Protein AF-A0AAP0R904-F1 (afdb_monomer)

Organism: Liquidambar formosana (NCBI:txid63359)

Structure (mmCIF, N/CA/C/O backbone):
data_AF-A0AAP0R904-F1
#
_entry.id   AF-A0AAP0R904-F1
#
loop_
_atom_site.group_PDB
_atom_site.id
_atom_site.type_symbol
_atom_site.label_atom_id
_atom_site.label_alt_id
_atom_site.label_comp_id
_atom_site.label_asym_id
_atom_site.label_entity_id
_atom_site.label_seq_id
_atom_site.pdbx_PDB_ins_code
_atom_site.Cartn_x
_atom_site.Cartn_y
_atom_site.Cartn_z
_atom_site.occupancy
_atom_site.B_iso_or_equiv
_atom_site.auth_seq_id
_atom_site.auth_comp_id
_atom_site.auth_asym_id
_atom_site.auth_atom_id
_atom_site.pdbx_PDB_model_num
ATOM 1 N N . MET A 1 1 ? 26.730 9.645 1.903 1.00 23.06 1 MET A N 1
ATOM 2 C CA . MET A 1 1 ? 25.842 9.705 3.088 1.00 23.06 1 MET A CA 1
ATOM 3 C C . MET A 1 1 ? 26.545 9.125 4.310 1.00 23.06 1 MET A C 1
ATOM 5 O O . MET A 1 1 ? 27.423 8.287 4.142 1.00 23.06 1 MET A O 1
ATOM 9 N N . SER A 1 2 ? 26.195 9.571 5.519 1.00 20.33 2 SER A N 1
ATOM 10 C CA . SER A 1 2 ? 26.797 9.112 6.782 1.00 20.33 2 SER A CA 1
ATOM 11 C C . SER A 1 2 ? 25.763 8.410 7.663 1.00 20.33 2 SER A C 1
ATOM 13 O O . SER A 1 2 ? 24.925 9.081 8.262 1.00 20.33 2 SER A O 1
ATOM 15 N N . MET A 1 3 ? 25.843 7.082 7.786 1.00 21.66 3 MET A N 1
ATOM 16 C CA . MET A 1 3 ? 25.089 6.355 8.813 1.00 21.66 3 MET A CA 1
ATOM 17 C C . MET A 1 3 ? 25.624 6.735 10.199 1.00 21.66 3 MET A C 1
ATOM 19 O O . MET A 1 3 ? 26.784 6.462 10.506 1.00 21.66 3 MET A O 1
ATOM 23 N N . LEU A 1 4 ? 24.784 7.335 11.045 1.00 23.55 4 LEU A N 1
ATOM 24 C CA . LEU A 1 4 ? 25.078 7.524 12.466 1.00 23.55 4 LEU A CA 1
ATOM 25 C C . LEU A 1 4 ? 24.378 6.438 13.285 1.00 23.55 4 LEU A C 1
ATOM 27 O O . LEU A 1 4 ? 23.161 6.444 13.446 1.00 23.55 4 LEU A O 1
ATOM 31 N N . SER A 1 5 ? 25.160 5.505 13.824 1.00 26.30 5 SER A N 1
ATOM 32 C CA . SER A 1 5 ? 24.665 4.493 14.754 1.00 26.30 5 SER A CA 1
ATOM 33 C C . SER A 1 5 ? 24.468 5.086 16.151 1.00 26.30 5 SER A C 1
ATOM 35 O O . SER A 1 5 ? 25.449 5.393 16.831 1.00 26.30 5 SER A O 1
ATOM 37 N N . HIS A 1 6 ? 23.221 5.166 16.613 1.00 23.16 6 HIS A N 1
ATOM 38 C CA . HIS A 1 6 ? 22.898 5.393 18.023 1.00 23.16 6 HIS A CA 1
ATOM 39 C C . HIS A 1 6 ? 21.809 4.443 18.530 1.00 23.16 6 HIS A C 1
ATOM 41 O O . HIS A 1 6 ? 21.077 3.825 17.761 1.00 23.16 6 HIS A O 1
ATOM 47 N N . GLU A 1 7 ? 21.778 4.272 19.851 1.00 25.27 7 GLU A N 1
ATOM 48 C CA . GLU A 1 7 ? 21.171 3.124 20.526 1.00 25.27 7 GLU A CA 1
ATOM 49 C C . GLU A 1 7 ? 19.638 3.224 20.611 1.00 25.27 7 GLU A C 1
ATOM 51 O O . GLU A 1 7 ? 19.063 3.680 21.599 1.00 25.27 7 GLU A O 1
ATOM 56 N N . GLY A 1 8 ? 18.972 2.753 19.558 1.00 21.31 8 GLY A N 1
ATOM 57 C CA . GLY A 1 8 ? 17.578 2.314 19.581 1.00 21.31 8 GLY A CA 1
ATOM 58 C C . GLY A 1 8 ? 17.477 0.845 19.170 1.00 21.31 8 GLY A C 1
ATOM 59 O O . GLY A 1 8 ? 18.330 0.342 18.439 1.00 21.31 8 GLY A O 1
ATOM 60 N N . GLU A 1 9 ? 16.437 0.141 19.623 1.00 24.14 9 GLU A N 1
ATOM 61 C CA . GLU A 1 9 ? 16.125 -1.194 19.103 1.00 24.14 9 GLU A CA 1
ATOM 62 C C . GLU A 1 9 ? 15.726 -1.072 17.626 1.00 24.14 9 GLU A C 1
ATOM 64 O O . GLU A 1 9 ? 14.621 -0.634 17.307 1.00 24.14 9 GLU A O 1
ATOM 69 N N . ILE A 1 10 ? 16.639 -1.437 16.721 1.00 21.67 10 ILE A N 1
ATOM 70 C CA . ILE A 1 10 ? 16.362 -1.463 15.284 1.00 21.67 10 ILE A CA 1
ATOM 71 C C . ILE A 1 10 ? 15.366 -2.594 15.021 1.00 21.67 10 ILE A C 1
ATOM 73 O O . ILE A 1 10 ? 15.739 -3.769 14.963 1.00 21.67 10 ILE A O 1
ATOM 77 N N . ILE A 1 11 ? 14.095 -2.236 14.830 1.00 24.73 11 ILE A N 1
ATOM 78 C CA . ILE A 1 11 ? 13.089 -3.132 14.261 1.00 24.73 11 ILE A CA 1
ATOM 79 C C . ILE A 1 11 ? 13.414 -3.276 12.770 1.00 24.73 11 ILE A C 1
ATOM 81 O O . ILE A 1 11 ? 12.899 -2.559 11.917 1.00 24.73 11 ILE A O 1
ATOM 85 N N . LEU A 1 12 ? 14.333 -4.194 12.470 1.00 23.30 12 LEU A N 1
ATOM 86 C CA . LEU A 1 12 ? 14.624 -4.649 11.116 1.00 23.30 12 LEU A CA 1
ATOM 87 C C . LEU A 1 12 ? 13.378 -5.352 10.563 1.00 23.30 12 LEU A C 1
ATOM 89 O O . LEU A 1 12 ? 13.180 -6.546 10.807 1.00 23.30 12 LEU A O 1
ATOM 93 N N . ASN A 1 13 ? 12.544 -4.616 9.820 1.00 27.36 13 ASN A N 1
ATOM 94 C CA . ASN A 1 13 ? 11.458 -5.216 9.046 1.00 27.36 13 ASN A CA 1
ATOM 95 C C . ASN A 1 13 ? 12.048 -6.294 8.117 1.00 27.36 13 ASN A C 1
ATOM 97 O O . ASN A 1 13 ? 13.072 -6.109 7.454 1.00 27.36 13 ASN A O 1
ATOM 101 N N . SER A 1 14 ? 11.474 -7.494 8.197 1.00 27.83 14 SER A N 1
ATOM 102 C CA . SER A 1 14 ? 12.265 -8.729 8.200 1.00 27.83 14 SER A CA 1
ATOM 103 C C . SER A 1 14 ? 12.557 -9.327 6.820 1.00 27.83 14 SER A C 1
ATOM 105 O O . SER A 1 14 ? 12.201 -10.476 6.571 1.00 27.83 14 SER A O 1
ATOM 107 N N . TYR A 1 15 ? 13.264 -8.592 5.956 1.00 30.59 15 TYR A N 1
ATOM 108 C CA . TYR A 1 15 ? 13.673 -9.080 4.627 1.00 30.59 15 TYR A CA 1
ATOM 109 C C . TYR A 1 15 ? 15.119 -9.599 4.534 1.00 30.59 15 TYR A C 1
ATOM 111 O O . TYR A 1 15 ? 15.464 -10.276 3.572 1.00 30.59 15 TYR A O 1
ATOM 119 N N . THR A 1 16 ? 15.966 -9.381 5.547 1.00 25.80 16 THR A N 1
ATOM 120 C CA . THR A 1 16 ? 17.364 -9.873 5.549 1.00 25.80 16 THR A CA 1
ATOM 121 C C . THR A 1 16 ? 17.598 -11.127 6.402 1.00 25.80 16 THR A C 1
ATOM 123 O O . THR A 1 16 ? 18.652 -11.751 6.302 1.00 25.80 16 THR A O 1
ATOM 126 N N . ALA A 1 17 ? 16.621 -11.545 7.215 1.00 25.66 17 ALA A N 1
ATOM 127 C CA . ALA A 1 17 ? 16.765 -12.683 8.132 1.00 25.66 17 ALA A CA 1
ATOM 128 C C . ALA A 1 17 ? 16.438 -14.059 7.508 1.00 25.66 17 ALA A C 1
ATOM 130 O O . ALA A 1 17 ? 16.911 -15.079 8.008 1.00 25.66 17 ALA A O 1
ATOM 131 N N . TYR A 1 18 ? 15.646 -14.112 6.429 1.00 26.42 18 TYR A N 1
ATOM 132 C CA . TYR A 1 18 ? 15.096 -15.375 5.908 1.00 26.42 18 TYR A CA 1
ATOM 133 C C . TYR A 1 18 ? 15.979 -16.120 4.890 1.00 26.42 18 TYR A C 1
ATOM 135 O O . TYR A 1 18 ? 15.785 -17.319 4.697 1.00 26.42 18 TYR A O 1
ATOM 143 N N . CYS A 1 19 ? 17.020 -15.491 4.329 1.00 26.00 19 CYS A N 1
ATOM 144 C CA . CYS A 1 19 ? 17.990 -16.182 3.460 1.00 26.00 19 CYS A CA 1
ATOM 145 C C . CYS A 1 19 ? 19.005 -17.075 4.208 1.00 26.00 19 CYS A C 1
ATOM 147 O O . CYS A 1 19 ? 19.806 -17.753 3.567 1.00 26.00 19 CYS A O 1
ATOM 149 N N . LEU A 1 20 ? 18.985 -17.130 5.549 1.00 25.08 20 LEU A N 1
ATOM 150 C CA . LEU A 1 20 ? 19.782 -18.086 6.333 1.00 25.08 20 LEU A CA 1
ATOM 151 C C . LEU A 1 20 ? 18.940 -18.808 7.398 1.00 25.08 20 LEU A C 1
ATOM 153 O O . LEU A 1 20 ? 19.081 -18.598 8.602 1.00 25.08 20 LEU A O 1
ATOM 157 N N . THR A 1 21 ? 18.092 -19.743 6.963 1.00 24.47 21 THR A N 1
ATOM 158 C CA . THR A 1 21 ? 17.528 -20.779 7.858 1.00 24.47 21 THR A CA 1
ATOM 159 C C . THR A 1 21 ? 17.559 -22.188 7.246 1.00 24.47 21 THR A C 1
ATOM 161 O O . THR A 1 21 ? 16.782 -23.063 7.616 1.00 24.47 21 THR A O 1
ATOM 164 N N . VAL A 1 22 ? 18.512 -22.442 6.339 1.00 25.44 22 VAL A N 1
ATOM 165 C CA . VAL A 1 22 ? 18.779 -23.773 5.754 1.00 25.44 22 VAL A CA 1
ATOM 166 C C . VAL A 1 22 ? 20.213 -24.229 6.061 1.00 25.44 22 VAL A C 1
ATOM 168 O O . VAL A 1 22 ? 20.972 -24.634 5.189 1.00 25.44 22 VAL A O 1
ATOM 171 N N . LEU A 1 23 ? 20.605 -24.157 7.336 1.00 24.95 23 LEU A N 1
ATOM 172 C CA . LEU A 1 23 ? 21.817 -24.798 7.858 1.00 24.95 23 LEU A CA 1
ATOM 173 C C . LEU A 1 23 ? 21.635 -25.143 9.346 1.00 24.95 23 LEU A C 1
ATOM 175 O O . LEU A 1 23 ? 21.133 -24.339 10.124 1.00 24.95 23 LEU A O 1
ATOM 179 N N . CYS A 1 24 ? 22.079 -26.342 9.736 1.00 20.44 24 CYS A N 1
ATOM 180 C CA . CYS A 1 24 ? 22.185 -26.830 11.119 1.00 20.44 24 CYS A CA 1
ATOM 181 C C . CYS A 1 24 ? 20.913 -26.825 12.001 1.00 20.44 24 CYS A C 1
ATOM 183 O O . CYS A 1 24 ? 20.793 -26.016 12.918 1.00 20.44 24 CYS A O 1
ATOM 185 N N . SER A 1 25 ? 20.079 -27.872 11.880 1.00 21.31 25 SER A N 1
ATOM 186 C CA . SER A 1 25 ? 19.509 -28.570 13.060 1.00 21.31 25 SER A CA 1
ATOM 187 C C . SER A 1 25 ? 18.954 -29.971 12.757 1.00 21.31 25 SER A C 1
ATOM 189 O O . SER A 1 25 ? 17.752 -30.200 12.765 1.00 21.31 25 SER A O 1
ATOM 191 N N . PHE A 1 26 ? 19.848 -30.947 12.583 1.00 23.97 26 PHE A N 1
ATOM 192 C CA . PHE A 1 26 ? 19.613 -32.327 13.032 1.00 23.97 26 PHE A CA 1
ATOM 193 C C . PHE A 1 26 ? 20.945 -32.924 13.493 1.00 23.97 26 PHE A C 1
ATOM 195 O O . PHE A 1 26 ? 21.974 -32.738 12.843 1.00 23.97 26 PHE A O 1
ATOM 202 N N . HIS A 1 27 ? 20.945 -33.622 14.629 1.00 22.27 27 HIS A N 1
ATOM 203 C CA . HIS A 1 27 ? 22.159 -34.194 15.208 1.00 22.27 27 HIS A CA 1
ATOM 204 C C . HIS A 1 27 ? 21.930 -35.643 15.650 1.00 22.27 27 HIS A C 1
ATOM 206 O O . HIS A 1 27 ? 20.884 -35.974 16.197 1.00 22.27 27 HIS A O 1
ATOM 212 N N . LEU A 1 28 ? 22.950 -36.480 15.433 1.00 21.91 28 LEU A N 1
ATOM 213 C CA . LEU A 1 28 ? 23.101 -37.846 15.953 1.00 21.91 28 LEU A CA 1
ATOM 214 C C . LEU A 1 28 ? 22.009 -38.881 15.607 1.00 21.91 28 LEU A C 1
ATOM 216 O O . LEU A 1 28 ? 21.167 -39.231 16.427 1.00 21.91 28 LEU A O 1
ATOM 220 N N . LEU A 1 29 ? 22.239 -39.597 14.502 1.00 22.30 29 LEU A N 1
ATOM 221 C CA . LEU A 1 29 ? 22.248 -41.066 14.565 1.00 22.30 29 LEU A CA 1
ATOM 222 C C . LEU A 1 29 ? 23.413 -41.636 13.738 1.00 22.30 29 LEU A C 1
ATOM 224 O O . LEU A 1 29 ? 23.298 -41.950 12.556 1.00 22.30 29 LEU A O 1
ATOM 228 N N . ARG A 1 30 ? 24.586 -41.740 14.374 1.00 23.45 30 ARG A N 1
ATOM 229 C CA . ARG A 1 30 ? 25.810 -42.278 13.763 1.00 23.45 30 ARG A CA 1
ATOM 230 C C . ARG A 1 30 ? 25.827 -43.802 13.871 1.00 23.45 30 ARG A C 1
ATOM 232 O O . ARG A 1 30 ? 26.217 -44.323 14.911 1.00 23.45 30 ARG A O 1
ATOM 239 N N . ASN A 1 31 ? 25.511 -44.507 12.786 1.00 24.25 31 ASN A N 1
ATOM 240 C CA . ASN A 1 31 ? 25.826 -45.932 12.656 1.00 24.25 31 ASN A CA 1
ATOM 241 C C . ASN A 1 31 ? 27.027 -46.141 11.724 1.00 24.25 31 ASN A C 1
ATOM 243 O O . ASN A 1 31 ? 27.127 -45.529 10.664 1.00 24.25 31 ASN A O 1
ATOM 247 N N . ARG A 1 32 ? 27.967 -46.996 12.141 1.00 27.42 32 ARG A N 1
ATOM 248 C CA . ARG A 1 32 ? 29.105 -47.427 11.314 1.00 27.42 32 ARG A CA 1
ATOM 249 C C . ARG A 1 32 ? 28.655 -48.581 10.417 1.00 27.42 32 ARG A C 1
ATOM 251 O O . ARG A 1 32 ? 28.080 -49.515 10.957 1.00 27.42 32 ARG A O 1
ATOM 258 N N . HIS A 1 33 ? 28.987 -48.552 9.124 1.00 28.70 33 HIS A N 1
ATOM 259 C CA . HIS A 1 33 ? 29.626 -49.644 8.356 1.00 28.70 33 HIS A CA 1
ATOM 260 C C . HIS A 1 33 ? 29.538 -49.390 6.839 1.00 28.70 33 HIS A C 1
ATOM 262 O O . HIS A 1 33 ? 28.496 -48.978 6.349 1.00 28.70 33 HIS A O 1
ATOM 268 N N . GLY A 1 34 ? 30.596 -49.761 6.106 1.00 26.91 34 GLY A N 1
ATOM 269 C CA . GLY A 1 34 ? 30.519 -50.077 4.672 1.00 26.91 34 GLY A CA 1
ATOM 270 C C . GLY A 1 34 ? 30.791 -48.923 3.703 1.00 26.91 34 GLY A C 1
ATOM 271 O O . GLY A 1 34 ? 30.034 -47.966 3.621 1.00 26.91 34 GLY A O 1
ATOM 272 N N . PHE A 1 35 ? 31.861 -49.068 2.922 1.00 22.45 35 PHE A N 1
ATOM 273 C CA . PHE A 1 35 ? 32.129 -48.298 1.703 1.00 22.45 35 PHE A CA 1
ATOM 274 C C . PHE A 1 35 ? 31.834 -49.185 0.475 1.00 22.45 35 PHE A C 1
ATOM 276 O O . PHE A 1 35 ? 31.699 -50.399 0.629 1.00 22.45 35 PHE A O 1
ATOM 283 N N . MET A 1 36 ? 31.924 -48.579 -0.718 1.00 23.20 36 MET A N 1
ATOM 284 C CA . MET A 1 36 ? 32.319 -49.188 -2.008 1.00 23.20 36 MET A CA 1
ATOM 285 C C . MET A 1 36 ? 31.211 -49.540 -3.021 1.00 23.20 36 MET A C 1
ATOM 287 O O . MET A 1 36 ? 30.305 -50.318 -2.746 1.00 23.20 36 MET A O 1
ATOM 291 N N . GLY A 1 37 ? 31.365 -49.006 -4.243 1.00 22.47 37 GLY A N 1
ATOM 292 C CA . GLY A 1 37 ? 30.530 -49.315 -5.411 1.00 22.47 37 GLY A CA 1
ATOM 293 C C . GLY A 1 37 ? 30.638 -48.271 -6.533 1.00 22.47 37 GLY A C 1
ATOM 294 O O . GLY A 1 37 ? 29.759 -47.429 -6.660 1.00 22.47 37 GLY A O 1
ATOM 295 N N . ILE A 1 38 ? 31.699 -48.325 -7.349 1.00 21.33 38 ILE A N 1
ATOM 296 C CA . ILE A 1 38 ? 31.813 -47.565 -8.612 1.00 21.33 38 ILE A CA 1
ATOM 297 C C . ILE A 1 38 ? 31.627 -48.543 -9.777 1.00 21.33 38 ILE A C 1
ATOM 299 O O . ILE A 1 38 ? 32.310 -49.565 -9.816 1.00 21.33 38 ILE A O 1
ATOM 303 N N . VAL A 1 39 ? 30.771 -48.206 -10.747 1.00 23.62 39 VAL A N 1
ATOM 304 C CA . VAL A 1 39 ? 30.737 -48.820 -12.088 1.00 23.62 39 VAL A CA 1
ATOM 305 C C . VAL A 1 39 ? 30.525 -47.705 -13.119 1.00 23.62 39 VAL A C 1
ATOM 307 O O . VAL A 1 39 ? 29.798 -46.751 -12.851 1.00 23.62 39 VAL A O 1
ATOM 310 N N . GLY A 1 40 ? 31.224 -47.787 -14.255 1.00 20.42 40 GLY A N 1
ATOM 311 C CA . GLY A 1 40 ? 31.309 -46.713 -15.252 1.00 20.42 40 GLY A CA 1
ATOM 312 C C . GLY A 1 40 ? 30.071 -46.523 -16.138 1.00 20.42 40 GLY A C 1
ATOM 313 O O . GLY A 1 40 ? 29.158 -47.346 -16.161 1.00 20.42 40 GLY A O 1
ATOM 314 N N . ALA A 1 41 ? 30.081 -45.423 -16.892 1.00 20.91 41 ALA A N 1
ATOM 315 C CA . ALA A 1 41 ? 29.034 -45.038 -17.836 1.00 20.91 41 ALA A CA 1
ATOM 316 C C . ALA A 1 41 ? 29.189 -45.696 -19.220 1.00 20.91 41 ALA A C 1
ATOM 318 O O . ALA A 1 41 ? 30.304 -46.005 -19.627 1.00 20.91 41 ALA A O 1
ATOM 319 N N . TRP A 1 42 ? 28.073 -45.803 -19.951 1.00 20.89 42 TRP A N 1
ATOM 320 C CA . TRP A 1 42 ? 27.954 -45.673 -21.416 1.00 20.89 42 TRP A CA 1
ATOM 321 C C . TRP A 1 42 ? 26.514 -45.220 -21.744 1.00 20.89 42 TRP A C 1
ATOM 323 O O . TRP A 1 42 ? 25.618 -45.337 -20.906 1.00 20.89 42 TRP A O 1
ATOM 333 N N . GLU A 1 43 ? 26.294 -44.630 -22.918 1.00 22.86 43 GLU A N 1
ATOM 334 C CA . GLU A 1 43 ? 25.092 -43.835 -23.220 1.00 22.86 43 GLU A CA 1
ATOM 335 C C . GLU A 1 43 ? 23.879 -44.654 -23.703 1.00 22.86 43 GLU A C 1
ATOM 337 O O . GLU A 1 43 ? 23.993 -45.427 -24.653 1.00 22.86 43 GLU A O 1
ATOM 342 N N . THR A 1 44 ? 22.680 -44.402 -23.154 1.00 22.98 44 THR A N 1
ATOM 343 C CA . THR A 1 44 ? 21.425 -44.261 -23.938 1.00 22.98 44 THR A CA 1
ATOM 344 C C . THR A 1 44 ? 20.238 -43.747 -23.102 1.00 22.98 44 THR A C 1
ATOM 346 O O . THR A 1 44 ? 20.163 -43.956 -21.896 1.00 22.98 44 THR A O 1
ATOM 349 N N . LEU A 1 45 ? 19.307 -43.067 -23.785 1.00 24.58 45 LEU A N 1
ATOM 350 C CA . LEU A 1 45 ? 17.933 -42.677 -23.403 1.00 24.58 45 LEU A CA 1
ATOM 351 C C . LEU A 1 45 ? 17.386 -43.156 -22.033 1.00 24.58 45 LEU A C 1
ATOM 353 O O . LEU A 1 45 ? 16.708 -44.180 -21.944 1.00 24.58 45 LEU A O 1
ATOM 357 N N . PHE A 1 46 ? 17.522 -42.328 -20.992 1.00 22.67 46 PHE A N 1
ATOM 358 C CA . PHE A 1 46 ? 16.783 -42.512 -19.736 1.00 22.67 46 PHE A CA 1
ATOM 359 C C . PHE A 1 46 ? 15.382 -41.882 -19.779 1.00 22.67 46 PHE A C 1
ATOM 361 O O . PHE A 1 46 ? 15.231 -40.661 -19.680 1.00 22.67 46 PHE A O 1
ATOM 368 N N . LYS A 1 47 ? 14.347 -42.732 -19.805 1.00 25.62 47 LYS A N 1
ATOM 369 C CA . LYS A 1 47 ? 13.114 -42.458 -19.049 1.00 25.62 47 LYS A CA 1
ATOM 370 C C . LYS A 1 47 ? 13.398 -42.693 -17.565 1.00 25.62 47 LYS A C 1
ATOM 372 O O . LYS A 1 47 ? 14.075 -43.659 -17.221 1.00 25.62 47 LYS A O 1
ATOM 377 N N . LEU A 1 48 ? 12.857 -41.842 -16.696 1.00 28.50 48 LEU A N 1
ATOM 378 C CA . LEU A 1 48 ? 12.951 -42.001 -15.245 1.00 28.50 48 LEU A CA 1
ATOM 379 C C . LEU A 1 48 ? 11.583 -42.414 -14.681 1.00 28.50 48 LEU A C 1
ATOM 381 O O . LEU A 1 48 ? 10.821 -41.574 -14.211 1.00 28.50 48 LEU A O 1
ATOM 385 N N . ASP A 1 49 ? 11.257 -43.705 -14.766 1.00 27.59 49 ASP A N 1
ATOM 386 C CA . ASP A 1 49 ? 9.989 -44.238 -14.251 1.00 27.59 49 ASP A CA 1
ATOM 387 C C . ASP A 1 49 ? 10.050 -44.393 -12.717 1.00 27.59 49 ASP A C 1
ATOM 389 O O . ASP A 1 49 ? 10.704 -45.294 -12.182 1.00 27.59 49 ASP A O 1
ATOM 393 N N . LEU A 1 50 ? 9.361 -43.508 -11.989 1.00 29.08 50 LEU A N 1
ATOM 394 C CA . LEU A 1 50 ? 9.387 -43.479 -10.523 1.00 29.08 50 LEU A CA 1
ATOM 395 C C . LEU A 1 50 ? 8.385 -44.481 -9.912 1.00 29.08 50 LEU A C 1
ATOM 397 O O . LEU A 1 50 ? 7.195 -44.200 -9.769 1.00 29.08 50 LEU A O 1
ATOM 401 N N . LEU A 1 51 ? 8.868 -45.665 -9.526 1.00 28.11 51 LEU A N 1
ATOM 402 C CA . LEU A 1 51 ? 8.040 -46.763 -9.002 1.00 28.11 51 LEU A CA 1
ATOM 403 C C . LEU A 1 51 ? 7.758 -46.658 -7.490 1.00 28.11 51 LEU A C 1
ATOM 405 O O . LEU A 1 51 ? 8.425 -47.284 -6.665 1.00 28.11 51 LEU A O 1
ATOM 409 N N . ILE A 1 52 ? 6.704 -45.924 -7.118 1.00 29.72 52 ILE A N 1
ATOM 410 C CA . ILE A 1 52 ? 6.195 -45.886 -5.735 1.00 29.72 52 ILE A CA 1
ATOM 411 C C . ILE A 1 52 ? 5.167 -47.006 -5.518 1.00 29.72 52 ILE A C 1
ATOM 413 O O . ILE A 1 52 ? 4.130 -47.062 -6.181 1.00 29.72 52 ILE A O 1
ATOM 417 N N . LYS A 1 53 ? 5.426 -47.886 -4.539 1.00 26.38 53 LYS A N 1
ATOM 418 C CA . LYS A 1 53 ? 4.554 -49.020 -4.191 1.00 26.38 53 LYS A CA 1
ATOM 419 C C . LYS A 1 53 ? 4.050 -48.929 -2.747 1.00 26.38 53 LYS A C 1
ATOM 421 O O . LYS A 1 53 ? 4.786 -49.214 -1.805 1.00 26.38 53 LYS A O 1
ATOM 426 N N . ARG A 1 54 ? 2.766 -48.596 -2.573 1.00 29.62 54 ARG A N 1
ATOM 427 C CA . ARG A 1 54 ? 2.025 -48.713 -1.302 1.00 29.62 54 ARG A CA 1
ATOM 428 C C . ARG A 1 54 ? 0.783 -49.583 -1.521 1.00 29.62 54 ARG A C 1
ATOM 430 O O . ARG A 1 54 ? -0.102 -49.231 -2.294 1.00 29.62 54 ARG A O 1
ATOM 437 N N . GLY A 1 55 ? 0.714 -50.718 -0.825 1.00 47.34 55 GLY A N 1
ATOM 438 C CA . GLY A 1 55 ? -0.398 -51.666 -0.951 1.00 47.34 55 GLY A CA 1
ATOM 439 C C . GLY A 1 55 ? -0.499 -52.302 -2.344 1.00 47.34 55 GLY A C 1
ATOM 440 O O . GLY A 1 55 ? 0.513 -52.643 -2.957 1.00 47.34 55 GLY A O 1
ATOM 441 N N . HIS A 1 56 ? -1.732 -52.480 -2.826 1.00 32.56 56 HIS A N 1
ATOM 442 C CA . HIS A 1 56 ? -2.038 -53.120 -4.113 1.00 32.56 56 HIS A CA 1
ATOM 443 C C . HIS A 1 56 ? -1.986 -52.178 -5.328 1.00 32.56 56 HIS A C 1
ATOM 445 O O . HIS A 1 56 ? -2.185 -52.640 -6.451 1.00 32.56 56 HIS A O 1
ATOM 451 N N . HIS A 1 57 ? -1.693 -50.890 -5.132 1.00 31.80 57 HIS A N 1
ATOM 452 C CA . HIS A 1 57 ? -1.610 -49.917 -6.219 1.00 31.80 57 HIS A CA 1
ATOM 453 C C . HIS A 1 57 ? -0.163 -49.673 -6.648 1.00 31.80 57 HIS A C 1
ATOM 455 O O . HIS A 1 57 ? 0.758 -49.616 -5.829 1.00 31.80 57 HIS A O 1
ATOM 461 N N . ILE A 1 58 ? 0.010 -49.513 -7.958 1.00 34.06 58 ILE A N 1
ATOM 462 C CA . ILE A 1 58 ? 1.233 -49.022 -8.583 1.00 34.06 58 ILE A CA 1
ATOM 463 C C . ILE A 1 58 ? 0.849 -47.723 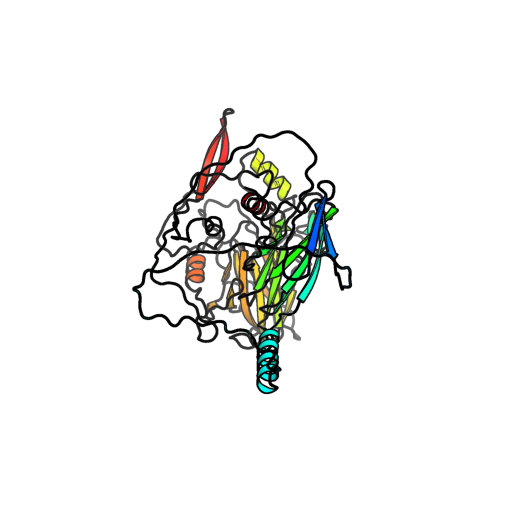-9.283 1.00 34.06 58 ILE A C 1
ATOM 465 O O . ILE A 1 58 ? -0.034 -47.726 -10.146 1.00 34.06 58 ILE A O 1
ATOM 469 N N . LEU A 1 59 ? 1.495 -46.630 -8.884 1.00 30.98 59 LEU A N 1
ATOM 470 C CA . LEU A 1 59 ? 1.479 -45.380 -9.629 1.00 30.98 59 LEU A CA 1
ATOM 471 C C . LEU A 1 59 ? 2.642 -45.421 -10.624 1.00 30.98 59 LEU A C 1
ATOM 473 O O . LEU A 1 59 ? 3.746 -45.827 -10.258 1.00 30.98 59 LEU A O 1
ATOM 477 N N . ILE A 1 60 ? 2.393 -45.011 -11.865 1.00 34.34 60 ILE A N 1
ATOM 478 C CA . ILE A 1 60 ? 3.447 -44.753 -12.847 1.00 34.34 60 ILE A CA 1
ATOM 479 C C . ILE A 1 60 ? 3.308 -43.292 -13.262 1.00 34.34 60 ILE A C 1
ATOM 481 O O . ILE A 1 60 ? 2.256 -42.887 -13.763 1.00 34.34 60 ILE A O 1
ATOM 485 N N . ALA A 1 61 ? 4.365 -42.523 -13.018 1.00 31.16 61 ALA A N 1
ATOM 486 C CA . ALA A 1 61 ? 4.526 -41.164 -13.508 1.00 31.16 61 ALA A CA 1
ATOM 487 C C . ALA A 1 61 ? 5.606 -41.167 -14.594 1.00 31.16 61 ALA A C 1
ATOM 489 O O . ALA A 1 61 ? 6.671 -41.756 -14.400 1.00 31.16 61 ALA A O 1
ATOM 490 N N . THR A 1 62 ? 5.337 -40.516 -15.724 1.00 32.56 62 THR A N 1
ATOM 491 C CA . THR A 1 62 ? 6.299 -40.373 -16.824 1.00 32.56 62 THR A CA 1
ATOM 492 C C . THR A 1 62 ? 6.449 -38.894 -17.174 1.00 32.56 62 THR A C 1
ATOM 494 O O . THR A 1 62 ? 5.454 -38.177 -17.287 1.00 32.56 62 THR A O 1
ATOM 497 N N . PHE A 1 63 ? 7.695 -38.445 -17.331 1.00 31.62 63 PHE A N 1
ATOM 498 C CA . PHE A 1 63 ? 8.057 -37.048 -17.579 1.00 31.62 63 PHE A CA 1
ATOM 499 C C . PHE A 1 63 ? 8.516 -36.841 -19.028 1.00 31.62 63 PHE A C 1
ATOM 501 O O . PHE A 1 63 ? 9.365 -37.597 -19.510 1.00 31.62 63 PHE A O 1
ATOM 508 N N . ASP A 1 64 ? 7.993 -35.812 -19.702 1.00 34.16 64 ASP A N 1
ATOM 509 C CA . ASP A 1 64 ? 8.483 -35.374 -21.015 1.00 34.16 64 ASP A CA 1
ATOM 510 C C . ASP A 1 64 ? 9.333 -34.100 -20.891 1.00 34.16 64 ASP A C 1
ATOM 512 O O . ASP A 1 64 ? 8.848 -33.023 -20.538 1.00 34.16 64 ASP A O 1
ATOM 516 N N . LYS A 1 65 ? 10.616 -34.221 -21.253 1.00 29.78 65 LYS A N 1
ATOM 517 C CA . LYS A 1 65 ? 11.586 -33.117 -21.271 1.00 29.78 65 LYS A CA 1
ATOM 518 C C . LYS A 1 65 ? 11.309 -32.050 -22.338 1.00 29.78 65 LYS A C 1
ATOM 520 O O . LYS A 1 65 ? 11.944 -31.005 -22.276 1.00 29.78 65 LYS A O 1
ATOM 525 N N . LYS A 1 66 ? 10.427 -32.290 -23.316 1.00 30.30 66 LYS A N 1
ATOM 526 C CA . LYS A 1 66 ? 10.094 -31.306 -24.364 1.00 30.30 66 LYS A CA 1
ATOM 527 C C . LYS A 1 66 ? 8.906 -30.406 -24.039 1.00 30.30 66 LYS A C 1
ATOM 529 O O . LYS A 1 66 ? 8.779 -29.367 -24.676 1.00 30.30 66 LYS A O 1
ATOM 534 N N . THR A 1 67 ? 8.046 -30.785 -23.093 1.00 34.78 67 THR A N 1
ATOM 535 C CA . THR A 1 67 ? 6.832 -30.010 -22.767 1.00 34.78 67 THR A CA 1
ATOM 536 C C . THR A 1 67 ? 6.653 -29.744 -21.270 1.00 34.78 67 THR A C 1
ATOM 538 O O . THR A 1 67 ? 5.611 -29.226 -20.887 1.00 34.78 67 THR A O 1
ATOM 541 N N . CYS A 1 68 ? 7.594 -30.173 -20.420 1.00 29.70 68 CYS A N 1
ATOM 542 C CA . CYS A 1 68 ? 7.539 -30.073 -18.952 1.00 29.70 68 CYS A CA 1
ATOM 543 C C . CYS A 1 68 ? 6.261 -30.631 -18.284 1.00 29.70 68 CYS A C 1
ATOM 545 O O . CYS A 1 68 ? 5.990 -30.332 -17.124 1.00 29.70 68 CYS A O 1
ATOM 547 N N . ASN A 1 69 ? 5.508 -31.495 -18.975 1.00 32.03 69 ASN A N 1
ATOM 548 C CA . ASN A 1 69 ? 4.280 -32.092 -18.450 1.00 32.03 69 ASN A CA 1
ATOM 549 C C . ASN A 1 69 ? 4.561 -33.403 -17.700 1.00 32.03 69 ASN A C 1
ATOM 551 O O . ASN A 1 69 ? 5.433 -34.192 -18.080 1.00 32.03 69 ASN A O 1
ATOM 555 N N . ILE A 1 70 ? 3.767 -33.656 -16.657 1.00 30.22 70 ILE A N 1
ATOM 556 C CA . ILE A 1 70 ? 3.779 -34.897 -15.873 1.00 30.22 70 ILE A CA 1
ATOM 557 C C . ILE A 1 70 ? 2.477 -35.652 -16.138 1.00 30.22 70 ILE A C 1
ATOM 559 O O . ILE A 1 70 ? 1.393 -35.148 -15.852 1.00 30.22 70 ILE A O 1
ATOM 563 N N . PHE A 1 71 ? 2.579 -36.887 -16.633 1.00 30.86 71 PHE A N 1
ATOM 564 C CA . PHE A 1 71 ? 1.425 -37.770 -16.812 1.00 30.86 71 PHE A CA 1
ATOM 565 C C . PHE A 1 71 ? 1.425 -38.869 -15.747 1.00 30.86 71 PHE A C 1
ATOM 567 O O . PHE A 1 71 ? 2.383 -39.638 -15.644 1.00 30.86 71 PHE A O 1
ATOM 574 N N . CYS A 1 72 ? 0.336 -38.957 -14.979 1.00 28.84 72 CYS A N 1
ATOM 575 C CA . CYS A 1 72 ? 0.148 -39.924 -13.897 1.00 28.84 72 CYS A CA 1
ATOM 576 C C . CYS A 1 72 ? -0.970 -40.916 -14.234 1.00 28.84 72 CYS A C 1
ATOM 578 O O . CYS A 1 72 ? -2.104 -40.514 -14.487 1.00 28.84 72 CYS A O 1
ATOM 580 N N . TYR A 1 73 ? -0.673 -42.216 -14.162 1.00 33.56 73 TYR A N 1
ATOM 581 C CA . TYR A 1 73 ? -1.647 -43.284 -14.404 1.00 33.56 73 TYR A CA 1
ATOM 582 C C . TYR A 1 73 ? -1.762 -44.221 -13.196 1.00 33.56 73 TYR A C 1
ATOM 584 O O . TYR A 1 73 ? -0.757 -44.678 -12.643 1.00 33.56 73 TYR A O 1
ATOM 592 N N . THR A 1 74 ? -2.996 -44.554 -12.810 1.00 30.45 74 THR A N 1
ATOM 593 C CA . THR A 1 74 ? -3.309 -45.514 -11.743 1.00 30.45 74 THR A CA 1
ATOM 594 C C . THR A 1 74 ? -3.790 -46.837 -12.335 1.00 30.45 74 THR A C 1
ATOM 596 O O . THR A 1 74 ? -4.757 -46.887 -13.094 1.00 30.45 74 THR A O 1
ATOM 599 N N . LYS A 1 75 ? -3.127 -47.948 -11.985 1.00 31.73 75 LYS A N 1
ATOM 600 C CA . LYS A 1 75 ? -3.513 -49.284 -12.466 1.00 31.73 75 LYS A CA 1
ATOM 601 C C . LYS A 1 75 ? -4.201 -50.088 -11.363 1.00 31.73 75 LYS A C 1
ATOM 603 O O . LYS A 1 75 ? -3.568 -50.481 -10.385 1.00 31.73 75 LYS A O 1
ATOM 608 N N . PHE A 1 76 ? -5.497 -50.344 -11.534 1.00 26.56 76 PHE A N 1
ATOM 609 C CA . PHE A 1 76 ? -6.267 -51.277 -10.708 1.00 26.56 76 PHE A CA 1
ATOM 610 C C . PHE A 1 76 ? -6.173 -52.694 -11.286 1.00 26.56 76 PHE A C 1
ATOM 612 O O . PHE A 1 76 ? -6.358 -52.882 -12.484 1.00 26.56 76 PHE A O 1
ATOM 619 N N . ASN A 1 77 ? -5.942 -53.690 -10.428 1.00 27.94 77 ASN A N 1
ATOM 620 C CA . ASN A 1 77 ? -6.035 -55.111 -10.767 1.00 27.94 77 ASN A CA 1
ATOM 621 C C . ASN A 1 77 ? -6.912 -55.824 -9.726 1.00 27.94 77 ASN A C 1
ATOM 623 O O . ASN A 1 77 ? -6.561 -55.866 -8.547 1.00 27.94 77 ASN A O 1
ATOM 627 N N . LEU A 1 78 ? -8.010 -56.434 -10.177 1.00 23.25 78 LEU A N 1
ATOM 628 C CA . LEU A 1 78 ? -8.791 -57.423 -9.425 1.00 23.25 78 LEU A CA 1
ATOM 629 C C . LEU A 1 78 ? -8.661 -58.812 -10.099 1.00 23.25 78 LEU A C 1
ATOM 631 O O . LEU A 1 78 ? -8.211 -58.885 -11.243 1.00 23.25 78 LEU A O 1
ATOM 635 N N . PRO A 1 79 ? -8.926 -59.929 -9.390 1.00 31.09 79 PRO A N 1
ATOM 636 C CA . PRO A 1 79 ? -8.188 -61.172 -9.647 1.00 31.09 79 PRO A CA 1
ATOM 637 C C . PRO A 1 79 ? -8.992 -62.294 -10.323 1.00 31.09 79 PRO A C 1
ATOM 639 O O . PRO A 1 79 ? -10.187 -62.427 -10.065 1.00 31.09 79 PRO A O 1
ATOM 642 N N . ARG A 1 80 ? -8.291 -63.225 -11.006 1.00 25.47 80 ARG A N 1
ATOM 643 C CA . ARG A 1 80 ? -8.355 -64.682 -10.711 1.00 25.47 80 ARG A CA 1
ATOM 644 C C . ARG A 1 80 ? -7.375 -65.564 -11.520 1.00 25.47 80 ARG A C 1
ATOM 646 O O . ARG A 1 80 ? -7.163 -65.338 -12.698 1.00 25.47 80 ARG A O 1
ATOM 653 N N . VAL A 1 81 ? -6.905 -66.628 -10.847 1.00 24.27 81 VAL A N 1
ATOM 654 C CA . VAL A 1 81 ? -6.535 -67.980 -11.348 1.00 24.27 81 VAL A CA 1
ATOM 655 C C . VAL A 1 81 ? -5.457 -68.121 -12.445 1.00 24.27 81 VAL A C 1
ATOM 657 O O . VAL A 1 81 ? -5.726 -67.900 -13.617 1.00 24.27 81 VAL A O 1
ATOM 660 N N . PHE A 1 82 ? -4.315 -68.730 -12.083 1.00 24.06 82 PHE A N 1
ATOM 661 C CA . PHE A 1 82 ? -3.958 -70.092 -12.543 1.00 24.06 82 PHE A CA 1
ATOM 662 C C . PHE A 1 82 ? -2.975 -70.786 -11.568 1.00 24.06 82 PHE A C 1
ATOM 664 O O . PHE A 1 82 ? -2.473 -70.154 -10.640 1.00 24.06 82 PHE A O 1
ATOM 671 N N . LEU A 1 83 ? -2.773 -72.104 -11.712 1.00 24.94 83 LEU A N 1
ATOM 672 C CA . LEU A 1 83 ? -1.987 -72.951 -10.794 1.00 24.94 83 LEU A CA 1
ATOM 673 C C . LEU A 1 83 ? -0.478 -72.973 -11.118 1.00 24.94 83 LEU A C 1
ATOM 675 O O . LEU A 1 83 ? -0.093 -72.943 -12.282 1.00 24.94 83 LEU A O 1
ATOM 679 N N . GLY A 1 84 ? 0.362 -73.188 -10.095 1.00 23.72 84 GLY A N 1
ATOM 680 C CA . GLY A 1 84 ? 1.775 -73.574 -10.243 1.00 23.72 84 GLY A CA 1
ATOM 681 C C . GLY A 1 84 ? 2.405 -74.018 -8.912 1.00 23.72 84 GLY A C 1
ATOM 682 O O . GLY A 1 84 ? 2.249 -73.335 -7.904 1.00 23.72 84 GLY A O 1
ATOM 683 N N . ARG A 1 85 ? 3.088 -75.174 -8.880 1.00 25.27 85 ARG A N 1
ATOM 684 C CA . ARG A 1 85 ? 3.793 -75.719 -7.695 1.00 25.27 85 ARG A CA 1
ATOM 685 C C . ARG A 1 85 ? 5.314 -75.608 -7.850 1.00 25.27 85 ARG A C 1
ATOM 687 O O . ARG A 1 85 ? 5.805 -75.957 -8.913 1.00 25.27 85 ARG A O 1
ATOM 694 N N . LEU A 1 86 ? 6.002 -75.263 -6.756 1.00 25.59 86 LEU A N 1
ATOM 695 C CA . LEU A 1 86 ? 7.315 -75.717 -6.222 1.00 25.59 86 LEU A CA 1
ATOM 696 C C . LEU A 1 86 ? 7.632 -74.744 -5.047 1.00 25.59 86 LEU A C 1
ATOM 698 O O . LEU A 1 86 ? 7.294 -73.571 -5.157 1.00 25.59 86 LEU A O 1
ATOM 702 N N . GLY A 1 87 ? 8.164 -75.083 -3.864 1.00 24.72 87 GLY A N 1
ATOM 703 C CA . GLY A 1 87 ? 8.875 -76.272 -3.368 1.00 24.72 87 GLY A CA 1
ATOM 704 C C . GLY A 1 87 ? 10.391 -76.007 -3.337 1.00 24.72 87 GLY A C 1
ATOM 705 O O . GLY A 1 87 ? 10.916 -75.603 -4.364 1.00 24.72 87 GLY A O 1
ATOM 706 N N . ASP A 1 88 ? 11.177 -76.210 -2.270 1.00 25.33 88 ASP A N 1
ATOM 707 C CA . ASP A 1 88 ? 10.987 -76.597 -0.849 1.00 25.33 88 ASP A CA 1
ATOM 708 C C . ASP A 1 88 ? 12.359 -76.375 -0.117 1.00 25.33 88 ASP A C 1
ATOM 710 O O . ASP A 1 88 ? 13.364 -76.248 -0.814 1.00 25.33 88 ASP A O 1
ATOM 714 N N . ARG A 1 89 ? 12.446 -76.421 1.235 1.00 27.84 89 ARG A N 1
ATOM 715 C CA . ARG A 1 89 ? 13.704 -76.467 2.074 1.00 27.84 89 ARG A CA 1
ATOM 716 C C . ARG A 1 89 ? 14.595 -75.190 2.077 1.00 27.84 89 ARG A C 1
ATOM 718 O O . ARG A 1 89 ? 14.516 -74.391 1.161 1.00 27.84 89 ARG A O 1
ATOM 725 N N . VAL A 1 90 ? 15.480 -74.876 3.049 1.00 26.28 90 VAL A N 1
ATOM 726 C CA . VAL A 1 90 ? 15.839 -75.330 4.432 1.00 26.28 90 VAL A CA 1
ATOM 727 C C . VAL A 1 90 ? 16.645 -74.164 5.099 1.00 26.28 90 VAL A C 1
ATOM 729 O O . VAL A 1 90 ? 17.324 -73.468 4.358 1.00 26.28 90 VAL A O 1
ATOM 732 N N . LYS A 1 91 ? 16.684 -73.788 6.401 1.00 23.50 91 LYS A N 1
ATOM 733 C CA . LYS A 1 91 ? 16.129 -74.203 7.726 1.00 23.50 91 LYS A CA 1
ATOM 734 C C . LYS A 1 91 ? 17.202 -74.718 8.728 1.00 23.50 91 LYS A C 1
ATOM 736 O O . LYS A 1 91 ? 17.739 -75.792 8.494 1.00 23.50 91 LYS A O 1
ATOM 741 N N . LYS A 1 92 ? 17.364 -74.036 9.893 1.00 25.44 92 LYS A N 1
ATOM 742 C CA . LYS A 1 92 ? 18.394 -74.157 10.990 1.00 25.44 92 LYS A CA 1
ATOM 743 C C . LYS A 1 92 ? 19.537 -73.123 10.865 1.00 25.44 92 LYS A C 1
ATOM 745 O O . LYS A 1 92 ? 19.900 -72.814 9.743 1.00 25.44 92 LYS A O 1
ATOM 750 N N . HIS A 1 93 ? 20.148 -72.550 11.918 1.00 25.39 93 HIS A N 1
ATOM 751 C CA . HIS A 1 93 ? 20.004 -72.554 13.404 1.00 25.39 93 HIS A CA 1
ATOM 752 C C . HIS A 1 93 ? 20.654 -71.226 13.947 1.00 25.39 93 HIS A C 1
ATOM 754 O O . HIS A 1 93 ? 21.135 -70.460 13.124 1.00 25.39 93 HIS A O 1
ATOM 760 N N . LEU A 1 94 ? 20.732 -70.812 15.230 1.00 22.38 94 LEU A N 1
ATOM 761 C CA . LEU A 1 94 ? 20.386 -71.367 16.562 1.00 22.38 94 LEU A CA 1
ATOM 762 C C . LEU A 1 94 ? 19.943 -70.219 17.544 1.00 22.38 94 LEU A C 1
ATOM 764 O O . LEU A 1 94 ? 19.214 -69.323 17.130 1.00 22.38 94 LEU A O 1
ATOM 768 N N . LYS A 1 95 ? 20.329 -70.272 18.834 1.00 20.98 95 LYS A N 1
ATOM 769 C CA . LYS A 1 95 ? 20.144 -69.341 19.988 1.00 20.98 95 LYS A CA 1
ATOM 770 C C . LYS A 1 95 ? 21.189 -69.723 21.084 1.00 20.98 95 LYS A C 1
ATOM 772 O O . LYS A 1 95 ? 21.834 -70.751 20.875 1.00 20.98 95 LYS A O 1
ATOM 777 N N . PRO A 1 96 ? 21.288 -69.090 22.282 1.00 28.52 96 PRO A N 1
ATOM 778 C CA . PRO A 1 96 ? 20.875 -67.749 22.744 1.00 28.52 96 PRO A CA 1
ATOM 779 C C . PRO A 1 96 ? 22.040 -66.930 23.372 1.00 28.52 96 PRO A C 1
ATOM 781 O O . PRO A 1 96 ? 23.103 -67.466 23.666 1.00 28.52 96 PRO A O 1
ATOM 784 N N . MET A 1 97 ? 21.787 -65.670 23.746 1.00 21.95 97 MET A N 1
ATOM 785 C CA . MET A 1 97 ? 22.379 -65.082 24.961 1.00 21.95 97 MET A CA 1
ATOM 786 C C . MET A 1 97 ? 21.391 -64.082 25.579 1.00 21.95 97 MET A C 1
ATOM 788 O O . MET A 1 97 ? 20.606 -63.469 24.857 1.00 21.95 97 MET A O 1
ATOM 792 N N . SER A 1 98 ? 21.372 -63.957 26.907 1.00 23.28 98 SER A N 1
ATOM 793 C CA . SER A 1 98 ? 20.351 -63.197 27.637 1.00 23.28 98 SER A CA 1
ATOM 794 C C . SER A 1 98 ? 20.944 -62.396 28.791 1.00 23.28 98 SER A C 1
ATOM 796 O O . SER A 1 98 ? 21.474 -63.015 29.702 1.00 23.28 98 SER A O 1
ATOM 798 N N . VAL A 1 99 ? 20.759 -61.073 28.790 1.00 25.36 99 VAL A N 1
ATOM 799 C CA . VAL A 1 99 ? 20.392 -60.222 29.945 1.00 25.36 99 VAL A CA 1
ATOM 800 C C . VAL A 1 99 ? 20.024 -58.844 29.383 1.00 25.36 99 VAL A C 1
ATOM 802 O O . VAL A 1 99 ? 20.890 -58.143 28.885 1.00 25.36 99 VAL A O 1
ATOM 805 N N . PHE A 1 100 ? 18.750 -58.465 29.485 1.00 26.14 100 PHE A N 1
ATOM 806 C CA . PHE A 1 100 ? 18.281 -57.107 29.794 1.00 26.14 100 PHE A CA 1
ATOM 807 C C . PHE A 1 100 ? 16.799 -57.230 30.178 1.00 26.14 100 PHE A C 1
ATOM 809 O O . PHE A 1 100 ? 16.001 -57.792 29.428 1.00 26.14 100 PHE A O 1
ATOM 816 N N . ARG A 1 101 ? 16.439 -56.788 31.387 1.00 27.75 101 ARG A N 1
ATOM 817 C CA . ARG A 1 101 ? 15.051 -56.763 31.884 1.00 27.75 101 ARG A CA 1
ATOM 818 C C . ARG A 1 101 ? 14.461 -55.357 31.715 1.00 27.75 101 ARG A C 1
ATOM 820 O O . ARG A 1 101 ? 15.207 -54.390 31.620 1.00 27.75 101 ARG A O 1
ATOM 827 N N . ASN A 1 102 ? 13.131 -55.279 31.781 1.00 28.39 102 ASN A N 1
ATOM 828 C CA . ASN A 1 102 ? 12.317 -54.060 31.892 1.00 28.39 102 ASN A CA 1
ATOM 829 C C . ASN A 1 102 ? 12.209 -53.182 30.629 1.00 28.39 102 ASN A C 1
ATOM 831 O O . ASN A 1 102 ? 12.745 -52.084 30.582 1.00 28.39 102 ASN A O 1
ATOM 835 N N . LEU A 1 103 ? 11.401 -53.633 29.662 1.00 26.30 103 LEU A N 1
ATOM 836 C CA . LEU A 1 103 ? 10.600 -52.800 28.746 1.00 26.30 103 LEU A CA 1
ATOM 837 C C . LEU A 1 103 ? 9.415 -53.661 28.245 1.00 26.30 103 LEU A C 1
ATOM 839 O O . LEU A 1 103 ? 9.636 -54.835 27.928 1.00 26.30 103 LEU A O 1
ATOM 843 N N . PRO A 1 104 ? 8.166 -53.154 28.191 1.00 26.70 104 PRO A N 1
ATOM 844 C CA . PRO A 1 104 ? 7.014 -53.950 27.771 1.00 26.70 104 PRO A CA 1
ATOM 845 C C . PRO A 1 104 ? 6.969 -54.089 26.242 1.00 26.70 104 PRO A C 1
ATOM 847 O O . PRO A 1 104 ? 6.439 -53.237 25.532 1.00 26.70 104 PRO A O 1
ATOM 850 N N . TYR A 1 105 ? 7.508 -55.194 25.726 1.00 25.84 105 TYR A N 1
ATOM 851 C CA . TYR A 1 105 ? 7.328 -55.572 24.324 1.00 25.84 105 TYR A CA 1
ATOM 852 C C . TYR A 1 105 ? 5.864 -55.944 24.058 1.00 25.84 105 TYR A C 1
ATOM 854 O O . TYR A 1 105 ? 5.394 -56.999 24.490 1.00 25.84 105 TYR A O 1
ATOM 862 N N . PHE A 1 106 ? 5.159 -55.105 23.297 1.00 25.62 106 PHE A N 1
ATOM 863 C CA . PHE A 1 106 ? 3.869 -55.469 22.716 1.00 25.62 106 PHE A CA 1
ATOM 864 C C . PHE A 1 106 ? 4.060 -56.622 21.724 1.00 25.62 106 PHE A C 1
ATOM 866 O O . PHE A 1 106 ? 4.566 -56.439 20.616 1.00 25.62 106 PHE A O 1
ATOM 873 N N . PHE A 1 107 ? 3.619 -57.819 22.109 1.00 25.52 107 PHE A N 1
ATOM 874 C CA . PHE A 1 107 ? 3.396 -58.898 21.156 1.00 25.52 107 PHE A CA 1
ATOM 875 C C . PHE A 1 107 ? 2.256 -58.493 20.219 1.00 25.52 107 PHE A C 1
ATOM 877 O O . PHE A 1 107 ? 1.096 -58.449 20.633 1.00 25.52 107 PHE A O 1
ATOM 884 N N . ILE A 1 108 ? 2.569 -58.269 18.939 1.00 28.64 108 ILE A N 1
ATOM 885 C CA . ILE A 1 108 ? 1.560 -58.335 17.878 1.00 28.64 108 ILE A CA 1
ATOM 886 C C . ILE A 1 108 ? 1.182 -59.811 17.736 1.00 28.64 108 ILE A C 1
ATOM 888 O O . ILE A 1 108 ? 1.766 -60.563 16.953 1.00 28.64 108 ILE A O 1
ATOM 892 N N . ASN A 1 109 ? 0.234 -60.242 18.566 1.00 26.08 109 ASN A N 1
ATOM 893 C CA . ASN A 1 109 ? -0.414 -61.531 18.397 1.00 26.08 109 ASN A CA 1
ATOM 894 C C . ASN A 1 109 ? -1.112 -61.577 17.035 1.00 26.08 109 ASN A C 1
ATOM 896 O O . ASN A 1 109 ? -1.528 -60.554 16.488 1.00 26.08 109 ASN A O 1
ATOM 900 N N . ARG A 1 110 ? -1.244 -62.795 16.501 1.00 30.66 110 ARG A N 1
ATOM 901 C CA . ARG A 1 110 ? -2.023 -63.079 15.294 1.00 30.66 110 ARG A CA 1
ATOM 902 C C . ARG A 1 110 ? -3.390 -62.397 15.414 1.00 30.66 110 ARG A C 1
ATOM 904 O O . ARG A 1 110 ? -4.105 -62.645 16.381 1.00 30.66 110 ARG A O 1
ATOM 911 N N . VAL A 1 111 ? -3.729 -61.548 14.446 1.00 34.84 111 VAL A N 1
ATOM 912 C CA . VAL A 1 111 ? -5.044 -60.905 14.390 1.00 34.84 111 VAL A CA 1
ATOM 913 C C . VAL A 1 111 ? -6.069 -61.979 14.038 1.00 34.84 111 VAL A C 1
ATOM 915 O O . VAL A 1 111 ? -6.185 -62.376 12.881 1.00 34.84 111 VAL A O 1
ATOM 918 N N . ASP A 1 112 ? -6.778 -62.477 15.050 1.00 34.38 112 ASP A N 1
ATOM 919 C CA . ASP A 1 112 ? -8.040 -63.186 14.847 1.00 34.38 112 ASP A CA 1
ATOM 920 C C . ASP A 1 112 ? -9.024 -62.248 14.132 1.00 34.38 112 ASP A C 1
ATOM 922 O O . ASP A 1 112 ? -9.085 -61.059 14.455 1.00 34.38 112 ASP A O 1
ATOM 926 N N . GLU A 1 113 ? -9.863 -62.777 13.237 1.00 42.81 113 GLU A N 1
ATOM 927 C CA . GLU A 1 113 ? -10.961 -62.036 12.593 1.00 42.81 113 GLU A CA 1
ATOM 928 C C . GLU A 1 113 ? -12.124 -61.758 13.568 1.00 42.81 113 GLU A C 1
ATOM 930 O O . GLU A 1 113 ? -13.285 -62.114 13.350 1.00 42.81 113 GLU A O 1
ATOM 935 N N . LYS A 1 114 ? -11.824 -61.092 14.685 1.00 44.00 114 LYS A N 1
ATOM 936 C CA . LYS A 1 114 ? -12.839 -60.530 15.571 1.00 44.00 114 LYS A CA 1
ATOM 937 C C . LYS A 1 114 ? -13.491 -59.366 14.840 1.00 44.00 114 LYS A C 1
ATOM 939 O O . LYS A 1 114 ? -12.888 -58.304 14.702 1.00 44.00 114 LYS A O 1
ATOM 944 N N . ARG A 1 115 ? -14.730 -59.583 14.375 1.00 51.69 115 ARG A N 1
ATOM 945 C CA . ARG A 1 115 ? -15.609 -58.536 13.830 1.00 51.69 115 ARG A CA 1
ATOM 946 C C . ARG A 1 115 ? -15.481 -57.279 14.686 1.00 51.69 115 ARG A C 1
ATOM 948 O O . ARG A 1 115 ? -15.733 -57.341 15.890 1.00 51.69 115 ARG A O 1
ATOM 955 N N . MET A 1 116 ? -15.098 -56.165 14.064 1.00 49.75 116 MET A N 1
ATOM 956 C CA . MET A 1 116 ? -14.944 -54.888 14.754 1.00 49.75 116 MET A CA 1
ATOM 957 C C . MET A 1 116 ? -16.275 -54.527 15.419 1.00 49.75 116 MET A C 1
ATOM 959 O O . MET A 1 116 ? -17.288 -54.350 14.742 1.00 49.75 116 MET A O 1
ATOM 963 N N . GLY A 1 117 ? -16.290 -54.523 16.754 1.00 61.75 117 GLY A N 1
ATOM 964 C CA . GLY A 1 117 ? -17.515 -54.331 17.523 1.00 61.75 117 GLY A CA 1
ATOM 965 C C . GLY A 1 117 ? -18.121 -52.956 17.256 1.00 61.75 117 GLY A C 1
ATOM 966 O O . GLY A 1 117 ? -17.391 -52.003 16.994 1.00 61.75 117 GLY A O 1
ATOM 967 N N . PHE A 1 118 ? -19.446 -52.837 17.366 1.00 71.19 118 PHE A N 1
ATOM 968 C CA . PHE A 1 118 ? -20.165 -51.589 17.079 1.00 71.19 118 PHE A CA 1
ATOM 969 C C . PHE A 1 118 ? -19.588 -50.378 17.843 1.00 71.19 118 PHE A C 1
ATOM 971 O O . PHE A 1 118 ? -19.426 -49.317 17.255 1.00 71.19 118 PHE A O 1
ATOM 978 N N . SER A 1 119 ? -19.160 -50.567 19.101 1.00 70.50 119 SER A N 1
ATOM 979 C CA . SER A 1 119 ? -18.411 -49.569 19.895 1.00 70.50 119 SER A CA 1
ATOM 980 C C . SER A 1 119 ? -17.147 -49.050 19.199 1.00 70.50 119 SER A C 1
ATOM 982 O O . SER A 1 119 ? -16.911 -47.847 19.169 1.00 70.50 119 SER A O 1
ATOM 984 N N . GLU A 1 120 ? -16.334 -49.937 18.623 1.00 71.31 120 GLU A N 1
ATOM 985 C CA . GLU A 1 120 ? -15.062 -49.559 17.998 1.00 71.31 120 GLU A CA 1
ATOM 986 C C . GLU A 1 120 ? -15.264 -48.972 16.601 1.00 71.31 120 GLU A C 1
ATOM 988 O O . GLU A 1 120 ? -14.567 -48.031 16.235 1.00 71.31 120 GLU A O 1
ATOM 993 N N . LEU A 1 121 ? -16.279 -49.436 15.860 1.00 73.06 121 LEU A N 1
ATOM 994 C CA . LEU A 1 121 ? -16.721 -48.770 14.633 1.00 73.06 121 LEU A CA 1
ATOM 995 C C . LEU A 1 121 ? -17.192 -47.337 14.929 1.00 73.06 121 LEU A C 1
ATOM 997 O O . LEU A 1 121 ? -16.745 -46.406 14.268 1.00 73.06 121 LEU A O 1
ATOM 1001 N N . VAL A 1 122 ? -18.035 -47.144 15.950 1.00 77.94 122 VAL A N 1
ATOM 1002 C CA . VAL A 1 122 ? -18.514 -45.816 16.372 1.00 77.94 122 VAL A CA 1
ATOM 1003 C C . VAL A 1 122 ? -17.358 -44.933 16.846 1.00 77.94 122 VAL A C 1
ATOM 1005 O O . VAL A 1 122 ? -17.289 -43.777 16.445 1.00 77.94 122 VAL A O 1
ATOM 1008 N N . ARG A 1 123 ? -16.401 -45.456 17.623 1.00 77.88 123 ARG A N 1
ATOM 1009 C CA . ARG A 1 123 ? -15.188 -44.714 18.019 1.00 77.88 123 ARG A CA 1
ATOM 1010 C C . ARG A 1 123 ? -14.335 -44.302 16.822 1.00 77.88 123 ARG A C 1
ATOM 1012 O O . ARG A 1 123 ? -13.892 -43.161 16.772 1.00 77.88 123 ARG A O 1
ATOM 1019 N N . PHE A 1 124 ? -14.132 -45.192 15.851 1.00 76.31 124 PHE A N 1
ATOM 1020 C CA . PHE A 1 124 ? -13.361 -44.885 14.645 1.00 76.31 124 PHE A CA 1
ATOM 1021 C C . PHE A 1 124 ? -14.068 -43.839 13.767 1.00 76.31 124 PHE A C 1
ATOM 1023 O O . PHE A 1 124 ? -13.429 -42.906 13.281 1.00 76.31 124 PHE A O 1
ATOM 1030 N N . VAL A 1 125 ? -15.394 -43.941 13.618 1.00 75.81 125 VAL A N 1
ATOM 1031 C CA . VAL A 1 125 ? -16.229 -42.947 12.918 1.00 75.81 125 VAL A CA 1
ATOM 1032 C C . VAL A 1 125 ? -16.224 -41.598 13.645 1.00 75.81 125 VAL A C 1
ATOM 1034 O O . VAL A 1 125 ? -16.110 -40.568 12.993 1.00 75.81 125 VAL A O 1
ATOM 1037 N N . LEU A 1 126 ? -16.263 -41.572 14.980 1.00 73.75 126 LEU A N 1
ATOM 1038 C CA . LEU A 1 126 ? -16.166 -40.330 15.755 1.00 73.75 126 LEU A CA 1
ATOM 1039 C C . LEU A 1 126 ? -14.774 -39.687 15.659 1.00 73.75 126 LEU A C 1
ATOM 1041 O O . LEU A 1 126 ? -14.696 -38.479 15.467 1.00 73.75 126 LEU A O 1
ATOM 1045 N N . LEU A 1 127 ? -13.680 -40.461 15.722 1.00 67.19 127 LEU A N 1
ATOM 1046 C CA . LEU A 1 127 ? -12.330 -39.913 15.516 1.00 67.19 127 LEU A CA 1
ATOM 1047 C C . LEU A 1 127 ? -12.128 -39.393 14.087 1.00 67.19 127 LEU A C 1
ATOM 1049 O O . LEU A 1 127 ? -11.558 -38.322 13.910 1.00 67.19 127 LEU A O 1
ATOM 1053 N N . SER A 1 128 ? -12.598 -40.118 13.067 1.00 63.19 128 SER A N 1
ATOM 1054 C CA . SER A 1 128 ? -12.517 -39.642 11.677 1.00 63.19 128 SER A CA 1
ATOM 1055 C C . SER A 1 128 ? -13.441 -38.448 11.414 1.00 63.19 128 SER A C 1
ATOM 1057 O O . SER A 1 128 ? -13.041 -37.536 10.702 1.00 63.19 128 SER A O 1
ATOM 1059 N N . GLY A 1 129 ? -14.606 -38.377 12.064 1.00 58.84 129 GLY A N 1
ATOM 1060 C CA . GLY A 1 129 ? -15.465 -37.191 12.072 1.00 58.84 129 GLY A CA 1
ATOM 1061 C C . GLY A 1 129 ? -14.805 -35.976 12.732 1.00 58.84 129 GLY A C 1
ATOM 1062 O O . GLY A 1 129 ? -14.880 -34.881 12.191 1.00 58.84 129 GLY A O 1
ATOM 1063 N N . MET A 1 130 ? -14.083 -36.168 13.842 1.00 58.81 130 MET A N 1
ATOM 1064 C CA . MET A 1 130 ? -13.297 -35.106 14.490 1.00 58.81 130 MET A CA 1
ATOM 1065 C C . MET A 1 130 ? -12.068 -34.671 13.672 1.00 58.81 130 MET A C 1
ATOM 1067 O O . MET A 1 130 ? -11.632 -33.529 13.780 1.00 58.81 130 MET A O 1
ATOM 1071 N N . LEU A 1 131 ? -11.518 -35.554 12.832 1.00 52.00 131 LEU A N 1
ATOM 1072 C CA . LEU A 1 131 ? -10.472 -35.207 11.860 1.00 52.00 131 LEU A CA 1
ATOM 1073 C C . LEU A 1 131 ? -11.034 -34.497 10.615 1.00 52.00 131 LEU A C 1
ATOM 1075 O O . LEU A 1 131 ? -10.320 -33.711 10.004 1.00 52.00 131 LEU A O 1
ATOM 1079 N N . LEU A 1 132 ? -12.304 -34.731 10.272 1.00 47.12 132 LEU A N 1
ATOM 1080 C CA . LEU A 1 132 ? -13.052 -33.976 9.256 1.00 47.12 132 LEU A CA 1
ATOM 1081 C C . LEU A 1 132 ? -13.620 -32.648 9.788 1.00 47.12 132 LEU A C 1
ATOM 1083 O O . LEU A 1 132 ? -14.089 -31.837 8.999 1.00 47.12 132 LEU A O 1
ATOM 1087 N N . SER A 1 133 ? -13.567 -32.402 11.102 1.00 43.91 133 SER A N 1
ATOM 1088 C CA . SER A 1 133 ? -13.909 -31.113 11.719 1.00 43.91 133 SER A CA 1
ATOM 1089 C C . SER A 1 133 ? -12.683 -30.241 12.017 1.00 43.91 133 SER A C 1
ATOM 1091 O O . SER A 1 133 ? -12.737 -29.375 12.892 1.00 43.91 133 SER A O 1
ATOM 1093 N N . VAL A 1 134 ? -11.569 -30.454 11.308 1.00 49.78 134 VAL A N 1
ATOM 1094 C CA . VAL A 1 134 ? -10.605 -29.368 11.088 1.00 49.78 134 VAL A CA 1
ATOM 1095 C C . VAL A 1 134 ? -11.337 -28.320 10.255 1.00 49.78 134 VAL A C 1
ATOM 1097 O O . VAL A 1 134 ? -11.907 -28.661 9.224 1.00 49.78 134 VAL A O 1
ATOM 1100 N N . ALA A 1 135 ? -11.372 -27.071 10.719 1.00 53.72 135 ALA A N 1
ATOM 1101 C CA . ALA A 1 135 ? -12.036 -25.994 9.994 1.00 53.72 135 ALA A CA 1
ATOM 1102 C C . ALA A 1 135 ? -11.278 -25.710 8.688 1.00 53.72 135 ALA A C 1
ATOM 1104 O O . ALA A 1 135 ? -10.257 -25.026 8.690 1.00 53.72 135 ALA A O 1
ATOM 1105 N N . GLU A 1 136 ? -11.765 -26.289 7.594 1.00 62.59 136 GLU A N 1
ATOM 1106 C CA . GLU A 1 136 ? -11.299 -26.015 6.241 1.00 62.59 136 GLU A CA 1
ATOM 1107 C C . GLU A 1 136 ? -11.712 -24.578 5.894 1.00 62.59 136 GLU A C 1
ATOM 1109 O O . GLU A 1 136 ? -12.900 -24.248 5.879 1.00 62.59 136 GLU A O 1
ATOM 1114 N N . GLY A 1 137 ? -10.722 -23.696 5.730 1.00 72.25 137 GLY A N 1
ATOM 1115 C CA . GLY A 1 137 ? -10.956 -22.306 5.349 1.00 72.25 137 GLY A CA 1
ATOM 1116 C C . GLY A 1 137 ? -11.586 -22.218 3.962 1.00 72.25 137 GLY A C 1
ATOM 1117 O O . GLY A 1 137 ? -11.433 -23.122 3.138 1.00 72.25 137 GLY A O 1
ATOM 1118 N N . ASN A 1 138 ? -12.293 -21.125 3.683 1.00 88.75 138 ASN A N 1
ATOM 1119 C CA . ASN A 1 138 ? -12.897 -20.940 2.370 1.00 88.75 138 ASN A CA 1
ATOM 1120 C C . ASN A 1 138 ? -11.803 -20.836 1.305 1.00 88.75 138 ASN A C 1
ATOM 1122 O O . ASN A 1 138 ? -10.728 -20.281 1.548 1.00 88.75 138 ASN A O 1
ATOM 1126 N N . VAL A 1 139 ? -12.100 -21.350 0.113 1.00 94.50 139 VAL A N 1
ATOM 1127 C CA . VAL A 1 139 ? -11.209 -21.244 -1.040 1.00 94.50 139 VAL A CA 1
ATOM 1128 C C . VAL A 1 139 ? -11.702 -20.128 -1.951 1.00 94.50 139 VAL A C 1
ATOM 1130 O O . VAL A 1 139 ? -12.826 -20.180 -2.452 1.00 94.50 139 VAL A O 1
ATOM 1133 N N . HIS A 1 140 ? -10.856 -19.124 -2.168 1.00 96.81 140 HIS A N 1
ATOM 1134 C CA . HIS A 1 140 ? -11.127 -17.991 -3.055 1.00 96.81 140 HIS A CA 1
ATOM 1135 C C . HIS A 1 140 ? -10.330 -18.118 -4.351 1.00 96.81 140 HIS A C 1
ATOM 1137 O O . HIS A 1 140 ? -9.228 -18.663 -4.349 1.00 96.81 140 HIS A O 1
ATOM 1143 N N . TYR A 1 141 ? -10.862 -17.569 -5.442 1.00 98.25 141 TYR A N 1
ATOM 1144 C CA . TYR A 1 141 ? -10.231 -17.588 -6.761 1.00 98.25 141 TYR A CA 1
ATOM 1145 C C . TYR A 1 141 ? -10.223 -16.183 -7.367 1.00 98.25 141 TYR A C 1
ATOM 1147 O O . TYR A 1 141 ? -11.256 -15.512 -7.376 1.00 98.25 141 TYR A O 1
ATOM 1155 N N . TYR A 1 142 ? -9.072 -15.761 -7.887 1.00 98.56 142 TYR A N 1
ATOM 1156 C CA . TYR A 1 142 ? -8.888 -14.492 -8.592 1.00 98.56 142 TYR A CA 1
ATOM 1157 C C . TYR A 1 142 ? -8.094 -14.723 -9.885 1.00 98.56 142 TYR A C 1
ATOM 1159 O O . TYR A 1 142 ? -7.081 -15.419 -9.867 1.00 98.56 142 TYR A O 1
ATOM 1167 N N . ASP A 1 143 ? -8.503 -14.086 -10.982 1.00 98.56 143 ASP A N 1
ATOM 1168 C CA . A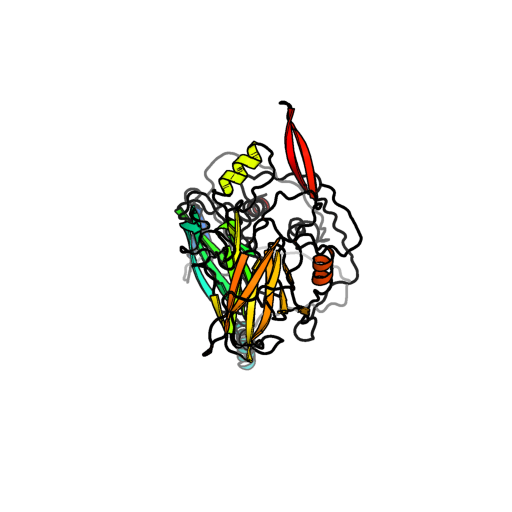SP A 1 143 ? -7.684 -13.952 -12.191 1.00 98.56 143 ASP A CA 1
ATOM 1169 C C . ASP A 1 143 ? -7.083 -12.539 -12.240 1.00 98.56 143 ASP A C 1
ATOM 1171 O O . ASP A 1 143 ? -7.789 -11.527 -12.162 1.00 98.56 143 ASP A O 1
ATOM 1175 N N . PHE A 1 144 ? -5.758 -12.479 -12.347 1.00 98.75 144 PHE A N 1
ATOM 1176 C CA . PHE A 1 144 ? -4.967 -11.258 -12.465 1.00 98.75 144 PHE A CA 1
ATOM 1177 C C . PHE A 1 144 ? -4.393 -11.194 -13.881 1.00 98.75 144 PHE A C 1
ATOM 1179 O O . PHE A 1 144 ? -3.444 -11.904 -14.205 1.00 98.75 144 PHE A O 1
ATOM 1186 N N . VAL A 1 145 ? -4.959 -10.346 -14.735 1.00 98.81 145 VAL A N 1
ATOM 1187 C CA . VAL A 1 145 ? -4.404 -10.045 -16.057 1.00 98.81 145 VAL A CA 1
ATOM 1188 C C . VAL A 1 145 ? -3.443 -8.873 -15.906 1.00 98.81 145 VAL A C 1
ATOM 1190 O O . VAL A 1 145 ? -3.880 -7.732 -15.749 1.00 98.81 145 VAL A O 1
ATOM 1193 N N . VAL A 1 146 ? -2.140 -9.161 -15.931 1.00 98.62 146 VAL A N 1
ATOM 1194 C CA . VAL A 1 146 ? -1.089 -8.137 -15.978 1.00 98.62 146 VAL A CA 1
ATOM 1195 C C . VAL A 1 146 ? -0.972 -7.642 -17.414 1.00 98.62 146 VAL A C 1
ATOM 1197 O O . VAL A 1 146 ? -0.782 -8.456 -18.313 1.00 98.62 146 VAL A O 1
ATOM 1200 N N . LYS A 1 147 ? -1.078 -6.333 -17.646 1.00 97.56 147 LYS A N 1
ATOM 1201 C CA . LYS A 1 147 ? -0.909 -5.726 -18.977 1.00 97.56 147 LYS A CA 1
ATOM 1202 C C . LYS A 1 147 ? -0.597 -4.239 -18.892 1.00 97.56 147 LYS A C 1
ATOM 1204 O O . LYS A 1 147 ? -0.870 -3.597 -17.881 1.00 97.56 147 LYS A O 1
ATOM 1209 N N . GLU A 1 148 ? -0.094 -3.691 -19.990 1.00 97.31 148 GLU A N 1
ATOM 1210 C CA . GLU A 1 148 ? -0.011 -2.247 -20.199 1.00 97.31 148 GLU A CA 1
ATOM 1211 C C . GLU A 1 148 ? -1.395 -1.580 -20.127 1.00 97.31 148 GLU A C 1
ATOM 1213 O O . GLU A 1 148 ? -2.378 -2.079 -20.681 1.00 97.31 148 GLU A O 1
ATOM 1218 N N . THR A 1 149 ? -1.481 -0.443 -19.437 1.00 97.56 149 THR A N 1
ATOM 1219 C CA . THR A 1 149 ? -2.674 0.412 -19.361 1.00 97.56 149 THR A CA 1
ATOM 1220 C C . THR A 1 149 ? -2.253 1.882 -19.273 1.00 97.56 149 THR A C 1
ATOM 1222 O O . THR A 1 149 ? -1.319 2.229 -18.550 1.00 97.56 149 THR A O 1
ATOM 1225 N N . ASN A 1 150 ? -2.946 2.757 -20.009 1.00 97.81 150 ASN A N 1
ATOM 1226 C CA . ASN A 1 150 ? -2.655 4.193 -20.042 1.00 97.81 150 ASN A CA 1
ATOM 1227 C C . ASN A 1 150 ? -3.274 4.935 -18.851 1.00 97.81 150 ASN A C 1
ATOM 1229 O O . ASN A 1 150 ? -4.483 4.851 -18.633 1.00 97.81 150 ASN A O 1
ATOM 1233 N N . PHE A 1 151 ? -2.471 5.749 -18.163 1.00 97.44 151 PHE A N 1
ATOM 1234 C CA . PHE A 1 151 ? -2.925 6.652 -17.105 1.00 97.44 151 PHE A CA 1
ATOM 1235 C C . PHE A 1 151 ? -2.454 8.082 -17.364 1.00 97.44 151 PHE A C 1
ATOM 1237 O O . PHE A 1 151 ? -1.309 8.314 -17.756 1.00 97.44 151 PHE A O 1
ATOM 1244 N N . THR A 1 152 ? -3.340 9.043 -17.099 1.00 96.94 152 THR A N 1
ATOM 1245 C CA . THR A 1 152 ? -3.047 10.479 -17.161 1.00 96.94 152 THR A CA 1
ATOM 1246 C C . THR A 1 152 ? -2.990 11.052 -15.747 1.00 96.94 152 THR A C 1
ATOM 1248 O O . THR A 1 152 ? -3.981 10.971 -15.019 1.00 96.94 152 THR A O 1
ATOM 1251 N N . LYS A 1 153 ? -1.852 11.644 -15.367 1.00 96.69 153 LYS A N 1
ATOM 1252 C CA . LYS A 1 153 ? -1.618 12.369 -14.101 1.00 96.69 153 LYS A CA 1
ATOM 1253 C C . LYS A 1 153 ? -0.684 13.547 -14.371 1.00 96.69 153 LYS A C 1
ATOM 1255 O O . LYS A 1 153 ? 0.135 13.479 -15.283 1.00 96.69 153 LYS A O 1
ATOM 1260 N N . LEU A 1 154 ? -0.793 14.636 -13.605 1.00 96.50 154 LEU A N 1
ATOM 1261 C CA . LEU A 1 154 ? 0.088 15.811 -13.752 1.00 96.50 154 LEU A CA 1
ATOM 1262 C C . LEU A 1 154 ? 0.127 16.395 -15.191 1.00 96.50 154 LEU A C 1
ATOM 1264 O O . LEU A 1 154 ? 1.150 16.904 -15.639 1.00 96.50 154 LEU A O 1
ATOM 1268 N N . CYS A 1 155 ? -0.981 16.292 -15.941 1.00 96.06 155 CYS A N 1
ATOM 1269 C CA . CYS A 1 155 ? -1.097 16.598 -17.381 1.00 96.06 155 CYS A CA 1
ATOM 1270 C C . CYS A 1 155 ? -0.221 15.755 -18.342 1.00 96.06 155 CYS A C 1
ATOM 1272 O O . CYS A 1 155 ? -0.249 15.983 -19.551 1.00 96.06 155 CYS A O 1
ATOM 1274 N N . ASN A 1 156 ? 0.499 14.748 -17.852 1.00 96.44 156 ASN A N 1
ATOM 1275 C CA . ASN A 1 156 ? 1.221 13.766 -18.659 1.00 96.44 156 ASN A CA 1
ATOM 1276 C C . ASN A 1 156 ? 0.393 12.477 -18.792 1.00 96.44 156 ASN A C 1
ATOM 1278 O O . ASN A 1 156 ? -0.372 12.136 -17.892 1.00 96.44 156 ASN A O 1
ATOM 1282 N N . THR A 1 157 ? 0.538 11.759 -19.909 1.00 97.06 157 THR A N 1
ATOM 1283 C CA . THR A 1 157 ? -0.037 10.418 -20.089 1.00 97.06 157 THR A CA 1
ATOM 1284 C C . THR A 1 157 ? 1.065 9.439 -20.448 1.00 97.06 157 THR A C 1
ATOM 1286 O O . THR A 1 157 ? 1.805 9.687 -21.400 1.00 97.06 157 THR A O 1
ATOM 1289 N N . LYS A 1 158 ? 1.117 8.310 -19.740 1.00 96.31 158 LYS A N 1
ATOM 1290 C CA . LYS A 1 158 ? 1.996 7.182 -20.057 1.00 96.31 158 LYS A CA 1
ATOM 1291 C C . LYS A 1 158 ? 1.242 5.861 -19.963 1.00 96.31 158 LYS A C 1
ATOM 1293 O O . LYS A 1 158 ? 0.212 5.777 -19.291 1.00 96.31 158 LYS A O 1
ATOM 1298 N N . SER A 1 159 ? 1.813 4.833 -20.576 1.00 96.25 159 SER A N 1
ATOM 1299 C CA . SER A 1 159 ? 1.465 3.443 -20.296 1.00 96.25 159 SER A CA 1
ATOM 1300 C C . SER A 1 159 ? 2.329 2.899 -19.155 1.00 96.25 159 SER A C 1
ATOM 1302 O O . SER A 1 159 ? 3.460 3.349 -18.957 1.00 96.25 159 SER A O 1
ATOM 1304 N N . MET A 1 160 ? 1.800 1.946 -18.392 1.00 96.44 160 MET A N 1
ATOM 1305 C CA . MET A 1 160 ? 2.558 1.122 -17.446 1.00 96.44 160 MET A CA 1
ATOM 1306 C C . MET A 1 160 ? 1.840 -0.208 -17.204 1.00 96.44 160 MET A C 1
ATOM 1308 O O . MET A 1 160 ? 0.630 -0.297 -17.424 1.00 96.44 160 MET A O 1
ATOM 1312 N N . LEU A 1 161 ? 2.556 -1.231 -16.724 1.00 97.75 161 LEU A N 1
ATOM 1313 C CA . LEU A 1 161 ? 1.911 -2.475 -16.306 1.00 97.75 161 LEU A CA 1
ATOM 1314 C C . LEU A 1 161 ? 1.020 -2.242 -15.078 1.00 97.75 161 LEU A C 1
ATOM 1316 O O . LEU A 1 161 ? 1.444 -1.649 -14.083 1.00 97.75 161 LEU A O 1
ATOM 1320 N N . THR A 1 162 ? -0.200 -2.766 -15.140 1.00 98.31 162 THR A N 1
ATOM 1321 C CA . THR A 1 162 ? -1.144 -2.880 -14.021 1.00 98.31 162 THR A CA 1
ATOM 1322 C C . THR A 1 162 ? -1.837 -4.241 -14.056 1.00 98.31 162 THR A C 1
ATOM 1324 O O . THR A 1 162 ? -1.654 -5.022 -14.991 1.00 98.31 162 THR A O 1
ATOM 1327 N N . VAL A 1 163 ? -2.638 -4.543 -13.030 1.00 98.75 163 VAL A N 1
ATOM 1328 C CA . VAL A 1 163 ? -3.529 -5.713 -13.016 1.00 98.75 163 VAL A CA 1
ATOM 1329 C C . VAL A 1 163 ? -4.956 -5.249 -13.281 1.00 98.75 163 VAL A C 1
ATOM 1331 O O . VAL A 1 163 ? -5.452 -4.362 -12.590 1.00 98.75 163 VAL A O 1
ATOM 1334 N N . ASN A 1 164 ? -5.634 -5.894 -14.232 1.00 98.25 164 ASN A N 1
ATOM 1335 C CA . ASN A 1 164 ? -7.060 -5.693 -14.525 1.00 98.25 164 ASN A CA 1
ATOM 1336 C C . ASN A 1 164 ? -7.439 -4.210 -14.765 1.00 98.25 164 ASN A C 1
ATOM 1338 O O . ASN A 1 164 ? -8.450 -3.733 -14.253 1.00 98.25 164 ASN A O 1
ATOM 1342 N N . ASP A 1 165 ? -6.609 -3.492 -15.536 1.00 97.25 165 ASP A N 1
ATOM 1343 C CA . ASP A 1 165 ? -6.775 -2.080 -15.931 1.00 97.25 165 ASP A CA 1
ATOM 1344 C C . ASP A 1 165 ? -6.740 -1.047 -14.779 1.00 97.25 165 ASP A C 1
ATOM 1346 O O . ASP A 1 165 ? -6.990 0.133 -15.027 1.00 97.25 165 ASP A O 1
ATOM 1350 N N . SER A 1 166 ? -6.430 -1.427 -13.528 1.00 97.69 166 SER A N 1
ATOM 1351 C CA . SER A 1 166 ? -6.546 -0.514 -12.377 1.00 97.69 166 SER A CA 1
ATOM 1352 C C . SER A 1 166 ? -5.218 -0.178 -11.689 1.00 97.69 166 SER A C 1
ATOM 1354 O O . SER A 1 166 ? -4.356 -1.031 -11.478 1.00 97.69 166 SER A O 1
ATOM 1356 N N . PHE A 1 167 ? -5.080 1.092 -11.298 1.00 97.81 167 PHE A N 1
ATOM 1357 C CA . PHE A 1 167 ? -3.990 1.622 -10.480 1.00 97.81 167 PHE A CA 1
ATOM 1358 C C . PHE A 1 167 ? -4.584 2.420 -9.302 1.00 97.81 167 PHE A C 1
ATOM 1360 O O . PHE A 1 167 ? -5.153 3.487 -9.543 1.00 97.81 167 PHE A O 1
ATOM 1367 N N . PRO A 1 168 ? -4.487 1.938 -8.046 1.00 98.50 168 PRO A N 1
ATOM 1368 C CA . PRO A 1 168 ? -3.981 0.628 -7.624 1.00 98.50 168 PRO A CA 1
ATOM 1369 C C . PRO A 1 168 ? -4.766 -0.559 -8.207 1.00 98.50 168 PRO A C 1
ATOM 1371 O O . PRO A 1 168 ? -5.908 -0.423 -8.653 1.00 98.50 168 PRO A O 1
ATOM 1374 N N . GLY A 1 169 ? -4.154 -1.738 -8.174 1.00 98.62 169 GLY A N 1
ATOM 1375 C CA . GLY A 1 169 ? -4.737 -3.007 -8.599 1.00 98.62 169 GLY A CA 1
ATOM 1376 C C . GLY A 1 169 ? -5.892 -3.505 -7.709 1.00 98.62 169 GLY A C 1
ATOM 1377 O O . GLY A 1 169 ? -6.161 -2.946 -6.639 1.00 98.62 169 GLY A O 1
ATOM 1378 N N . PRO A 1 170 ? -6.578 -4.590 -8.117 1.00 98.44 170 PRO A N 1
ATOM 1379 C CA . PRO A 1 170 ? -7.729 -5.141 -7.407 1.00 98.44 170 PRO A CA 1
ATOM 1380 C C . PRO A 1 170 ? -7.414 -5.595 -5.974 1.00 98.44 170 PRO A C 1
ATOM 1382 O O . PRO A 1 170 ? -6.349 -6.133 -5.664 1.00 98.44 170 PRO A O 1
ATOM 1385 N N . VAL A 1 171 ? -8.400 -5.422 -5.094 1.00 98.62 171 VAL A N 1
ATOM 1386 C CA . VAL A 1 171 ? -8.310 -5.796 -3.678 1.00 98.62 171 VAL A CA 1
ATOM 1387 C C . VAL A 1 171 ? -8.667 -7.268 -3.489 1.00 98.62 171 VAL A C 1
ATOM 1389 O O . VAL A 1 171 ? -9.785 -7.680 -3.799 1.00 98.62 171 VAL A O 1
ATOM 1392 N N . ILE A 1 172 ? -7.758 -8.034 -2.888 1.00 98.75 172 ILE A N 1
ATOM 1393 C CA . ILE A 1 172 ? -8.040 -9.393 -2.414 1.00 98.75 172 ILE A CA 1
ATOM 1394 C C . ILE A 1 172 ? -8.712 -9.310 -1.040 1.00 98.75 172 ILE A C 1
ATOM 1396 O O . ILE A 1 172 ? -8.283 -8.550 -0.171 1.00 98.75 172 ILE A O 1
ATOM 1400 N N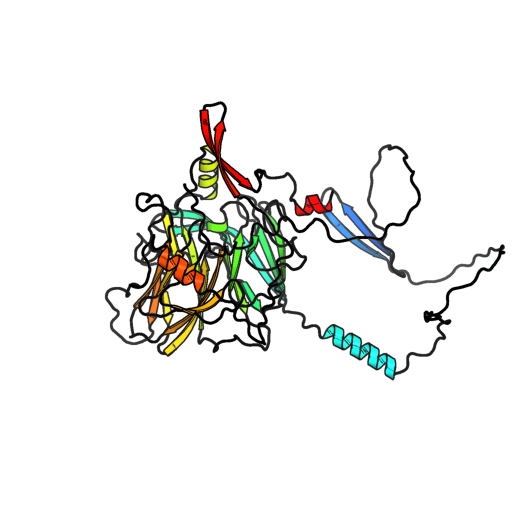 . ARG A 1 173 ? -9.775 -10.088 -0.828 1.00 98.38 173 ARG A N 1
ATOM 1401 C CA . ARG A 1 173 ? -10.540 -10.133 0.426 1.00 98.38 173 ARG A CA 1
ATOM 1402 C C . ARG A 1 173 ? -10.808 -11.577 0.836 1.00 98.38 173 ARG A C 1
ATOM 1404 O O . ARG A 1 173 ? -11.359 -12.336 0.044 1.00 98.38 173 ARG A O 1
ATOM 1411 N N . ALA A 1 174 ? -10.435 -11.935 2.060 1.00 97.44 174 ALA A N 1
ATOM 1412 C CA . ALA A 1 174 ? -10.623 -13.270 2.629 1.00 97.44 174 ALA A CA 1
ATOM 1413 C C . ALA A 1 174 ? -10.704 -13.204 4.165 1.00 97.44 174 ALA A C 1
ATOM 1415 O O . ALA A 1 174 ? -10.451 -12.157 4.761 1.00 97.44 174 ALA A O 1
ATOM 1416 N N . HIS A 1 175 ? -11.042 -14.311 4.822 1.00 97.00 175 HIS A N 1
ATOM 1417 C CA . HIS A 1 175 ? -10.943 -14.457 6.273 1.00 97.00 175 HIS A CA 1
ATOM 1418 C C . HIS A 1 175 ? -9.625 -15.127 6.681 1.00 97.00 175 HIS A C 1
ATOM 1420 O O . HIS A 1 175 ? -9.003 -15.875 5.929 1.00 97.00 175 HIS A O 1
ATOM 1426 N N . LYS A 1 176 ? -9.198 -14.885 7.919 1.00 95.38 176 LYS A N 1
ATOM 1427 C CA . LYS A 1 176 ? -8.070 -15.579 8.547 1.00 95.38 176 LYS A CA 1
ATOM 1428 C C . LYS A 1 176 ? -8.244 -17.102 8.492 1.00 95.38 176 LYS A C 1
ATOM 1430 O O . LYS A 1 176 ? -9.171 -17.636 9.101 1.00 95.38 176 LYS A O 1
ATOM 1435 N N . GLY A 1 177 ? -7.306 -17.783 7.833 1.00 92.25 177 GLY A N 1
ATOM 1436 C CA . GLY A 1 177 ? -7.304 -19.239 7.641 1.00 92.25 177 GLY A CA 1
ATOM 1437 C C . GLY A 1 177 ? -7.890 -19.712 6.306 1.00 92.25 177 GLY A C 1
ATOM 1438 O O . GLY A 1 177 ? -7.792 -20.898 6.004 1.00 92.25 177 GLY A O 1
ATOM 1439 N N . ASP A 1 178 ? -8.466 -18.812 5.504 1.00 94.56 178 ASP A N 1
ATOM 1440 C CA . ASP A 1 178 ? -8.862 -19.099 4.122 1.00 94.56 178 ASP A CA 1
ATOM 1441 C C . ASP A 1 178 ? -7.628 -19.322 3.221 1.00 94.56 178 ASP A C 1
ATOM 1443 O O . ASP A 1 178 ? -6.525 -18.841 3.497 1.00 94.56 178 ASP A O 1
ATOM 1447 N N . THR A 1 179 ? -7.823 -20.025 2.103 1.00 95.31 179 THR A N 1
ATOM 1448 C CA . THR A 1 179 ? -6.806 -20.194 1.049 1.00 95.31 179 THR A CA 1
ATOM 1449 C C . THR A 1 179 ? -7.247 -19.444 -0.201 1.00 95.31 179 THR A C 1
ATOM 1451 O O . THR A 1 179 ? -8.415 -19.494 -0.584 1.00 95.31 179 THR A O 1
ATOM 1454 N N . ILE A 1 180 ? -6.331 -18.731 -0.850 1.00 98.25 180 ILE A N 1
ATOM 1455 C CA . ILE A 1 180 ? -6.630 -17.951 -2.054 1.00 98.25 180 ILE A CA 1
ATOM 1456 C C . ILE A 1 180 ? -5.769 -18.476 -3.199 1.00 98.25 180 ILE A C 1
ATOM 1458 O O . ILE A 1 180 ? -4.548 -18.517 -3.082 1.00 98.25 180 ILE A O 1
ATOM 1462 N N . PHE A 1 181 ? -6.391 -18.832 -4.319 1.00 98.62 181 PHE A N 1
ATOM 1463 C CA . PHE A 1 181 ? -5.687 -19.091 -5.569 1.00 98.62 181 PHE A CA 1
ATOM 1464 C C . PHE A 1 181 ? -5.745 -17.847 -6.455 1.00 98.62 181 PHE A C 1
ATOM 1466 O O . PHE A 1 181 ? -6.833 -17.345 -6.751 1.00 98.62 181 PHE A O 1
ATOM 1473 N N . VAL A 1 182 ? -4.582 -17.356 -6.889 1.00 98.81 182 VAL A N 1
ATOM 1474 C CA . VAL A 1 182 ? -4.492 -16.227 -7.827 1.00 98.81 182 VAL A CA 1
ATOM 1475 C C . VAL A 1 182 ? -3.795 -16.678 -9.098 1.00 98.81 182 VAL A C 1
ATOM 1477 O O . VAL A 1 182 ? -2.617 -17.028 -9.088 1.00 98.81 182 VAL A O 1
ATOM 1480 N N . ASN A 1 183 ? -4.538 -16.679 -10.197 1.00 98.81 183 ASN A N 1
ATOM 1481 C CA . ASN A 1 183 ? -4.047 -17.046 -11.511 1.00 98.81 183 ASN A CA 1
ATOM 1482 C C . ASN A 1 183 ? -3.558 -15.788 -12.237 1.00 98.81 183 ASN A C 1
ATOM 1484 O O . ASN A 1 183 ? -4.357 -14.952 -12.660 1.00 98.81 183 ASN A O 1
ATOM 1488 N N . VAL A 1 184 ? -2.239 -15.626 -12.322 1.00 98.88 184 VAL A N 1
ATOM 1489 C CA . VAL A 1 184 ? -1.589 -14.455 -12.915 1.00 98.88 184 VAL A CA 1
ATOM 1490 C C . VAL A 1 184 ? -1.272 -14.760 -14.373 1.00 98.88 184 VAL A C 1
ATOM 1492 O O . VAL A 1 184 ? -0.454 -15.632 -14.658 1.00 98.88 184 VAL A O 1
ATOM 1495 N N . HIS A 1 185 ? -1.910 -14.038 -15.293 1.00 98.75 185 HIS A N 1
ATOM 1496 C CA . HIS A 1 185 ? -1.655 -14.103 -16.732 1.00 98.75 185 HIS A CA 1
ATOM 1497 C C . HIS A 1 185 ? -0.820 -12.892 -17.133 1.00 98.75 185 HIS A C 1
ATOM 1499 O O . HIS A 1 185 ? -1.283 -11.760 -16.979 1.00 98.75 185 HIS A O 1
ATOM 1505 N N . ASN A 1 186 ? 0.382 -13.113 -17.663 1.00 98.69 186 ASN A N 1
ATOM 1506 C CA . ASN A 1 186 ? 1.209 -12.020 -18.153 1.00 98.69 186 ASN A CA 1
ATOM 1507 C C . ASN A 1 186 ? 0.862 -11.703 -19.616 1.00 98.69 186 ASN A C 1
ATOM 1509 O O . ASN A 1 186 ? 1.160 -12.477 -20.523 1.00 98.69 186 ASN A O 1
ATOM 1513 N N . GLN A 1 187 ? 0.220 -10.558 -19.838 1.00 98.38 187 GLN A N 1
ATOM 1514 C CA . GLN A 1 187 ? -0.041 -9.949 -21.147 1.00 98.38 187 GLN A CA 1
ATOM 1515 C C . GLN A 1 187 ? 0.738 -8.624 -21.314 1.00 98.38 187 GLN A C 1
ATOM 1517 O O . GLN A 1 187 ? 0.397 -7.814 -22.176 1.00 98.38 187 GLN A O 1
ATOM 1522 N N . GLY A 1 188 ? 1.755 -8.391 -20.476 1.00 96.25 188 GLY A N 1
ATOM 1523 C CA . GLY A 1 188 ? 2.756 -7.339 -20.639 1.00 96.25 188 GLY A CA 1
ATOM 1524 C C . GLY A 1 188 ? 3.881 -7.729 -21.603 1.00 96.25 188 GLY A C 1
ATOM 1525 O O . GLY A 1 188 ? 3.836 -8.772 -22.258 1.00 96.25 188 GLY A O 1
ATOM 1526 N N . ASP A 1 189 ? 4.894 -6.870 -21.683 1.00 94.62 189 ASP A N 1
ATOM 1527 C CA . ASP A 1 189 ? 6.025 -6.938 -22.613 1.00 94.62 189 ASP A CA 1
ATOM 1528 C C . ASP A 1 189 ? 7.297 -7.582 -22.022 1.00 94.62 189 ASP A C 1
ATOM 1530 O O . ASP A 1 189 ? 8.117 -8.106 -22.778 1.00 94.62 189 ASP A O 1
ATOM 1534 N N . TYR A 1 190 ? 7.437 -7.620 -20.692 1.00 96.50 190 TYR A N 1
ATOM 1535 C CA . TYR A 1 190 ? 8.537 -8.278 -19.967 1.00 96.50 190 TYR A CA 1
ATOM 1536 C C . TYR A 1 190 ? 8.042 -9.281 -18.911 1.00 96.50 190 TYR A C 1
ATOM 1538 O O . TYR A 1 190 ? 6.863 -9.311 -18.549 1.00 96.50 190 TYR A O 1
ATOM 1546 N N . GLY A 1 191 ? 8.944 -10.149 -18.442 1.00 97.12 191 GLY A N 1
ATOM 1547 C CA . GLY A 1 191 ? 8.656 -11.154 -17.417 1.00 97.12 191 GLY A CA 1
ATOM 1548 C C . GLY A 1 191 ? 8.376 -10.535 -16.042 1.00 97.12 191 GLY A C 1
ATOM 1549 O O . GLY A 1 191 ? 8.979 -9.531 -15.677 1.00 97.12 191 GLY A O 1
ATOM 1550 N N . ILE A 1 192 ? 7.459 -11.129 -15.273 1.00 98.19 192 ILE A N 1
ATOM 1551 C CA . ILE A 1 192 ? 7.019 -10.581 -13.977 1.00 98.19 192 ILE A CA 1
ATOM 1552 C C . ILE A 1 192 ? 6.752 -11.680 -12.941 1.00 98.19 192 ILE A C 1
ATOM 1554 O O . ILE A 1 192 ? 6.325 -12.777 -13.293 1.00 98.19 192 ILE A O 1
ATOM 1558 N N . THR A 1 193 ? 6.931 -11.393 -11.653 1.00 98.69 193 THR A N 1
ATOM 1559 C CA . THR A 1 193 ? 6.424 -12.219 -10.540 1.00 98.69 193 THR A CA 1
ATOM 1560 C C . THR A 1 193 ? 5.538 -11.398 -9.599 1.00 98.69 193 THR A C 1
ATOM 1562 O O . THR A 1 193 ? 5.651 -10.174 -9.560 1.00 98.69 193 THR A O 1
ATOM 1565 N N . ILE A 1 194 ? 4.658 -12.047 -8.824 1.00 98.81 194 ILE A N 1
ATOM 1566 C CA . ILE A 1 194 ? 3.793 -11.397 -7.819 1.00 98.81 194 ILE A CA 1
ATOM 1567 C C . ILE A 1 194 ? 4.076 -11.970 -6.426 1.00 98.81 194 ILE A C 1
ATOM 1569 O O . ILE A 1 194 ? 4.136 -13.185 -6.256 1.00 98.81 194 ILE A O 1
ATOM 1573 N N . HIS A 1 195 ? 4.216 -11.088 -5.434 1.00 98.88 195 HIS A N 1
ATOM 1574 C CA . HIS A 1 195 ? 4.436 -11.408 -4.024 1.00 98.88 195 HIS A CA 1
ATOM 1575 C C . HIS A 1 195 ? 3.270 -10.962 -3.131 1.00 98.88 195 HIS A C 1
ATOM 1577 O O . HIS A 1 195 ? 2.608 -9.951 -3.383 1.00 98.88 195 HIS A O 1
ATOM 1583 N N . TRP A 1 196 ? 3.055 -11.716 -2.052 1.00 98.75 196 TRP A N 1
ATOM 1584 C CA . TRP A 1 196 ? 1.927 -11.603 -1.121 1.00 98.75 196 TRP A CA 1
ATOM 1585 C C . TRP A 1 196 ? 2.421 -11.054 0.221 1.00 98.75 196 TRP A C 1
ATOM 1587 O O . TRP A 1 196 ? 2.549 -11.780 1.208 1.00 98.75 196 TRP A O 1
ATOM 1597 N N . HIS A 1 197 ? 2.754 -9.764 0.233 1.00 98.62 197 HIS A N 1
ATOM 1598 C CA . HIS A 1 197 ? 3.499 -9.105 1.303 1.00 98.62 197 HIS A CA 1
ATOM 1599 C C . HIS A 1 197 ? 2.913 -9.369 2.698 1.00 98.62 197 HIS A C 1
ATOM 1601 O O . HIS A 1 197 ? 1.764 -9.038 2.997 1.00 98.62 197 HIS A O 1
ATOM 1607 N N . GLY A 1 198 ? 3.732 -9.961 3.573 1.00 97.56 198 GLY A N 1
ATOM 1608 C CA . GLY A 1 198 ? 3.379 -10.300 4.957 1.00 97.56 198 GLY A CA 1
ATOM 1609 C C . GLY A 1 198 ? 2.616 -11.622 5.150 1.00 97.56 198 GLY A C 1
ATOM 1610 O O . GLY A 1 198 ? 2.472 -12.074 6.294 1.00 97.56 198 GLY A O 1
ATOM 1611 N N . VAL A 1 199 ? 2.184 -12.294 4.075 1.00 98.12 199 VAL A N 1
ATOM 1612 C CA . VAL A 1 199 ? 1.639 -13.660 4.146 1.00 98.12 199 VAL A CA 1
ATOM 1613 C C . VAL A 1 199 ? 2.785 -14.643 4.387 1.00 98.12 199 VAL A C 1
ATOM 1615 O O . VAL A 1 199 ? 3.735 -14.720 3.620 1.00 98.12 199 VAL A O 1
ATOM 1618 N N . LYS A 1 200 ? 2.709 -15.440 5.459 1.00 95.06 200 LYS A N 1
ATOM 1619 C CA . LYS A 1 200 ? 3.840 -16.277 5.923 1.00 95.06 200 LYS A CA 1
ATOM 1620 C C . LYS A 1 200 ? 4.117 -17.537 5.093 1.00 95.06 200 LYS A C 1
ATOM 1622 O O . LYS A 1 200 ? 4.996 -18.305 5.482 1.00 95.06 200 LYS A O 1
ATOM 1627 N N . GLN A 1 201 ? 3.326 -17.791 4.047 1.00 95.44 201 GLN A N 1
ATOM 1628 C CA . GLN A 1 201 ? 3.380 -18.954 3.147 1.00 95.44 201 GLN A CA 1
ATOM 1629 C C . GLN A 1 201 ? 3.929 -20.243 3.808 1.00 95.44 201 GLN A C 1
ATOM 1631 O O . GLN A 1 201 ? 4.997 -20.745 3.440 1.00 95.44 201 GLN A O 1
ATOM 1636 N N . PRO A 1 202 ? 3.250 -20.791 4.840 1.00 94.88 202 PRO A N 1
ATOM 1637 C CA . PRO A 1 202 ? 3.822 -21.791 5.746 1.00 94.88 202 PRO A CA 1
ATOM 1638 C C . PRO A 1 202 ? 4.147 -23.135 5.065 1.00 94.88 202 PRO A C 1
ATOM 1640 O O . PRO A 1 202 ? 3.328 -24.061 5.020 1.00 94.88 202 PRO A O 1
ATOM 1643 N N . ARG A 1 203 ? 5.420 -23.267 4.656 1.00 94.75 203 ARG A N 1
ATOM 1644 C CA . ARG A 1 203 ? 6.008 -24.336 3.815 1.00 94.75 203 ARG A CA 1
ATOM 1645 C C . ARG A 1 203 ? 5.659 -24.237 2.318 1.00 94.75 203 ARG A C 1
ATOM 1647 O O . ARG A 1 203 ? 5.841 -25.226 1.613 1.00 94.75 203 ARG A O 1
ATOM 1654 N N . ASN A 1 204 ? 5.202 -23.078 1.838 1.00 96.38 204 ASN A N 1
ATOM 1655 C CA . ASN A 1 204 ? 4.870 -22.838 0.431 1.00 96.38 204 ASN A CA 1
ATOM 1656 C C . ASN A 1 204 ? 5.697 -21.703 -0.226 1.00 96.38 204 ASN A C 1
ATOM 1658 O O . ASN A 1 204 ? 5.121 -20.761 -0.769 1.00 96.38 204 ASN A O 1
ATOM 1662 N N . PRO A 1 205 ? 7.046 -21.763 -0.213 1.00 96.50 205 PRO A N 1
ATOM 1663 C CA . PRO A 1 205 ? 7.869 -20.740 -0.863 1.00 96.50 205 PRO A CA 1
ATOM 1664 C C . PRO A 1 205 ? 7.658 -20.686 -2.388 1.00 96.50 205 PRO A C 1
ATOM 1666 O O . PRO A 1 205 ? 7.884 -19.650 -2.994 1.00 96.50 205 PRO A O 1
ATOM 1669 N N . TRP A 1 206 ? 7.157 -21.763 -3.005 1.00 97.00 206 TRP A N 1
ATOM 1670 C CA . TRP A 1 206 ? 6.830 -21.844 -4.438 1.00 97.00 206 TRP A CA 1
ATOM 1671 C C . TRP A 1 206 ? 5.742 -20.868 -4.900 1.00 97.00 206 TRP A C 1
ATOM 1673 O O . TRP A 1 206 ? 5.548 -20.691 -6.096 1.00 97.00 206 TRP A O 1
ATOM 1683 N N . SER A 1 207 ? 4.991 -20.276 -3.972 1.00 98.25 207 SER A N 1
ATOM 1684 C CA . SER A 1 207 ? 4.025 -19.210 -4.248 1.00 98.25 207 SER A CA 1
ATOM 1685 C C . SER A 1 207 ? 4.344 -17.941 -3.454 1.00 98.25 207 SER A C 1
ATOM 1687 O O . SER A 1 207 ? 3.449 -17.140 -3.207 1.00 98.25 207 SER A O 1
ATOM 1689 N N . ASP A 1 208 ? 5.590 -17.759 -3.013 1.00 98.31 208 ASP A N 1
ATOM 1690 C CA . ASP A 1 208 ? 6.002 -16.538 -2.319 1.00 98.31 208 ASP A CA 1
ATOM 1691 C C . ASP A 1 208 ? 6.209 -15.379 -3.299 1.00 98.31 208 ASP A C 1
ATOM 1693 O O . ASP A 1 208 ? 5.673 -14.305 -3.058 1.00 98.31 208 ASP A O 1
ATOM 1697 N N . GLY A 1 209 ? 6.912 -15.596 -4.419 1.00 97.94 209 GLY A N 1
ATOM 1698 C CA . GLY A 1 209 ? 7.005 -14.631 -5.523 1.00 97.94 209 GLY A CA 1
ATOM 1699 C C . GLY A 1 209 ? 8.386 -14.039 -5.852 1.00 97.94 209 GLY A C 1
ATOM 1700 O O . GLY A 1 209 ? 8.629 -13.824 -7.038 1.00 97.94 209 GLY A O 1
ATOM 1701 N N . PRO A 1 210 ? 9.308 -13.759 -4.904 1.00 97.62 210 PRO A N 1
ATOM 1702 C CA . PRO A 1 210 ? 10.543 -13.032 -5.211 1.00 97.62 210 PRO A CA 1
ATOM 1703 C C . PRO A 1 210 ? 11.387 -13.669 -6.328 1.00 97.62 210 PRO A C 1
ATOM 1705 O O . PRO A 1 210 ? 11.779 -14.842 -6.239 1.00 97.62 210 PRO A O 1
ATOM 1708 N N . GLU A 1 211 ? 11.645 -12.879 -7.376 1.00 96.38 211 GLU A N 1
ATOM 1709 C CA . GLU A 1 211 ? 12.306 -13.303 -8.615 1.00 96.38 211 GLU A CA 1
ATOM 1710 C C . GLU A 1 211 ? 13.737 -13.798 -8.363 1.00 96.38 211 GLU A C 1
ATOM 1712 O O . GLU A 1 211 ? 14.472 -13.249 -7.542 1.00 96.38 211 GLU A O 1
ATOM 1717 N N . TYR A 1 212 ? 14.112 -14.892 -9.027 1.00 94.62 212 TYR A N 1
ATOM 1718 C CA . TYR A 1 212 ? 15.349 -15.661 -8.831 1.00 94.62 212 TYR A CA 1
ATOM 1719 C C . TYR A 1 212 ? 15.603 -16.188 -7.408 1.00 94.62 212 TYR A C 1
ATOM 1721 O O . TYR A 1 212 ? 16.560 -16.936 -7.210 1.00 94.62 212 TYR A O 1
ATOM 1729 N N . ILE A 1 213 ? 14.759 -15.884 -6.420 1.00 94.81 213 ILE A N 1
ATOM 1730 C CA . ILE A 1 213 ? 14.833 -16.483 -5.082 1.00 94.81 213 ILE A CA 1
ATOM 1731 C C . ILE A 1 213 ? 13.928 -17.712 -5.008 1.00 94.81 213 ILE A C 1
ATOM 1733 O O . ILE A 1 213 ? 14.370 -18.769 -4.561 1.00 94.81 213 ILE A O 1
ATOM 1737 N N . THR A 1 214 ? 12.675 -17.578 -5.453 1.00 96.38 214 THR A N 1
ATOM 1738 C CA . THR A 1 214 ? 11.630 -18.613 -5.305 1.00 96.38 214 THR A CA 1
ATOM 1739 C C . THR A 1 214 ? 11.045 -19.122 -6.620 1.00 96.38 214 THR A C 1
ATOM 1741 O O . THR A 1 214 ? 10.445 -20.196 -6.646 1.00 96.38 214 THR A O 1
ATOM 1744 N N . GLN A 1 215 ? 11.226 -18.361 -7.699 1.00 94.81 215 GLN A N 1
ATOM 1745 C CA . GLN A 1 215 ? 10.805 -18.701 -9.053 1.00 94.81 215 GLN A CA 1
ATOM 1746 C C . GLN A 1 215 ? 11.582 -17.868 -10.084 1.00 94.81 215 GLN A C 1
ATOM 1748 O O . GLN A 1 215 ? 12.105 -16.797 -9.765 1.00 94.81 215 GLN A O 1
ATOM 1753 N N . CYS A 1 216 ? 11.598 -18.320 -11.336 1.00 95.06 216 CYS A N 1
ATOM 1754 C CA . CYS A 1 216 ? 11.845 -17.447 -12.486 1.00 95.06 216 CYS A CA 1
ATOM 1755 C C . CYS A 1 216 ? 10.598 -16.579 -12.801 1.00 95.06 216 CYS A C 1
ATOM 1757 O O . CYS A 1 216 ? 9.505 -16.875 -12.293 1.00 95.06 216 CYS A O 1
ATOM 1759 N N . PRO A 1 217 ? 10.728 -15.540 -13.648 1.00 96.81 217 PRO A N 1
ATOM 1760 C CA . PRO A 1 217 ? 9.600 -14.758 -14.153 1.00 96.81 217 PRO A CA 1
ATOM 1761 C C . PRO A 1 217 ? 8.470 -15.575 -14.788 1.00 96.81 217 PRO A C 1
ATOM 1763 O O . PRO A 1 217 ? 8.686 -16.632 -15.383 1.00 96.81 217 PRO A O 1
ATOM 1766 N N . ILE A 1 218 ? 7.258 -15.026 -14.724 1.00 98.31 218 ILE A N 1
ATOM 1767 C CA . ILE A 1 218 ? 6.142 -15.395 -15.597 1.00 98.31 218 ILE A CA 1
ATOM 1768 C C . ILE A 1 218 ? 6.373 -14.658 -16.918 1.00 98.31 218 ILE A C 1
ATOM 1770 O O . ILE A 1 218 ? 6.157 -13.449 -17.005 1.00 98.31 218 ILE A O 1
ATOM 1774 N N . GLU A 1 219 ? 6.855 -15.370 -17.934 1.00 98.06 219 GLU A N 1
ATOM 1775 C CA . GLU A 1 219 ? 7.174 -14.809 -19.254 1.00 98.06 219 GLU A CA 1
ATOM 1776 C C . GLU A 1 219 ? 5.937 -14.214 -19.964 1.00 98.06 219 GLU A C 1
ATOM 1778 O O . GLU A 1 219 ? 4.820 -14.708 -19.750 1.00 98.06 219 GLU A O 1
ATOM 1783 N N . PRO A 1 220 ? 6.102 -13.211 -20.847 1.00 98.50 220 PRO A N 1
ATOM 1784 C CA . PRO A 1 220 ? 5.028 -12.680 -21.686 1.00 98.50 220 PRO A CA 1
ATOM 1785 C C . PRO A 1 220 ? 4.237 -13.768 -22.428 1.00 98.50 220 PRO A C 1
ATOM 1787 O O . PRO A 1 220 ? 4.798 -14.668 -23.055 1.00 98.50 220 PRO A O 1
ATOM 1790 N N . GLY A 1 221 ? 2.908 -13.692 -22.358 1.00 98.25 221 GLY A N 1
ATOM 1791 C CA . GLY A 1 221 ? 1.988 -14.676 -22.932 1.00 98.25 221 GLY A CA 1
ATOM 1792 C C . GLY A 1 221 ? 1.829 -15.972 -22.125 1.00 98.25 221 GLY A C 1
ATOM 1793 O O . GLY A 1 221 ? 1.087 -16.856 -22.559 1.00 98.25 221 GLY A O 1
ATOM 1794 N N . SER A 1 222 ? 2.492 -16.107 -20.970 1.00 98.38 222 SER A N 1
ATOM 1795 C CA . SER A 1 222 ? 2.357 -17.255 -20.061 1.00 98.38 222 SER A CA 1
ATOM 1796 C C . SER A 1 222 ? 1.535 -16.922 -18.807 1.00 98.38 222 SER A C 1
ATOM 1798 O O . SER A 1 222 ? 1.093 -15.787 -18.605 1.00 98.38 222 SER A O 1
ATOM 1800 N N . ASN A 1 223 ? 1.282 -17.928 -17.965 1.00 98.44 223 ASN A N 1
ATOM 1801 C CA . ASN A 1 223 ? 0.598 -17.749 -16.689 1.00 98.44 223 ASN A CA 1
ATOM 1802 C C . ASN A 1 223 ? 1.160 -18.647 -15.580 1.00 98.44 223 ASN A C 1
ATOM 1804 O O . ASN A 1 223 ? 1.852 -19.635 -15.833 1.00 98.44 223 ASN A O 1
ATOM 1808 N N . PHE A 1 224 ? 0.857 -18.277 -14.337 1.00 98.69 224 PHE A N 1
ATOM 1809 C CA . PHE A 1 224 ? 1.189 -19.040 -13.138 1.00 98.69 224 PHE A CA 1
ATOM 1810 C C . PHE A 1 224 ? 0.087 -18.873 -12.088 1.00 98.69 224 PHE A C 1
ATOM 1812 O O . PHE A 1 224 ? -0.402 -17.767 -11.858 1.00 98.69 224 PHE A O 1
ATOM 1819 N N . THR A 1 225 ? -0.302 -19.967 -11.431 1.00 98.75 225 THR A N 1
ATOM 1820 C CA . THR A 1 225 ? -1.293 -19.938 -10.349 1.00 98.75 225 THR A CA 1
ATOM 1821 C C . THR A 1 225 ? -0.599 -20.015 -8.992 1.00 98.75 225 THR A C 1
ATOM 1823 O O . THR A 1 225 ? -0.038 -21.049 -8.636 1.00 98.75 225 THR A O 1
ATOM 1826 N N . TYR A 1 226 ? -0.676 -18.930 -8.226 1.00 98.81 226 TYR A N 1
ATOM 1827 C CA . TYR A 1 226 ? -0.202 -18.856 -6.847 1.00 98.81 226 TYR A CA 1
ATOM 1828 C C . TYR A 1 226 ? -1.213 -19.488 -5.885 1.00 98.81 226 TYR A C 1
ATOM 1830 O O . TYR A 1 226 ? -2.409 -19.216 -5.985 1.00 98.81 226 TYR A O 1
ATOM 1838 N N . GLU A 1 227 ? -0.730 -20.265 -4.914 1.00 98.50 227 GLU A N 1
ATOM 1839 C CA . GLU A 1 227 ? -1.489 -20.701 -3.735 1.00 98.50 227 GLU A CA 1
ATOM 1840 C C . GLU A 1 227 ? -1.084 -19.834 -2.532 1.00 98.50 227 GLU A C 1
ATOM 1842 O O . GLU A 1 227 ? 0.050 -19.900 -2.055 1.00 98.50 227 GLU A O 1
ATOM 1847 N N . VAL A 1 228 ? -1.994 -18.996 -2.040 1.00 98.06 228 VAL A N 1
ATOM 1848 C CA . VAL A 1 228 ? -1.749 -18.030 -0.959 1.00 98.06 228 VAL A CA 1
ATOM 1849 C C . VAL A 1 228 ? -2.433 -18.517 0.316 1.00 98.06 228 VAL A C 1
ATOM 1851 O O . VAL A 1 228 ? -3.662 -18.513 0.426 1.00 98.06 228 VAL A O 1
ATOM 1854 N N . ILE A 1 229 ? -1.627 -18.965 1.280 1.00 96.06 229 ILE A N 1
ATOM 1855 C CA . ILE A 1 229 ? -2.093 -19.658 2.487 1.00 96.06 229 ILE A CA 1
ATOM 1856 C C . ILE A 1 229 ? -2.090 -18.687 3.676 1.00 96.06 229 ILE A C 1
ATOM 1858 O O . ILE A 1 229 ? -1.051 -18.461 4.309 1.00 96.06 229 ILE A O 1
ATOM 1862 N N . LEU A 1 230 ? -3.257 -18.126 4.011 1.00 95.00 230 LEU A N 1
ATOM 1863 C CA . LEU A 1 230 ? -3.425 -17.289 5.204 1.00 95.00 230 LEU A CA 1
ATOM 1864 C C . LEU A 1 230 ? -3.415 -18.162 6.467 1.00 95.00 230 LEU A C 1
ATOM 1866 O O . LEU A 1 230 ? -4.002 -19.240 6.501 1.00 95.00 230 LEU A O 1
ATOM 1870 N N . SER A 1 231 ? -2.735 -17.712 7.525 1.00 92.94 231 SER A N 1
ATOM 1871 C CA . SER A 1 231 ? -2.375 -18.580 8.657 1.00 92.94 231 SER A CA 1
ATOM 1872 C C . SER A 1 231 ? -2.581 -17.949 10.039 1.00 92.94 231 SER A C 1
ATOM 1874 O O . SER A 1 231 ? -3.282 -18.501 10.887 1.00 92.94 231 SER A O 1
ATOM 1876 N N . LYS A 1 232 ? -1.967 -16.793 10.294 1.00 92.00 232 LYS A N 1
ATOM 1877 C CA . LYS A 1 232 ? -2.041 -16.037 11.559 1.00 92.00 232 LYS A CA 1
ATOM 1878 C C . LYS A 1 232 ? -2.410 -14.574 11.346 1.00 92.00 232 LYS A C 1
ATOM 1880 O O . LYS A 1 232 ? -2.726 -13.890 12.317 1.00 92.00 232 LYS A O 1
ATOM 1885 N N . GLU A 1 233 ? -2.354 -14.150 10.093 1.00 96.12 233 GLU A N 1
ATOM 1886 C CA . GLU A 1 233 ? -2.579 -12.810 9.578 1.00 96.12 233 GLU A CA 1
ATOM 1887 C C . GLU A 1 233 ? -4.044 -12.413 9.809 1.00 96.12 233 GLU A C 1
ATOM 1889 O O . GLU A 1 233 ? -4.948 -13.223 9.606 1.00 96.12 233 GLU A O 1
ATOM 1894 N N . GLU A 1 234 ? -4.280 -11.194 10.285 1.00 97.25 234 GLU A N 1
ATOM 1895 C CA . GLU A 1 234 ? -5.607 -10.634 10.549 1.00 97.25 234 GLU A CA 1
ATOM 1896 C C . GLU A 1 234 ? -5.506 -9.099 10.590 1.00 97.25 234 GLU A C 1
ATOM 1898 O O . GLU A 1 234 ? -4.764 -8.550 11.404 1.00 97.25 234 GLU A O 1
ATOM 1903 N N . GLY A 1 235 ? -6.210 -8.406 9.693 1.00 98.25 235 GLY A N 1
ATOM 1904 C CA . GLY A 1 235 ? -6.041 -6.974 9.422 1.00 98.25 235 GLY A CA 1
ATOM 1905 C C . GLY A 1 235 ? -5.752 -6.701 7.942 1.00 98.25 235 GLY A C 1
ATOM 1906 O O . GLY A 1 235 ? -6.211 -7.435 7.065 1.00 98.25 235 GLY A O 1
ATOM 1907 N N . THR A 1 236 ? -4.993 -5.645 7.660 1.00 98.88 236 THR A N 1
ATOM 1908 C CA . THR A 1 236 ? -4.539 -5.299 6.301 1.00 98.88 236 THR A CA 1
ATOM 1909 C C . THR A 1 236 ? -3.156 -5.882 5.997 1.00 98.88 236 THR A C 1
ATOM 1911 O O . THR A 1 236 ? -2.307 -5.976 6.880 1.00 98.88 236 THR A O 1
ATOM 1914 N N . LEU A 1 237 ? -2.968 -6.274 4.736 1.00 98.81 237 LEU A N 1
ATOM 1915 C CA . LEU A 1 237 ? -1.724 -6.646 4.058 1.00 98.81 237 LEU A CA 1
ATOM 1916 C C . LEU A 1 237 ? -1.785 -6.099 2.612 1.00 98.81 237 LEU A C 1
ATOM 1918 O O . LEU A 1 237 ? -2.726 -5.386 2.250 1.00 98.81 237 LEU A O 1
ATOM 1922 N N . TRP A 1 238 ? -0.812 -6.419 1.758 1.00 98.88 238 TRP A N 1
ATOM 1923 C CA . TRP A 1 238 ? -0.827 -6.015 0.346 1.00 98.88 238 TRP A CA 1
ATOM 1924 C C . TRP A 1 238 ? -0.125 -7.033 -0.558 1.00 98.88 238 TRP A C 1
ATOM 1926 O O . TRP A 1 238 ? 0.560 -7.932 -0.081 1.00 98.88 238 TRP A O 1
ATOM 1936 N N . TRP A 1 239 ? -0.339 -6.927 -1.864 1.00 98.88 239 TRP A N 1
ATOM 1937 C CA . TRP A 1 239 ? 0.352 -7.695 -2.895 1.00 98.88 239 TRP A CA 1
ATOM 1938 C C . TRP A 1 239 ? 1.033 -6.736 -3.872 1.00 98.88 239 TRP A C 1
ATOM 1940 O O . TRP A 1 239 ? 0.562 -5.615 -4.082 1.00 98.88 239 TRP A O 1
ATOM 1950 N N . HIS A 1 240 ? 2.140 -7.163 -4.473 1.00 98.88 240 HIS A N 1
ATOM 1951 C CA . HIS A 1 240 ? 2.868 -6.365 -5.460 1.00 98.88 240 HIS A CA 1
ATOM 1952 C C . HIS A 1 240 ? 3.712 -7.220 -6.400 1.00 98.88 240 HIS A C 1
ATOM 1954 O O . HIS A 1 240 ? 4.026 -8.366 -6.087 1.00 98.88 240 HIS A O 1
ATOM 1960 N N . ALA A 1 241 ? 4.122 -6.657 -7.537 1.00 98.69 241 ALA A N 1
ATOM 1961 C CA . ALA A 1 241 ? 5.153 -7.280 -8.357 1.00 98.69 241 ALA A CA 1
ATOM 1962 C C . ALA A 1 241 ? 6.476 -7.393 -7.586 1.00 98.69 241 ALA A C 1
ATOM 1964 O O . ALA A 1 241 ? 6.835 -6.487 -6.832 1.00 98.69 241 ALA A O 1
ATOM 1965 N N . HIS A 1 242 ? 7.208 -8.489 -7.774 1.00 98.12 242 HIS A N 1
ATOM 1966 C CA . HIS A 1 242 ? 8.523 -8.697 -7.157 1.00 98.12 242 HIS A CA 1
ATOM 1967 C C . HIS A 1 242 ? 9.648 -8.864 -8.199 1.00 98.12 242 HIS A C 1
ATOM 1969 O O . HIS A 1 242 ? 10.677 -9.487 -7.925 1.00 98.12 242 HIS A O 1
ATOM 1975 N N . SER A 1 243 ? 9.432 -8.228 -9.355 1.00 95.69 243 SER A N 1
ATOM 1976 C CA . SER A 1 243 ? 10.358 -8.041 -10.476 1.00 95.69 243 SER A CA 1
ATOM 1977 C C . SER A 1 243 ? 10.676 -6.555 -10.643 1.00 95.69 243 SER A C 1
ATOM 1979 O O . SER A 1 243 ? 9.759 -5.753 -10.859 1.00 95.69 243 SER A O 1
ATOM 1981 N N . ASP A 1 244 ? 11.955 -6.196 -10.529 1.00 93.50 244 ASP A N 1
ATOM 1982 C CA . ASP A 1 244 ? 12.492 -4.829 -10.617 1.00 93.50 244 ASP A CA 1
ATOM 1983 C C . ASP A 1 244 ? 11.636 -3.767 -9.890 1.00 93.50 244 ASP A C 1
ATOM 1985 O O . ASP A 1 244 ? 11.226 -3.956 -8.741 1.00 93.50 244 ASP A O 1
ATOM 1989 N N . TRP A 1 245 ? 11.373 -2.623 -10.530 1.00 96.44 245 TRP A N 1
ATOM 1990 C CA . TRP A 1 245 ? 10.577 -1.521 -9.977 1.00 96.44 245 TRP A CA 1
ATOM 1991 C C . TRP A 1 245 ? 9.110 -1.557 -10.429 1.00 96.44 245 TRP A C 1
ATOM 1993 O O . TRP A 1 245 ? 8.324 -0.669 -10.093 1.00 96.44 245 TRP A O 1
ATOM 2003 N N . THR A 1 246 ? 8.699 -2.639 -11.095 1.00 97.69 246 THR A N 1
ATOM 200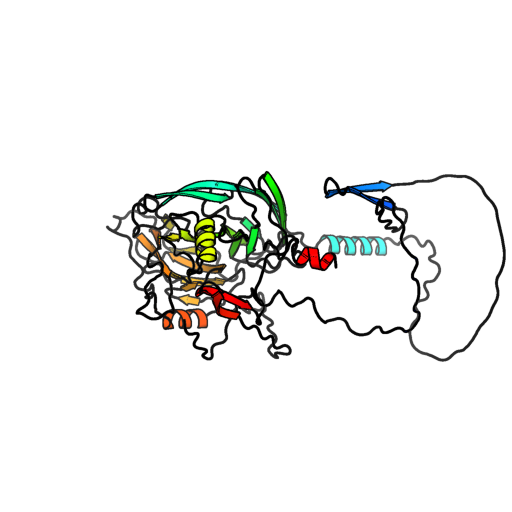4 C CA . THR A 1 246 ? 7.355 -2.882 -11.649 1.00 97.69 246 THR A CA 1
ATOM 2005 C C . THR A 1 246 ? 6.226 -2.694 -10.627 1.00 97.69 246 THR A C 1
ATOM 2007 O O . THR A 1 246 ? 5.107 -2.316 -10.985 1.00 97.69 246 THR A O 1
ATOM 2010 N N . ARG A 1 247 ? 6.515 -2.871 -9.326 1.00 98.12 247 ARG A N 1
ATOM 2011 C CA . ARG A 1 247 ? 5.569 -2.581 -8.233 1.00 98.12 247 ARG A CA 1
ATOM 2012 C C . ARG A 1 247 ? 5.094 -1.128 -8.167 1.00 98.12 247 ARG A C 1
ATOM 2014 O O . ARG A 1 247 ? 4.101 -0.875 -7.494 1.00 98.12 247 ARG A O 1
ATOM 2021 N N . ALA A 1 248 ? 5.743 -0.190 -8.859 1.00 97.50 248 ALA A N 1
ATOM 2022 C CA . ALA A 1 248 ? 5.257 1.181 -8.989 1.00 97.50 248 ALA A CA 1
ATOM 2023 C C . ALA A 1 248 ? 3.852 1.240 -9.620 1.00 97.50 248 ALA A C 1
ATOM 2025 O O . ALA A 1 248 ? 3.037 2.042 -9.179 1.00 97.50 248 ALA A O 1
ATOM 2026 N N . GLY A 1 249 ? 3.549 0.366 -10.594 1.00 96.88 249 GLY A N 1
ATOM 2027 C CA . GLY A 1 249 ? 2.210 0.214 -11.189 1.00 96.88 249 GLY A CA 1
ATOM 2028 C C . GLY A 1 249 ? 1.468 -1.055 -10.747 1.00 96.88 249 GLY A C 1
ATOM 2029 O O . GLY A 1 249 ? 0.248 -1.041 -10.586 1.00 96.88 249 GLY A O 1
ATOM 2030 N N . VAL A 1 250 ? 2.195 -2.150 -10.497 1.00 98.69 250 VAL A N 1
ATOM 2031 C CA . VAL A 1 250 ? 1.625 -3.466 -10.165 1.00 98.69 250 VAL A CA 1
ATOM 2032 C C . VAL A 1 250 ? 1.622 -3.698 -8.648 1.00 98.69 250 VAL A C 1
ATOM 2034 O O . VAL A 1 250 ? 2.521 -4.339 -8.099 1.00 98.69 250 VAL A O 1
ATOM 2037 N N . HIS A 1 251 ? 0.598 -3.186 -7.963 1.00 98.88 251 HIS A N 1
ATOM 2038 C CA . HIS A 1 251 ? 0.337 -3.446 -6.540 1.00 98.88 251 HIS A CA 1
ATOM 2039 C C . HIS A 1 251 ? -1.150 -3.314 -6.181 1.00 98.88 251 HIS A C 1
ATOM 2041 O O . HIS A 1 251 ? -1.896 -2.629 -6.876 1.00 98.88 251 HIS A O 1
ATOM 2047 N N . GLY A 1 252 ? -1.581 -3.897 -5.060 1.00 98.75 252 GLY A N 1
ATOM 2048 C CA . GLY A 1 252 ? -2.941 -3.748 -4.526 1.00 98.75 252 GLY A CA 1
ATOM 2049 C C . GLY A 1 252 ? -3.081 -4.281 -3.097 1.00 98.75 252 GLY A C 1
ATOM 2050 O O . GLY A 1 252 ? -2.178 -4.915 -2.562 1.00 98.75 252 GLY A O 1
ATOM 2051 N N . ALA A 1 253 ? -4.205 -4.002 -2.435 1.00 98.88 253 ALA A N 1
ATOM 2052 C CA . ALA A 1 253 ? -4.398 -4.380 -1.031 1.00 98.88 253 ALA A CA 1
ATOM 2053 C C . ALA A 1 253 ? -4.882 -5.835 -0.852 1.00 98.88 253 ALA A C 1
ATOM 2055 O O . ALA A 1 253 ? -5.622 -6.373 -1.680 1.00 98.88 253 ALA A O 1
ATOM 2056 N N . ILE A 1 254 ? -4.530 -6.439 0.286 1.00 98.88 254 ILE A N 1
ATOM 2057 C CA . ILE A 1 254 ? -5.114 -7.682 0.803 1.00 98.88 254 ILE A CA 1
ATOM 2058 C C . ILE A 1 254 ? -5.821 -7.344 2.122 1.00 98.88 254 ILE A C 1
ATOM 2060 O O . ILE A 1 254 ? -5.208 -6.817 3.048 1.00 98.88 254 ILE A O 1
ATOM 2064 N N . VAL A 1 255 ? -7.105 -7.673 2.242 1.00 98.75 255 VAL A N 1
ATOM 2065 C CA . VAL A 1 255 ? -7.862 -7.541 3.495 1.00 98.75 255 VAL A CA 1
ATOM 2066 C C . VAL A 1 255 ? -8.138 -8.923 4.068 1.00 98.75 255 VAL A C 1
ATOM 2068 O O . VAL A 1 255 ? -8.855 -9.719 3.458 1.00 98.75 255 VAL A O 1
ATOM 2071 N N . VAL A 1 256 ? -7.587 -9.185 5.254 1.00 98.56 256 VAL A N 1
ATOM 2072 C CA . VAL A 1 256 ? -7.780 -10.428 6.004 1.00 98.56 256 VAL A CA 1
ATOM 2073 C C . VAL A 1 256 ? -8.713 -10.160 7.180 1.00 98.56 256 VAL A C 1
ATOM 2075 O O . VAL A 1 256 ? -8.314 -9.636 8.221 1.00 98.56 256 VAL A O 1
ATOM 2078 N N . TYR A 1 257 ? -9.985 -10.502 7.014 1.00 98.06 257 TYR A N 1
ATOM 2079 C CA . TYR A 1 257 ? -10.995 -10.366 8.058 1.00 98.06 257 TYR A CA 1
ATOM 2080 C C . TYR A 1 257 ? -10.750 -11.336 9.231 1.00 98.06 257 TYR A C 1
ATOM 2082 O O . TYR A 1 257 ? -10.147 -12.398 9.036 1.00 98.06 257 TYR A O 1
ATOM 2090 N N . PRO A 1 258 ? -11.278 -11.032 10.437 1.00 96.56 258 PRO A N 1
ATOM 2091 C CA . PRO A 1 258 ? -11.362 -11.995 11.533 1.00 96.56 258 PRO A CA 1
ATOM 2092 C C . PRO A 1 258 ? -11.946 -13.332 11.072 1.00 96.56 258 PRO A C 1
ATOM 2094 O O . PRO A 1 258 ? -12.808 -13.361 10.189 1.00 96.56 258 PRO A O 1
ATOM 2097 N N . ALA A 1 259 ? -11.475 -14.438 11.651 1.00 93.88 259 ALA A N 1
ATOM 2098 C CA . ALA A 1 259 ? -11.933 -15.782 11.300 1.00 93.88 259 ALA A CA 1
ATOM 2099 C C . ALA A 1 259 ? -13.467 -15.908 11.402 1.00 93.88 259 ALA A C 1
ATOM 2101 O O . ALA A 1 259 ? -14.113 -15.218 12.192 1.00 93.88 259 ALA A O 1
ATOM 2102 N N . ALA A 1 260 ? -14.071 -16.794 10.606 1.00 89.38 260 ALA A N 1
ATOM 2103 C CA . ALA A 1 260 ? -15.525 -16.940 10.566 1.00 89.38 260 ALA A CA 1
ATOM 2104 C C . ALA A 1 260 ? -16.107 -17.227 11.970 1.00 89.38 260 ALA A C 1
ATOM 2106 O O . ALA A 1 260 ? -15.812 -18.248 12.588 1.00 89.38 260 ALA A O 1
ATOM 2107 N N . GLY A 1 261 ? -16.934 -16.305 12.475 1.00 90.56 261 GLY A N 1
ATOM 2108 C CA . GLY A 1 261 ? -17.522 -16.369 13.819 1.00 90.56 261 GLY A CA 1
ATOM 2109 C C . GLY A 1 261 ? -16.759 -15.621 14.924 1.00 90.56 261 GLY A C 1
ATOM 2110 O O . GLY A 1 261 ? -17.267 -15.561 16.042 1.00 90.56 261 GLY A O 1
ATOM 2111 N N . THR A 1 262 ? -15.598 -15.016 14.645 1.00 94.12 262 THR A N 1
ATOM 2112 C CA . THR A 1 262 ? -14.904 -14.101 15.573 1.00 94.12 262 THR A CA 1
ATOM 2113 C C . THR A 1 262 ? -15.143 -12.628 15.211 1.00 94.12 262 THR A C 1
ATOM 2115 O O . THR A 1 262 ? -15.825 -12.299 14.238 1.00 94.12 262 THR A O 1
ATOM 2118 N N . THR A 1 263 ? -14.617 -11.713 16.029 1.00 95.25 263 THR A N 1
ATOM 2119 C CA . THR A 1 263 ? -14.709 -10.260 15.828 1.00 95.25 263 THR A CA 1
ATOM 2120 C C . THR A 1 263 ? -13.365 -9.588 16.084 1.00 95.25 263 THR A C 1
ATOM 2122 O O . THR A 1 263 ? -12.521 -10.126 16.801 1.00 95.25 263 THR A O 1
ATOM 2125 N N . TYR A 1 264 ? -13.210 -8.365 15.572 1.00 97.06 264 TYR A N 1
ATOM 2126 C CA . TYR A 1 264 ? -12.125 -7.460 15.952 1.00 97.06 264 TYR A CA 1
ATOM 2127 C C . TYR A 1 264 ? -12.003 -7.312 17.487 1.00 97.06 264 TYR A C 1
ATOM 2129 O O . TYR A 1 264 ? -13.023 -7.365 18.184 1.00 97.06 264 TYR A O 1
ATOM 2137 N N . PRO A 1 265 ? -10.798 -7.042 18.029 1.00 96.81 265 PRO A N 1
ATOM 2138 C CA . PRO A 1 265 ? -10.587 -6.696 19.443 1.00 96.81 265 PRO A CA 1
ATOM 2139 C C . PRO A 1 265 ? -11.027 -5.260 19.802 1.00 96.81 265 PRO A C 1
ATOM 2141 O O . PRO A 1 265 ? -10.769 -4.781 20.904 1.00 96.81 265 PRO A O 1
ATOM 2144 N N . PHE A 1 266 ? -11.677 -4.562 18.871 1.00 96.94 266 PHE A N 1
ATOM 2145 C CA . PHE A 1 266 ? -12.226 -3.214 18.999 1.00 96.94 266 PHE A CA 1
ATOM 2146 C C . PHE A 1 266 ? -13.672 -3.192 18.462 1.00 96.94 266 PHE A C 1
ATOM 2148 O O . PHE A 1 266 ? -14.059 -4.107 17.730 1.00 96.94 266 PHE A O 1
ATOM 2155 N N . PRO A 1 267 ? -14.499 -2.183 18.806 1.00 97.25 267 PRO A N 1
ATOM 2156 C CA . PRO A 1 267 ? -15.869 -2.083 18.301 1.00 97.25 267 PRO A CA 1
ATOM 2157 C C . PRO A 1 267 ? -15.921 -2.147 16.771 1.00 97.25 267 PRO A C 1
ATOM 2159 O O . PRO A 1 267 ? -15.126 -1.492 16.097 1.00 97.25 267 PRO A O 1
ATOM 2162 N N . LYS A 1 268 ? -16.859 -2.929 16.218 1.00 97.31 268 LYS A N 1
ATOM 2163 C CA . LYS A 1 268 ? -17.012 -3.068 14.764 1.00 97.31 268 LYS A CA 1
ATOM 2164 C C . LYS A 1 268 ? -17.234 -1.679 14.131 1.00 97.31 268 LYS A C 1
ATOM 2166 O O . LYS A 1 268 ? -18.181 -1.008 14.541 1.00 97.31 268 LYS A O 1
ATOM 2171 N N . PRO A 1 269 ? -16.419 -1.263 13.143 1.00 98.06 269 PRO A N 1
ATOM 2172 C CA . PRO A 1 269 ? -16.580 0.029 12.484 1.00 98.06 269 PRO A CA 1
ATOM 2173 C C . PRO A 1 269 ? -17.872 0.075 11.654 1.00 98.06 269 PRO A C 1
ATOM 2175 O O . PRO A 1 269 ? -18.346 -0.949 11.154 1.00 98.06 269 PRO A O 1
ATOM 2178 N N . ASP A 1 270 ? -18.416 1.278 11.473 1.00 98.44 270 ASP A N 1
ATOM 2179 C CA . ASP A 1 270 ? -19.604 1.539 10.649 1.00 98.44 270 ASP A CA 1
ATOM 2180 C C . ASP A 1 270 ? -19.333 1.346 9.149 1.00 98.44 270 ASP A C 1
ATOM 2182 O O . ASP A 1 270 ? -20.246 1.055 8.377 1.00 98.44 270 ASP A O 1
ATOM 2186 N N . GLY A 1 271 ? -18.072 1.483 8.740 1.00 98.12 271 GLY A N 1
ATOM 2187 C CA . GLY A 1 271 ? -17.593 1.179 7.399 1.00 98.12 271 GLY A CA 1
ATOM 2188 C C . GLY A 1 271 ? -16.071 1.081 7.359 1.00 98.12 271 GLY A C 1
ATOM 2189 O O . GLY A 1 271 ? -15.381 1.540 8.269 1.00 98.12 271 GLY A O 1
ATOM 2190 N N . GLU A 1 272 ? -15.541 0.505 6.287 1.00 97.81 272 GLU A N 1
ATOM 2191 C CA . GLU A 1 272 ? -14.106 0.514 5.994 1.00 97.81 272 GLU A CA 1
ATOM 2192 C C . GLU A 1 272 ? -13.820 1.222 4.666 1.00 97.81 272 GLU A C 1
ATOM 2194 O O . GLU A 1 272 ? -14.715 1.396 3.834 1.00 97.81 272 GLU A O 1
ATOM 2199 N N . GLU A 1 273 ? -12.579 1.666 4.498 1.00 98.38 273 GLU A N 1
ATOM 2200 C CA . GLU A 1 273 ? -12.047 2.235 3.261 1.00 98.38 273 GLU A CA 1
ATOM 2201 C C . GLU A 1 273 ? -10.578 1.828 3.103 1.00 98.38 273 GLU A C 1
ATOM 2203 O O . GLU A 1 273 ? -9.879 1.650 4.101 1.00 98.38 273 GLU A O 1
ATOM 2208 N N . ILE A 1 274 ? -10.108 1.666 1.867 1.00 98.62 274 ILE A N 1
ATOM 2209 C CA . ILE A 1 274 ? -8.710 1.323 1.571 1.00 98.62 274 ILE A CA 1
ATOM 2210 C C . ILE A 1 274 ? -7.992 2.560 1.047 1.00 98.62 274 ILE A C 1
ATOM 2212 O O . ILE A 1 274 ? -8.531 3.296 0.224 1.00 98.62 274 ILE A O 1
ATOM 2216 N N . ILE A 1 275 ? -6.785 2.791 1.559 1.00 98.81 275 ILE A N 1
ATOM 2217 C CA . ILE A 1 275 ? -5.963 3.965 1.281 1.00 98.81 275 ILE A CA 1
ATOM 2218 C C . ILE A 1 275 ? -4.553 3.469 0.938 1.00 98.81 275 ILE A C 1
ATOM 2220 O O . ILE A 1 275 ? -3.754 3.163 1.822 1.00 98.81 275 ILE A O 1
ATOM 2224 N N . VAL A 1 276 ? -4.256 3.357 -0.352 1.00 98.88 276 VAL A N 1
ATOM 2225 C CA . VAL A 1 276 ? -2.929 2.983 -0.853 1.00 98.88 276 VAL A CA 1
ATOM 2226 C C . VAL A 1 276 ? -2.141 4.249 -1.163 1.00 98.88 276 VAL A C 1
ATOM 2228 O O . VAL A 1 276 ? -2.611 5.102 -1.917 1.00 98.88 276 VAL A O 1
ATOM 2231 N N . PHE A 1 277 ? -0.943 4.367 -0.601 1.00 98.88 277 PHE A N 1
ATOM 2232 C CA . PHE A 1 277 ? 0.030 5.390 -0.968 1.00 98.88 277 PHE A CA 1
ATOM 2233 C C . PHE A 1 277 ? 0.972 4.829 -2.033 1.00 98.88 277 PHE A C 1
ATOM 2235 O O . PHE A 1 277 ? 1.474 3.719 -1.866 1.00 98.88 277 PHE A O 1
ATOM 2242 N N . GLY A 1 278 ? 1.226 5.572 -3.109 1.00 98.12 278 GLY A N 1
ATOM 2243 C CA . GLY A 1 278 ? 2.075 5.117 -4.217 1.00 98.12 278 GLY A CA 1
ATOM 2244 C C . GLY A 1 278 ? 2.848 6.253 -4.884 1.00 98.12 278 GLY A C 1
ATOM 2245 O O . GLY A 1 278 ? 2.511 7.423 -4.707 1.00 98.12 278 GLY A O 1
ATOM 2246 N N . SER A 1 279 ? 3.872 5.907 -5.662 1.00 97.06 279 SER A N 1
ATOM 2247 C CA . SER A 1 279 ? 4.714 6.855 -6.406 1.00 97.06 279 SER A CA 1
ATOM 2248 C C . SER A 1 279 ? 4.271 6.974 -7.865 1.00 97.06 279 SER A C 1
ATOM 2250 O O . SER A 1 279 ? 4.099 5.960 -8.540 1.00 97.06 279 SER A O 1
ATOM 2252 N N . TRP A 1 280 ? 4.150 8.198 -8.376 1.00 97.31 280 TRP A N 1
ATOM 2253 C CA . TRP A 1 280 ? 3.998 8.485 -9.801 1.00 97.31 280 TRP A CA 1
ATOM 2254 C C . TRP A 1 280 ? 5.323 8.955 -10.413 1.00 97.31 280 TRP A C 1
ATOM 2256 O O . TRP A 1 280 ? 6.100 9.666 -9.784 1.00 97.31 280 TRP A O 1
ATOM 2266 N N . TYR A 1 281 ? 5.545 8.582 -11.671 1.00 96.75 281 TYR A N 1
ATOM 2267 C CA . TYR A 1 281 ? 6.699 8.967 -12.486 1.00 96.75 281 TYR A CA 1
ATOM 2268 C C . TYR A 1 281 ? 6.189 9.338 -13.881 1.00 96.75 281 TYR A C 1
ATOM 2270 O O . TYR A 1 281 ? 5.311 8.638 -14.389 1.00 96.75 281 TYR A O 1
ATOM 2278 N N . PHE A 1 282 ? 6.743 10.350 -14.542 1.00 95.56 282 PHE A N 1
ATOM 2279 C CA . PHE A 1 282 ? 6.449 10.658 -15.946 1.00 95.56 282 PHE A CA 1
ATOM 2280 C C . PHE A 1 282 ? 6.999 9.597 -16.907 1.00 95.56 282 PHE A C 1
ATOM 2282 O O . PHE A 1 282 ? 6.389 9.325 -17.940 1.00 95.56 282 PHE A O 1
ATOM 2289 N N . GLY A 1 283 ? 8.148 9.006 -16.574 1.00 93.94 283 GLY A N 1
ATOM 2290 C CA . GLY A 1 283 ? 8.813 7.995 -17.392 1.00 93.94 283 GLY A CA 1
ATOM 2291 C C . GLY A 1 283 ? 8.366 6.559 -17.117 1.00 93.94 283 GLY A C 1
ATOM 2292 O O . GLY A 1 283 ? 7.556 6.268 -16.229 1.00 93.94 283 GLY A O 1
ATOM 2293 N N . ASP A 1 284 ? 8.948 5.646 -17.886 1.00 94.81 284 ASP A N 1
ATOM 2294 C CA . ASP A 1 284 ? 8.998 4.225 -17.556 1.00 94.81 284 ASP A CA 1
ATOM 2295 C C . ASP A 1 284 ? 10.058 4.015 -16.467 1.00 94.81 284 ASP A C 1
ATOM 2297 O O . ASP A 1 284 ? 11.246 4.254 -16.685 1.00 94.81 284 ASP A O 1
ATOM 2301 N N . VAL A 1 285 ? 9.614 3.586 -15.285 1.00 95.06 285 VAL A N 1
ATOM 2302 C CA . VAL A 1 285 ? 10.471 3.487 -14.100 1.00 95.06 285 VAL A CA 1
ATOM 2303 C C . VAL A 1 285 ? 11.511 2.369 -14.212 1.00 95.06 285 VAL A C 1
ATOM 2305 O O . VAL A 1 285 ? 12.602 2.513 -13.671 1.00 95.06 285 VAL A O 1
ATOM 2308 N N . ASN A 1 286 ? 11.224 1.287 -14.947 1.00 95.06 286 ASN A N 1
ATOM 2309 C CA . ASN A 1 286 ? 12.195 0.208 -15.135 1.00 95.06 286 ASN A CA 1
ATOM 2310 C C . ASN A 1 286 ? 13.311 0.665 -16.087 1.00 95.06 286 ASN A C 1
ATOM 2312 O O . ASN A 1 286 ? 14.479 0.403 -15.814 1.00 95.06 286 ASN A O 1
ATOM 2316 N N . LYS A 1 287 ? 12.977 1.427 -17.141 1.00 95.25 287 LYS A N 1
ATOM 2317 C CA . LYS A 1 287 ? 13.977 2.023 -18.049 1.00 95.25 287 LYS A CA 1
ATOM 2318 C C . LYS A 1 287 ? 14.828 3.093 -17.358 1.00 95.25 287 LYS A C 1
ATOM 2320 O O . LYS A 1 287 ? 16.035 3.108 -17.551 1.00 95.25 287 LYS A O 1
ATOM 2325 N N . MET A 1 288 ? 14.228 3.930 -16.505 1.00 94.50 288 MET A N 1
ATOM 2326 C CA . MET A 1 288 ? 14.976 4.887 -15.671 1.00 94.50 288 MET A CA 1
ATOM 2327 C C . MET A 1 288 ? 15.997 4.168 -14.774 1.00 94.50 288 MET A C 1
ATOM 2329 O O . MET A 1 288 ? 17.169 4.526 -14.763 1.00 94.50 288 MET A O 1
ATOM 2333 N N . VAL A 1 289 ? 15.582 3.096 -14.091 1.00 92.31 289 VAL A N 1
ATOM 2334 C CA . VAL A 1 289 ? 16.478 2.286 -13.247 1.00 92.31 289 VAL A CA 1
ATOM 2335 C C . VAL A 1 289 ? 17.557 1.564 -14.064 1.00 92.31 289 VAL A C 1
ATOM 2337 O O . VAL A 1 289 ? 18.690 1.470 -13.601 1.00 92.31 289 VAL A O 1
ATOM 2340 N N . GLU A 1 290 ? 17.251 1.081 -15.271 1.00 92.06 290 GLU A N 1
ATOM 2341 C CA . GLU A 1 290 ? 18.252 0.505 -16.182 1.00 92.06 290 GLU A CA 1
ATOM 2342 C C . GLU A 1 290 ? 19.304 1.549 -16.596 1.00 92.06 290 GLU A C 1
ATOM 2344 O O . GLU A 1 290 ? 20.503 1.280 -16.506 1.00 92.06 290 GLU A O 1
ATOM 2349 N N . GLU A 1 291 ? 18.877 2.757 -16.980 1.00 91.75 291 GLU A N 1
ATOM 2350 C CA . GLU A 1 291 ? 19.772 3.872 -17.313 1.00 91.75 291 GLU A CA 1
ATOM 2351 C C . GLU A 1 291 ? 20.661 4.259 -16.118 1.00 91.75 291 GLU A C 1
ATOM 2353 O O . GLU A 1 291 ? 21.884 4.333 -16.272 1.00 91.75 291 GLU A O 1
ATOM 2358 N N . ASP A 1 292 ? 20.086 4.403 -14.919 1.00 88.25 292 ASP A N 1
ATOM 2359 C CA . ASP A 1 292 ? 20.814 4.748 -13.691 1.00 88.25 292 ASP A CA 1
ATOM 2360 C C . ASP A 1 292 ? 21.816 3.659 -13.255 1.00 88.25 292 ASP A C 1
ATOM 2362 O O . ASP A 1 292 ? 22.916 3.969 -12.783 1.00 88.25 292 ASP A O 1
ATOM 2366 N N . LEU A 1 293 ? 21.489 2.376 -13.461 1.00 85.50 293 LEU A N 1
ATOM 2367 C CA . LEU A 1 293 ? 22.403 1.250 -13.227 1.00 85.50 293 LEU A CA 1
ATOM 2368 C C . LEU A 1 293 ? 23.557 1.198 -14.245 1.00 85.50 293 LEU A C 1
ATOM 2370 O O . LEU A 1 293 ? 24.652 0.751 -13.898 1.00 85.50 293 LEU A O 1
ATOM 2374 N N . ILE A 1 294 ? 23.340 1.654 -15.483 1.00 85.75 294 ILE A N 1
ATOM 2375 C CA . ILE A 1 294 ? 24.371 1.723 -16.533 1.00 85.75 294 ILE A CA 1
ATOM 2376 C C . ILE A 1 294 ? 25.329 2.904 -16.301 1.00 85.75 294 ILE A C 1
ATOM 2378 O O . ILE A 1 294 ? 26.539 2.779 -16.520 1.00 85.75 294 ILE A O 1
ATOM 2382 N N . THR A 1 295 ? 24.820 4.057 -15.863 1.00 84.75 295 THR A N 1
ATOM 2383 C CA . THR A 1 295 ? 25.637 5.252 -15.585 1.00 84.75 295 THR A CA 1
ATOM 2384 C C . THR A 1 295 ? 26.345 5.187 -14.230 1.00 84.75 295 THR A C 1
ATOM 2386 O O . THR A 1 295 ? 27.460 5.707 -14.108 1.00 84.75 295 THR A O 1
ATOM 2389 N N . GLY A 1 296 ? 25.729 4.542 -13.234 1.00 78.81 296 GLY A N 1
ATOM 2390 C CA . GLY A 1 296 ? 26.138 4.580 -11.828 1.00 78.81 296 GLY A CA 1
ATOM 2391 C C . GLY A 1 296 ? 25.517 5.742 -11.036 1.00 78.81 296 GLY A C 1
ATOM 2392 O O . GLY A 1 296 ? 26.126 6.187 -10.057 1.00 78.81 296 GLY A O 1
ATOM 2393 N N . SER A 1 297 ? 24.358 6.248 -11.479 1.00 82.19 297 SER A N 1
ATOM 2394 C CA . SER A 1 297 ? 23.564 7.313 -10.838 1.00 82.19 297 SER A CA 1
ATOM 2395 C C . SER A 1 297 ? 22.979 6.895 -9.474 1.00 82.19 297 SER A C 1
ATOM 2397 O O . SER A 1 297 ? 23.078 5.741 -9.052 1.00 82.19 297 SER A O 1
ATOM 2399 N N . ASP A 1 298 ? 22.324 7.839 -8.786 1.00 80.50 298 ASP A N 1
ATOM 2400 C CA . ASP A 1 298 ? 21.320 7.515 -7.762 1.00 80.50 298 ASP A CA 1
ATOM 2401 C C . ASP A 1 298 ? 19.960 7.189 -8.417 1.00 80.50 298 ASP A C 1
ATOM 2403 O O . ASP A 1 298 ? 19.724 7.513 -9.574 1.00 80.50 298 ASP A O 1
ATOM 2407 N N . THR A 1 299 ? 19.080 6.526 -7.672 1.00 85.38 299 THR A N 1
ATOM 2408 C CA . THR A 1 299 ? 17.792 5.985 -8.129 1.00 85.38 299 THR A CA 1
ATOM 2409 C C . THR A 1 299 ? 16.724 7.059 -8.406 1.00 85.38 299 THR A C 1
ATOM 2411 O O . THR A 1 299 ? 16.696 8.089 -7.716 1.00 85.38 299 THR A O 1
ATOM 2414 N N . PRO A 1 300 ? 15.785 6.820 -9.346 1.00 90.12 300 PRO A N 1
ATOM 2415 C CA . PRO A 1 300 ? 14.899 7.865 -9.847 1.00 90.12 300 PRO A CA 1
ATOM 2416 C C . PRO A 1 300 ? 13.882 8.331 -8.798 1.00 90.12 300 PRO A C 1
ATOM 2418 O O . PRO A 1 300 ? 13.233 7.532 -8.109 1.00 90.12 300 PRO A O 1
ATOM 2421 N N . ARG A 1 301 ? 13.711 9.654 -8.710 1.00 90.50 301 ARG A N 1
ATOM 2422 C CA . ARG A 1 301 ? 12.707 10.313 -7.861 1.00 90.50 301 ARG A CA 1
ATOM 2423 C C . ARG A 1 301 ? 11.331 10.291 -8.520 1.00 90.50 301 ARG A C 1
ATOM 2425 O O . ARG A 1 301 ? 11.234 10.297 -9.745 1.00 90.50 301 ARG A O 1
ATOM 2432 N N . SER A 1 302 ? 10.275 10.252 -7.711 1.00 95.00 302 SER A N 1
ATOM 2433 C CA . SER A 1 302 ? 8.903 10.399 -8.199 1.00 95.00 302 SER A CA 1
ATOM 2434 C C . SER A 1 302 ? 8.566 11.859 -8.503 1.00 95.00 302 SER A C 1
ATOM 2436 O O . SER A 1 302 ? 9.063 12.776 -7.853 1.00 95.00 302 SER A O 1
ATOM 2438 N N . ASP A 1 303 ? 7.704 12.060 -9.499 1.00 95.81 303 ASP A N 1
ATOM 2439 C CA . ASP A 1 303 ? 7.177 13.376 -9.884 1.00 95.81 303 ASP A CA 1
ATOM 2440 C C . ASP A 1 303 ? 5.976 13.792 -9.019 1.00 95.81 303 ASP A C 1
ATOM 2442 O O . ASP A 1 303 ? 5.626 14.973 -8.960 1.00 95.81 303 ASP A O 1
ATOM 2446 N N . ALA A 1 304 ? 5.323 12.816 -8.377 1.00 97.00 304 ALA A N 1
ATOM 2447 C CA . ALA A 1 304 ? 4.438 13.029 -7.238 1.00 97.00 304 ALA A CA 1
ATOM 2448 C C . ALA A 1 304 ? 4.191 11.734 -6.450 1.00 97.00 304 ALA A C 1
ATOM 2450 O O . ALA A 1 304 ? 4.127 10.638 -7.017 1.00 97.00 304 ALA A O 1
ATOM 2451 N N . TYR A 1 305 ? 3.873 11.872 -5.166 1.00 98.12 305 TYR A N 1
ATOM 2452 C CA . TYR A 1 305 ? 3.134 10.858 -4.422 1.00 98.12 305 TYR A CA 1
ATOM 2453 C C . TYR A 1 305 ? 1.656 10.818 -4.840 1.00 98.12 305 TYR A C 1
ATOM 2455 O O . TYR A 1 305 ? 1.120 11.736 -5.462 1.00 98.12 305 TYR A O 1
ATOM 2463 N N . THR A 1 306 ? 0.965 9.745 -4.461 1.00 98.50 306 THR A N 1
ATOM 2464 C CA . THR A 1 306 ? -0.464 9.538 -4.728 1.00 98.50 306 THR A CA 1
ATOM 2465 C C . THR A 1 306 ? -1.180 8.930 -3.525 1.00 98.50 306 THR A C 1
ATOM 2467 O O . THR A 1 306 ? -0.585 8.175 -2.754 1.00 98.50 306 THR A O 1
ATOM 2470 N N . ILE A 1 307 ? -2.475 9.222 -3.390 1.00 98.81 307 ILE A N 1
ATOM 2471 C CA . ILE A 1 307 ? -3.413 8.512 -2.516 1.00 98.81 307 ILE A CA 1
ATOM 2472 C C . ILE A 1 307 ? -4.468 7.852 -3.411 1.00 98.81 307 ILE A C 1
ATOM 2474 O O . ILE A 1 307 ? -5.176 8.539 -4.143 1.00 98.81 307 ILE A O 1
ATOM 2478 N N . ASN A 1 308 ? -4.568 6.521 -3.370 1.00 98.62 308 ASN A N 1
ATOM 2479 C CA . ASN A 1 308 ? -5.407 5.717 -4.270 1.00 98.62 308 ASN A CA 1
ATOM 2480 C C . ASN A 1 308 ? -5.191 6.058 -5.762 1.00 98.62 308 ASN A C 1
ATOM 2482 O O . ASN A 1 308 ? -6.145 6.148 -6.528 1.00 98.62 308 ASN A O 1
ATOM 2486 N N . GLY A 1 309 ? -3.930 6.260 -6.163 1.00 97.94 309 GLY A N 1
ATOM 2487 C CA . GLY A 1 309 ? -3.539 6.577 -7.543 1.00 97.94 309 GLY A CA 1
ATOM 2488 C C . GLY A 1 309 ? -3.689 8.053 -7.942 1.00 97.94 309 GLY A C 1
ATOM 2489 O O . GLY A 1 309 ? -3.307 8.421 -9.052 1.00 97.94 309 GLY A O 1
ATOM 2490 N N . GLU A 1 310 ? -4.189 8.915 -7.050 1.00 98.44 310 GLU A N 1
ATOM 2491 C CA . GLU A 1 310 ? -4.417 10.342 -7.310 1.00 98.44 310 GLU A CA 1
ATOM 2492 C C . GLU A 1 310 ? -3.448 11.247 -6.522 1.00 98.44 310 GLU A C 1
ATOM 2494 O O . GLU A 1 310 ? -3.369 11.118 -5.299 1.00 98.44 310 GLU A O 1
ATOM 2499 N N . PRO A 1 311 ? -2.731 12.195 -7.164 1.00 98.25 311 PRO A N 1
ATOM 2500 C CA . PRO A 1 311 ? -1.881 13.162 -6.458 1.00 98.25 311 PRO A CA 1
ATOM 2501 C C . PRO A 1 311 ? -2.661 14.155 -5.579 1.00 98.25 311 PRO A C 1
ATOM 2503 O O . PRO A 1 311 ? -2.206 14.544 -4.505 1.00 98.25 311 PRO A O 1
ATOM 2506 N N . GLY A 1 312 ? -3.865 14.552 -5.996 1.00 97.75 312 GLY A N 1
ATOM 2507 C CA . GLY A 1 312 ? -4.737 15.440 -5.223 1.00 97.75 312 GLY A CA 1
ATOM 2508 C C . GLY A 1 312 ? -4.595 16.941 -5.520 1.00 97.75 312 GLY A C 1
ATOM 2509 O O . GLY A 1 312 ? -3.874 17.360 -6.426 1.00 97.75 312 GLY A O 1
ATOM 2510 N N . ASP A 1 313 ? -5.298 17.763 -4.733 1.00 96.88 313 ASP A N 1
ATOM 2511 C CA . ASP A 1 313 ? -5.597 19.177 -5.032 1.00 96.88 313 ASP A CA 1
ATOM 2512 C C . ASP A 1 313 ? -4.370 20.111 -5.103 1.00 96.88 313 ASP A C 1
ATOM 2514 O O . ASP A 1 313 ? -4.459 21.187 -5.693 1.00 96.88 313 ASP A O 1
ATOM 2518 N N . PHE A 1 314 ? -3.227 19.720 -4.529 1.00 95.06 314 PHE A N 1
ATOM 2519 C CA . PHE A 1 314 ? -1.985 20.512 -4.541 1.00 95.06 314 PHE A CA 1
ATOM 2520 C C . PHE A 1 314 ? -1.083 20.248 -5.756 1.00 95.06 314 PHE A C 1
ATOM 2522 O O . PHE A 1 314 ? -0.060 20.912 -5.912 1.00 95.06 314 PHE A O 1
ATOM 2529 N N . CYS A 1 315 ? -1.453 19.301 -6.620 1.00 95.62 315 CYS A N 1
ATOM 2530 C CA . CYS A 1 315 ? -0.692 18.940 -7.812 1.00 95.62 315 CYS A CA 1
ATOM 2531 C C . CYS A 1 315 ? -1.384 19.433 -9.091 1.00 95.62 315 CYS A C 1
ATOM 2533 O O . CYS A 1 315 ? -2.614 19.424 -9.205 1.00 95.62 315 CYS A O 1
ATOM 2535 N N . ASN A 1 316 ? -0.592 19.821 -10.097 1.00 93.62 316 ASN A N 1
ATOM 2536 C CA . ASN A 1 316 ? -1.123 20.252 -11.393 1.00 93.62 316 ASN A CA 1
ATOM 2537 C C . ASN A 1 316 ? -2.045 19.182 -11.998 1.00 93.62 316 ASN A C 1
ATOM 2539 O O . ASN A 1 316 ? -1.778 17.983 -11.908 1.00 93.62 316 ASN A O 1
ATOM 2543 N N . CYS A 1 317 ? -3.137 19.623 -12.628 1.00 95.38 317 CYS A N 1
ATOM 2544 C CA . CYS A 1 317 ? -4.078 18.771 -13.364 1.00 95.38 317 CYS A CA 1
ATOM 2545 C C . CYS A 1 317 ? -4.619 17.555 -12.578 1.00 95.38 317 CYS A C 1
ATOM 2547 O O . CYS A 1 317 ? -4.928 16.533 -13.185 1.00 95.38 317 CYS A O 1
ATOM 2549 N N . SER A 1 318 ? -4.690 17.648 -11.242 1.00 96.56 318 SER A N 1
ATOM 2550 C CA . SER A 1 318 ? -5.040 16.522 -10.355 1.00 96.56 318 SER A CA 1
ATOM 2551 C C . SER A 1 318 ? -6.227 16.807 -9.421 1.00 96.56 318 SER A C 1
ATOM 2553 O O . SER A 1 318 ? -6.813 15.876 -8.876 1.00 96.56 318 SER A O 1
ATOM 2555 N N . SER A 1 319 ? -6.632 18.073 -9.265 1.00 93.00 319 SER A N 1
ATOM 2556 C CA . SER A 1 319 ? -7.709 18.477 -8.345 1.00 93.00 319 SER A CA 1
ATOM 2557 C C . SER A 1 319 ? -9.097 17.962 -8.738 1.00 93.00 319 SER A C 1
ATOM 2559 O O . SER A 1 319 ? -9.949 17.729 -7.881 1.00 93.00 319 SER A O 1
ATOM 2561 N N . GLU A 1 320 ? -9.359 17.738 -10.026 1.00 93.38 320 GLU A N 1
ATOM 2562 C CA . GLU A 1 320 ? -10.626 17.146 -10.469 1.00 93.38 320 GLU A CA 1
ATOM 2563 C C . GLU A 1 320 ? -10.729 15.675 -10.040 1.00 93.38 320 GLU A C 1
ATOM 2565 O O . GLU A 1 320 ? -11.774 15.257 -9.538 1.00 93.38 320 GLU A O 1
ATOM 2570 N N . THR A 1 321 ? -9.637 14.911 -10.134 1.00 95.94 321 THR A N 1
ATOM 2571 C CA . THR A 1 321 ? -9.618 13.464 -9.869 1.00 95.94 321 THR A CA 1
ATOM 2572 C C . THR A 1 321 ? -9.377 13.089 -8.405 1.00 95.94 321 THR A C 1
ATOM 2574 O O . THR A 1 321 ? -9.690 11.961 -8.035 1.00 95.94 321 THR A O 1
ATOM 2577 N N . THR A 1 322 ? -8.911 14.019 -7.556 1.00 97.88 322 THR A N 1
ATOM 2578 C CA . THR A 1 322 ? -8.679 13.853 -6.104 1.00 97.88 322 THR A CA 1
ATOM 2579 C C . THR A 1 322 ? -9.653 12.887 -5.422 1.00 97.88 322 THR A C 1
ATOM 2581 O O . THR A 1 322 ? -10.875 13.094 -5.440 1.00 97.88 322 THR A O 1
ATOM 2584 N N . PHE A 1 323 ? -9.110 11.858 -4.760 1.00 98.00 323 PHE A N 1
ATOM 2585 C CA . PHE A 1 323 ? -9.902 10.843 -4.066 1.00 98.00 323 PHE A CA 1
ATOM 2586 C C . PHE A 1 323 ? -10.778 11.471 -2.967 1.00 98.00 323 PHE A C 1
ATOM 2588 O O . PHE A 1 323 ? -10.305 12.242 -2.129 1.00 98.00 323 PHE A O 1
ATOM 2595 N N . ARG A 1 324 ? -12.076 11.142 -2.966 1.00 97.62 324 ARG A N 1
ATOM 2596 C CA . ARG A 1 324 ? -13.097 11.752 -2.097 1.00 97.62 324 ARG A CA 1
ATOM 2597 C C . ARG A 1 324 ? -13.924 10.680 -1.398 1.00 97.62 324 ARG A C 1
ATOM 2599 O O . ARG A 1 324 ? -14.645 9.928 -2.051 1.00 97.62 324 ARG A O 1
ATOM 2606 N N . ARG A 1 325 ? -13.885 10.649 -0.063 1.00 97.31 325 ARG A N 1
ATOM 2607 C CA . ARG A 1 325 ? -14.659 9.711 0.763 1.00 97.31 325 ARG A CA 1
ATOM 2608 C C . ARG A 1 325 ? -15.739 10.439 1.557 1.00 97.31 325 ARG A C 1
ATOM 2610 O O . ARG A 1 325 ? -15.446 11.255 2.427 1.00 97.31 325 ARG A O 1
ATOM 2617 N N . VAL A 1 326 ? -16.999 10.104 1.284 1.00 97.56 326 VAL A N 1
ATOM 2618 C CA . VAL A 1 326 ? -18.150 10.579 2.066 1.00 97.56 326 VAL A CA 1
ATOM 2619 C C . VAL A 1 326 ? -18.232 9.835 3.403 1.00 97.56 326 VAL A C 1
ATOM 2621 O O . VAL A 1 326 ? -18.158 8.606 3.425 1.00 97.56 326 VAL A O 1
ATOM 2624 N N . ILE A 1 327 ? -18.426 10.577 4.495 1.00 97.94 327 ILE A N 1
ATOM 2625 C CA . ILE A 1 327 ? -18.571 10.069 5.866 1.00 97.94 327 ILE A CA 1
ATOM 2626 C C . ILE A 1 327 ? -19.786 10.689 6.572 1.00 97.94 327 ILE A C 1
ATOM 2628 O O . ILE A 1 327 ? -20.082 11.871 6.421 1.00 97.94 327 ILE A O 1
ATOM 2632 N N . ASP A 1 328 ? -20.504 9.891 7.355 1.00 98.19 328 ASP A N 1
ATOM 2633 C CA . ASP A 1 328 ? -21.610 10.338 8.213 1.00 98.19 328 ASP A CA 1
ATOM 2634 C C . ASP A 1 328 ? -21.128 10.763 9.610 1.00 98.19 328 ASP A C 1
ATOM 2636 O O . ASP A 1 328 ? -20.300 10.079 10.215 1.00 98.19 328 ASP A O 1
ATOM 2640 N N . TYR A 1 329 ? -21.686 11.856 10.146 1.00 97.94 329 TYR A N 1
ATOM 2641 C CA . TYR A 1 329 ? -21.356 12.365 11.484 1.00 97.94 329 TYR A CA 1
ATOM 2642 C C . TYR A 1 329 ? -21.668 11.341 12.592 1.00 97.94 329 TYR A C 1
ATOM 2644 O O . TYR A 1 329 ? -22.696 10.663 12.574 1.00 97.94 329 TYR A O 1
ATOM 2652 N N . GLY A 1 330 ? -20.781 11.253 13.584 1.00 98.12 330 GLY A N 1
ATOM 2653 C CA . GLY A 1 330 ? -20.883 10.345 14.728 1.00 98.12 330 GLY A CA 1
ATOM 2654 C C . GLY A 1 330 ? -20.515 8.887 14.432 1.00 98.12 330 GLY A C 1
ATOM 2655 O O . GLY A 1 330 ? -20.631 8.057 15.331 1.00 98.12 330 GLY A O 1
ATOM 2656 N N . LYS A 1 331 ? -20.082 8.559 13.207 1.00 98.62 331 LYS A N 1
ATOM 2657 C CA . LYS A 1 331 ? -19.675 7.202 12.805 1.00 98.62 331 LYS A CA 1
ATOM 2658 C C . LYS A 1 331 ? -18.165 6.987 12.879 1.00 98.62 331 LYS A C 1
ATOM 2660 O O . LYS A 1 331 ? -17.398 7.937 12.727 1.00 98.62 331 LYS A O 1
ATOM 2665 N N . THR A 1 332 ? -17.734 5.741 13.068 1.00 98.75 332 THR A N 1
ATOM 2666 C CA . THR A 1 332 ? -16.312 5.362 13.095 1.00 98.75 332 THR A CA 1
ATOM 2667 C C . THR A 1 332 ? -15.957 4.494 11.894 1.00 98.75 332 THR A C 1
ATOM 2669 O O . THR A 1 332 ? -16.538 3.428 11.689 1.00 98.75 332 THR A O 1
ATOM 2672 N N . TYR A 1 333 ? -14.966 4.938 11.123 1.00 98.81 333 TYR A N 1
ATOM 2673 C CA . TYR A 1 333 ? -14.480 4.272 9.917 1.00 98.81 333 TYR A CA 1
ATOM 2674 C C . TYR A 1 333 ? -13.120 3.628 10.166 1.00 98.81 333 TYR A C 1
ATOM 2676 O O . TYR A 1 333 ? -12.265 4.224 10.820 1.00 98.81 333 TYR A O 1
ATOM 2684 N N . LEU A 1 334 ? -12.915 2.433 9.617 1.00 98.88 334 LEU A N 1
ATOM 2685 C CA . LEU A 1 334 ? -11.614 1.772 9.566 1.00 98.88 334 LEU A CA 1
ATOM 2686 C C . LEU A 1 334 ? -10.932 2.102 8.236 1.00 98.88 334 LEU A C 1
ATOM 2688 O O . LEU A 1 334 ? -11.361 1.618 7.190 1.00 98.88 334 LEU A O 1
ATOM 2692 N N . LEU A 1 335 ? -9.889 2.930 8.273 1.00 98.88 335 LEU A N 1
ATOM 2693 C CA . LEU A 1 335 ? -9.050 3.190 7.106 1.00 98.88 335 LEU A CA 1
ATOM 2694 C C . LEU A 1 335 ? -7.893 2.187 7.103 1.00 98.88 335 LEU A C 1
ATOM 2696 O O . LEU A 1 335 ? -7.156 2.069 8.084 1.00 98.88 335 LEU A O 1
ATOM 2700 N N . ARG A 1 336 ? -7.770 1.459 5.995 1.00 98.88 336 ARG A N 1
ATOM 2701 C CA . ARG A 1 336 ? -6.766 0.423 5.750 1.00 98.88 336 ARG A CA 1
ATOM 2702 C C . ARG A 1 336 ? -5.634 1.026 4.936 1.00 98.88 336 ARG A C 1
ATOM 2704 O O . ARG A 1 336 ? -5.760 1.159 3.718 1.00 98.88 336 ARG A O 1
ATOM 2711 N N . LEU A 1 337 ? -4.581 1.459 5.619 1.00 98.94 337 LEU A N 1
ATOM 2712 C CA . LEU A 1 337 ? -3.460 2.157 5.000 1.00 98.94 337 LEU A CA 1
ATOM 2713 C C . LEU A 1 337 ? -2.430 1.147 4.481 1.00 98.94 337 LEU A C 1
ATOM 2715 O O . LEU A 1 337 ? -2.074 0.212 5.197 1.00 98.94 337 LEU A O 1
ATOM 2719 N N . VAL A 1 338 ? -1.927 1.359 3.267 1.00 98.94 338 VAL A N 1
ATOM 2720 C CA . VAL A 1 338 ? -0.853 0.569 2.643 1.00 98.94 338 VAL A CA 1
ATOM 2721 C C . VAL A 1 338 ? 0.181 1.536 2.081 1.00 98.94 338 VAL A C 1
ATOM 2723 O O . VAL A 1 338 ? -0.177 2.355 1.237 1.00 98.94 338 VAL A O 1
ATOM 2726 N N . ASN A 1 339 ? 1.449 1.445 2.493 1.00 98.81 339 ASN A N 1
ATOM 2727 C CA . ASN A 1 339 ? 2.511 2.212 1.841 1.00 98.81 339 ASN A CA 1
ATOM 2728 C C . ASN A 1 339 ? 3.200 1.387 0.737 1.00 98.81 339 ASN A C 1
ATOM 2730 O O . ASN A 1 339 ? 4.119 0.611 1.004 1.00 98.81 339 ASN A O 1
ATOM 2734 N N . ALA A 1 340 ? 2.752 1.583 -0.505 1.00 98.62 340 ALA A N 1
ATOM 2735 C CA . ALA A 1 340 ? 3.301 0.983 -1.722 1.00 98.62 340 ALA A CA 1
ATOM 2736 C C . ALA A 1 340 ? 4.266 1.921 -2.489 1.00 98.62 340 ALA A C 1
ATOM 2738 O O . ALA A 1 340 ? 4.713 1.568 -3.582 1.00 98.62 340 ALA A O 1
ATOM 2739 N N . VAL A 1 341 ? 4.618 3.089 -1.926 1.00 97.19 341 VAL A N 1
ATOM 2740 C CA . VAL A 1 341 ? 5.660 4.000 -2.444 1.00 97.19 341 VAL A CA 1
ATOM 2741 C C . VAL A 1 341 ? 6.969 3.255 -2.698 1.00 97.19 341 VAL A C 1
ATOM 2743 O O . VAL A 1 341 ? 7.275 2.263 -2.030 1.00 97.19 341 VAL A O 1
ATOM 2746 N N . MET A 1 342 ? 7.764 3.732 -3.659 1.00 93.94 342 MET A N 1
ATOM 2747 C CA . MET A 1 342 ? 9.059 3.124 -3.960 1.00 93.94 342 MET A CA 1
ATOM 2748 C C . MET A 1 342 ? 10.046 3.279 -2.793 1.00 93.94 342 MET A C 1
ATOM 2750 O O . MET A 1 342 ? 10.261 2.304 -2.070 1.00 93.94 342 MET A O 1
ATOM 2754 N N . ASN A 1 343 ? 10.597 4.478 -2.575 1.00 88.38 343 ASN A N 1
ATOM 2755 C CA . ASN A 1 343 ? 11.804 4.659 -1.751 1.00 88.38 343 ASN A CA 1
ATOM 2756 C C . ASN A 1 343 ? 11.659 5.637 -0.563 1.00 88.38 343 ASN A C 1
ATOM 2758 O O . ASN A 1 343 ? 12.671 6.016 0.017 1.00 88.38 343 ASN A O 1
ATOM 2762 N N . ALA A 1 344 ? 10.441 6.036 -0.173 1.00 92.38 344 ALA A N 1
ATOM 2763 C CA . ALA A 1 344 ? 10.226 7.032 0.884 1.00 92.38 344 ALA A CA 1
ATOM 2764 C C . ALA A 1 344 ? 9.271 6.579 1.998 1.00 92.38 344 ALA A C 1
ATOM 2766 O O . ALA A 1 344 ? 8.195 6.022 1.759 1.00 92.38 344 ALA A O 1
ATOM 2767 N N . GLU A 1 345 ? 9.660 6.874 3.237 1.00 95.62 345 GLU A N 1
ATOM 2768 C CA . GLU A 1 345 ? 8.788 6.786 4.406 1.00 95.62 345 GLU A CA 1
ATOM 2769 C C . GLU A 1 345 ? 7.834 7.984 4.415 1.00 95.62 345 GLU A C 1
ATOM 2771 O O . GLU A 1 345 ? 8.219 9.090 4.045 1.00 95.62 345 GLU A O 1
ATOM 2776 N N . LEU A 1 346 ? 6.580 7.782 4.822 1.00 97.75 346 LEU A N 1
ATOM 2777 C CA . LEU A 1 346 ? 5.565 8.834 4.790 1.00 97.75 346 LEU A CA 1
ATOM 2778 C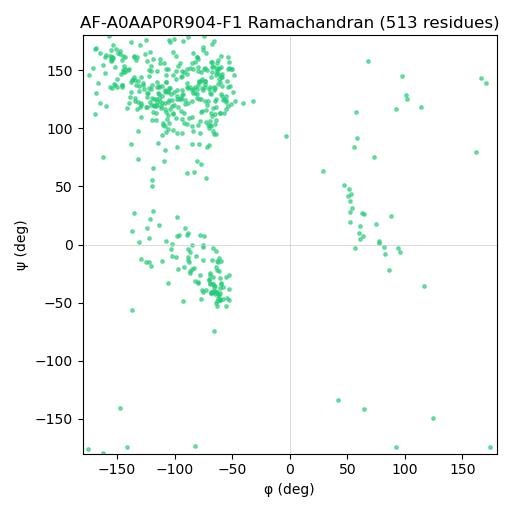 C . LEU A 1 346 ? 5.093 9.201 6.194 1.00 97.75 346 LEU A C 1
ATOM 2780 O O . LEU A 1 346 ? 4.730 8.328 6.984 1.00 97.75 346 LEU A O 1
ATOM 2784 N N . PHE A 1 347 ? 4.972 10.496 6.467 1.00 98.62 347 PHE A N 1
ATOM 2785 C CA . PHE A 1 347 ? 4.011 10.976 7.451 1.00 98.62 347 PHE A CA 1
ATOM 2786 C C . PHE A 1 347 ? 2.609 10.998 6.839 1.00 98.62 347 PHE A C 1
ATOM 2788 O O . PHE A 1 347 ? 2.435 11.415 5.694 1.00 98.62 347 PHE A O 1
ATOM 2795 N N . PHE A 1 348 ? 1.597 10.613 7.618 1.00 98.81 348 PHE A N 1
ATOM 2796 C CA . PHE A 1 348 ? 0.182 10.730 7.247 1.00 98.81 348 PHE A CA 1
ATOM 2797 C C . PHE A 1 348 ? -0.625 11.389 8.367 1.00 98.81 348 PHE A C 1
ATOM 2799 O O . PHE A 1 348 ? -0.482 11.030 9.538 1.00 98.81 348 PHE A O 1
ATOM 2806 N N . ALA A 1 349 ? -1.506 12.323 8.007 1.00 98.81 349 ALA A N 1
ATOM 2807 C CA . ALA A 1 349 ? -2.413 12.991 8.937 1.00 98.81 349 ALA A CA 1
ATOM 2808 C C . ALA A 1 349 ? -3.767 13.318 8.286 1.00 98.81 349 ALA A C 1
ATOM 2810 O O . ALA A 1 349 ? -3.883 13.438 7.065 1.00 98.81 349 ALA A O 1
ATOM 2811 N N . ILE A 1 350 ? -4.795 13.506 9.120 1.00 98.88 350 ILE A N 1
ATOM 2812 C CA . ILE A 1 350 ? -6.145 13.896 8.695 1.00 98.88 350 ILE A CA 1
ATOM 2813 C C . ILE A 1 350 ? -6.542 15.168 9.441 1.00 98.88 350 ILE A C 1
ATOM 2815 O O . ILE A 1 350 ? -6.467 15.232 10.668 1.00 98.88 350 ILE A O 1
ATOM 2819 N N . ALA A 1 351 ? -6.963 16.198 8.710 1.00 98.62 351 ALA A N 1
ATOM 2820 C CA . ALA A 1 351 ? -7.234 17.508 9.288 1.00 98.62 351 ALA A CA 1
ATOM 2821 C C . ALA A 1 351 ? -8.290 17.444 10.401 1.00 98.62 351 ALA A C 1
ATOM 2823 O O . ALA A 1 351 ? -9.402 16.978 10.173 1.00 98.62 351 ALA A O 1
ATOM 2824 N N . GLN A 1 352 ? -7.944 17.932 11.596 1.00 98.00 352 GLN A N 1
ATOM 2825 C CA . GLN A 1 352 ? -8.806 17.971 12.791 1.00 98.00 352 GLN A CA 1
ATOM 2826 C C . GLN A 1 352 ? -9.308 16.596 13.300 1.00 98.00 352 GLN A C 1
ATOM 2828 O O . GLN A 1 352 ? -10.134 16.561 14.206 1.00 98.00 352 GLN A O 1
ATOM 2833 N N . HIS A 1 353 ? -8.803 15.466 12.787 1.00 98.62 353 HIS A N 1
ATOM 2834 C CA . HIS A 1 353 ? -9.203 14.126 13.237 1.00 98.62 353 HIS A CA 1
ATOM 2835 C C . HIS A 1 353 ? -8.035 13.392 13.906 1.00 98.62 353 HIS A C 1
ATOM 2837 O O . HIS A 1 353 ? -6.952 13.276 13.336 1.00 98.62 353 HIS A O 1
ATOM 2843 N N . ASN A 1 354 ? -8.277 12.828 15.092 1.00 98.44 354 ASN A N 1
ATOM 2844 C CA . ASN A 1 354 ? -7.342 11.885 15.704 1.00 98.44 354 ASN A CA 1
ATOM 2845 C C . ASN A 1 354 ? -7.456 10.512 15.029 1.00 98.44 354 ASN A C 1
ATOM 2847 O O . ASN A 1 354 ? -8.553 10.027 14.745 1.00 98.44 354 ASN A O 1
ATOM 2851 N N . LEU A 1 355 ? -6.308 9.873 14.843 1.00 98.75 355 LEU A N 1
ATOM 2852 C CA . LEU A 1 355 ? -6.141 8.534 14.300 1.00 98.75 355 LEU A CA 1
ATOM 2853 C C . LEU A 1 355 ? -5.970 7.573 15.481 1.00 98.75 355 LEU A C 1
ATOM 2855 O O . LEU A 1 355 ? -5.121 7.807 16.343 1.00 98.75 355 LEU A O 1
ATOM 2859 N N . THR A 1 356 ? -6.759 6.501 15.542 1.00 98.88 356 THR A N 1
ATOM 2860 C CA . THR A 1 356 ? -6.557 5.428 16.531 1.00 98.88 356 THR A CA 1
ATOM 2861 C C . THR A 1 356 ? -5.997 4.200 15.825 1.00 98.88 356 THR A C 1
ATOM 2863 O O . THR A 1 356 ? -6.754 3.437 15.230 1.00 98.88 356 THR A O 1
ATOM 2866 N N . VAL A 1 357 ? -4.676 4.017 15.854 1.00 98.81 357 VAL A N 1
ATOM 2867 C CA . VAL A 1 357 ? -4.004 2.866 15.228 1.00 98.81 357 VAL A CA 1
ATOM 2868 C C . VAL A 1 357 ? -4.319 1.607 16.031 1.00 98.81 357 VAL A C 1
ATOM 2870 O O . VAL A 1 357 ? -4.064 1.573 17.234 1.00 98.81 357 VAL A O 1
ATOM 2873 N N . VAL A 1 358 ? -4.883 0.588 15.381 1.00 98.75 358 VAL A N 1
ATOM 2874 C CA . VAL A 1 358 ? -5.343 -0.667 16.008 1.00 98.75 358 VAL A CA 1
ATOM 2875 C C . VAL A 1 358 ? -4.690 -1.924 15.427 1.00 98.75 358 VAL A C 1
ATOM 2877 O O . VAL A 1 358 ? -4.726 -2.976 16.066 1.00 98.75 358 VAL A O 1
ATOM 2880 N N . GLY A 1 359 ? -4.047 -1.831 14.264 1.00 98.44 359 GLY A N 1
ATOM 2881 C CA . GLY A 1 359 ? -3.300 -2.935 13.664 1.00 98.44 359 GLY A CA 1
ATOM 2882 C C . GLY A 1 359 ? -2.197 -2.463 12.723 1.00 98.44 359 GLY A C 1
ATOM 2883 O O . GLY A 1 359 ? -2.202 -1.318 12.275 1.00 98.44 359 GLY A O 1
ATOM 2884 N N . MET A 1 360 ? -1.249 -3.356 12.457 1.00 98.31 360 MET A N 1
ATOM 2885 C CA . MET A 1 360 ? -0.115 -3.170 11.556 1.00 98.31 360 MET A CA 1
ATOM 2886 C C . MET A 1 360 ? 0.313 -4.537 11.011 1.00 98.31 360 MET A C 1
ATOM 2888 O O . MET A 1 360 ? 0.346 -5.506 11.769 1.00 98.31 360 MET A O 1
ATOM 2892 N N . ASP A 1 361 ? 0.619 -4.619 9.717 1.00 98.25 361 ASP A N 1
ATOM 2893 C CA . ASP A 1 361 ? 1.199 -5.793 9.038 1.00 98.25 361 ASP A CA 1
ATOM 2894 C C . ASP A 1 361 ? 0.497 -7.126 9.368 1.00 98.25 361 ASP A C 1
ATOM 2896 O O . ASP A 1 361 ? 1.105 -8.122 9.774 1.00 98.25 361 ASP A O 1
ATOM 2900 N N . GLY A 1 362 ? -0.834 -7.131 9.222 1.00 97.50 362 GLY A N 1
ATOM 2901 C CA . GLY A 1 362 ? -1.681 -8.290 9.506 1.00 97.50 362 GLY A CA 1
ATOM 2902 C C . GLY A 1 362 ? -1.703 -8.728 10.978 1.00 97.50 362 GLY A C 1
ATOM 2903 O O . GLY A 1 362 ? -1.925 -9.912 11.244 1.00 97.50 362 GLY A O 1
ATOM 2904 N N . ALA A 1 363 ? -1.448 -7.828 11.934 1.00 96.50 363 ALA A N 1
ATOM 2905 C CA . ALA A 1 363 ? -1.529 -8.105 13.368 1.00 96.50 363 ALA A CA 1
ATOM 2906 C C . ALA A 1 363 ? -2.073 -6.918 14.188 1.00 96.50 363 ALA A C 1
ATOM 2908 O O . ALA A 1 363 ? -1.821 -5.753 13.888 1.00 96.50 363 ALA A O 1
ATOM 2909 N N . TYR A 1 364 ? -2.779 -7.202 15.288 1.00 98.00 364 TYR A N 1
ATOM 2910 C C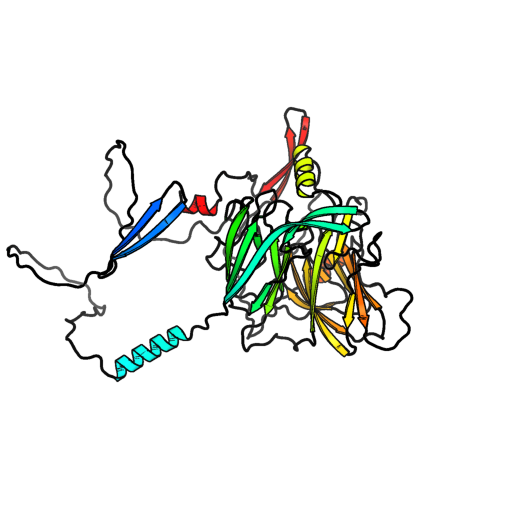A . TYR A 1 364 ? -3.318 -6.156 16.165 1.00 98.00 364 TYR A CA 1
ATOM 2911 C C . TYR A 1 364 ? -2.276 -5.548 17.116 1.00 98.00 364 TYR A C 1
ATOM 2913 O O . TYR A 1 364 ? -1.472 -6.243 17.753 1.00 98.00 364 TYR A O 1
ATOM 2921 N N . LEU A 1 365 ? -2.370 -4.230 17.281 1.00 97.25 365 LEU A N 1
ATOM 2922 C CA . LEU A 1 365 ? -1.588 -3.434 18.222 1.00 97.25 365 LEU A CA 1
ATOM 2923 C C . LEU A 1 365 ? -2.413 -3.089 19.469 1.00 97.25 365 LEU A C 1
ATOM 2925 O O . LEU A 1 365 ? -3.640 -3.196 19.489 1.00 97.25 365 LEU A O 1
ATOM 2929 N N . LYS A 1 366 ? -1.741 -2.626 20.526 1.00 97.69 366 LYS A N 1
ATOM 2930 C CA . LYS A 1 366 ? -2.412 -1.859 21.585 1.00 97.69 366 LYS A CA 1
ATOM 2931 C C . LYS A 1 366 ? -2.840 -0.514 20.989 1.00 97.69 366 LYS A C 1
ATOM 2933 O O . LYS A 1 366 ? -1.976 0.126 20.397 1.00 97.69 366 LYS A O 1
ATOM 2938 N N . PRO A 1 367 ? -4.105 -0.072 21.134 1.00 98.25 367 PRO A N 1
ATOM 2939 C CA . PRO A 1 367 ? -4.584 1.131 20.460 1.00 98.25 367 PRO A CA 1
ATOM 2940 C C . PRO A 1 367 ? -3.744 2.384 20.748 1.00 98.25 367 PRO A C 1
ATOM 2942 O O . PRO A 1 367 ? -3.583 2.771 21.907 1.00 98.25 367 PRO A O 1
ATOM 2945 N N . ILE A 1 368 ? -3.240 3.030 19.692 1.00 98.44 368 ILE A N 1
ATOM 2946 C CA . ILE A 1 368 ? -2.450 4.270 19.766 1.00 98.44 368 ILE A CA 1
ATOM 2947 C C . ILE A 1 368 ? -3.313 5.421 19.253 1.00 98.44 368 ILE A C 1
ATOM 2949 O O . ILE A 1 368 ? -3.628 5.462 18.068 1.00 98.44 368 ILE A O 1
ATOM 2953 N N . VAL A 1 369 ? -3.672 6.367 20.123 1.00 98.50 369 VAL A N 1
ATOM 2954 C CA . VAL A 1 369 ? -4.364 7.604 19.722 1.00 98.50 369 VAL A CA 1
ATOM 2955 C C . VAL A 1 369 ? -3.322 8.680 19.419 1.00 98.50 369 VAL A C 1
ATOM 2957 O O . VAL A 1 369 ? -2.527 9.031 20.288 1.00 98.50 369 VAL A O 1
ATOM 2960 N N . THR A 1 370 ? -3.324 9.196 18.192 1.00 98.56 370 THR A N 1
ATOM 2961 C CA . THR A 1 370 ? -2.340 10.163 17.677 1.00 98.56 370 THR A CA 1
ATOM 2962 C C . THR A 1 370 ? -2.981 11.119 16.660 1.00 98.56 370 THR A C 1
ATOM 2964 O O . THR A 1 370 ? -4.089 10.875 16.189 1.00 98.56 370 THR A O 1
ATOM 2967 N N . SER A 1 371 ? -2.308 12.217 16.310 1.00 98.12 371 SER A N 1
ATOM 2968 C CA . SER A 1 371 ? -2.743 13.184 15.284 1.00 98.12 371 SER A CA 1
ATOM 2969 C C . SER A 1 371 ? -1.995 13.061 13.945 1.00 98.12 371 SER A C 1
ATOM 2971 O O . SER A 1 371 ? -2.304 13.788 13.000 1.00 98.12 371 SER A O 1
ATOM 2973 N N . TYR A 1 372 ? -1.002 12.171 13.881 1.00 98.62 372 TYR A N 1
ATOM 2974 C CA . TYR A 1 372 ? -0.284 11.735 12.680 1.00 98.62 372 TYR A CA 1
ATOM 2975 C C . TYR A 1 372 ? 0.284 10.323 12.903 1.00 98.62 372 TYR A C 1
ATOM 2977 O O . TYR A 1 372 ? 0.434 9.883 14.046 1.00 98.62 372 TYR A O 1
ATOM 2985 N N . ILE A 1 373 ? 0.633 9.628 11.825 1.00 98.56 373 ILE A N 1
ATOM 2986 C CA . ILE A 1 373 ? 1.468 8.417 11.853 1.00 98.56 373 ILE A CA 1
ATOM 2987 C C . ILE A 1 373 ? 2.720 8.620 10.996 1.00 98.56 373 ILE A C 1
ATOM 2989 O O . ILE A 1 373 ? 2.756 9.527 10.165 1.00 98.56 373 ILE A O 1
ATOM 2993 N N . MET A 1 374 ? 3.702 7.738 11.168 1.00 97.69 374 MET A N 1
ATOM 2994 C CA . MET A 1 374 ? 4.795 7.494 10.225 1.00 97.69 374 MET A CA 1
ATOM 2995 C C . MET A 1 374 ? 4.632 6.067 9.678 1.00 97.69 374 MET A C 1
ATOM 2997 O O . MET A 1 374 ? 4.333 5.164 10.458 1.00 97.69 374 MET A O 1
ATOM 3001 N N . ILE A 1 375 ? 4.795 5.859 8.371 1.00 98.31 375 ILE A N 1
ATOM 3002 C CA . ILE A 1 375 ? 4.626 4.555 7.713 1.00 98.31 375 ILE A CA 1
ATOM 3003 C C . ILE A 1 375 ? 5.686 4.349 6.617 1.00 98.31 375 ILE A C 1
ATOM 3005 O O . ILE A 1 375 ? 5.748 5.094 5.637 1.00 98.31 375 ILE A O 1
ATOM 3009 N N . SER A 1 376 ? 6.538 3.338 6.775 1.00 97.56 376 SER A N 1
ATOM 3010 C CA . SER A 1 376 ? 7.626 3.003 5.838 1.00 97.56 376 SER A CA 1
ATOM 3011 C C . SER A 1 376 ? 7.115 2.174 4.644 1.00 97.56 376 SER A C 1
ATOM 3013 O O . SER A 1 376 ? 6.097 1.493 4.789 1.00 97.56 376 SER A O 1
ATOM 3015 N N . PRO A 1 377 ? 7.797 2.153 3.479 1.00 97.88 377 PRO A N 1
ATOM 3016 C CA . PRO A 1 377 ? 7.433 1.273 2.367 1.00 97.88 377 PRO A CA 1
ATOM 3017 C C . PRO A 1 377 ? 7.293 -0.191 2.798 1.00 97.88 377 PRO A C 1
ATOM 3019 O O . PRO A 1 377 ? 8.104 -0.716 3.563 1.00 97.88 377 PRO A O 1
ATOM 3022 N N . GLY A 1 378 ? 6.239 -0.849 2.323 1.00 96.38 378 GLY A N 1
ATOM 3023 C CA . GLY A 1 378 ? 5.880 -2.213 2.706 1.00 96.38 378 GLY A CA 1
ATOM 3024 C C . GLY A 1 378 ? 5.020 -2.336 3.959 1.00 96.38 378 GLY A C 1
ATOM 3025 O O . GLY A 1 378 ? 4.307 -3.331 4.083 1.00 96.38 378 GLY A O 1
ATOM 3026 N N . GLN A 1 379 ? 5.016 -1.333 4.842 1.00 98.69 379 GLN A N 1
ATOM 3027 C CA . GLN A 1 379 ? 4.143 -1.337 6.011 1.00 98.69 379 GLN A CA 1
ATOM 3028 C C . GLN A 1 379 ? 2.687 -1.053 5.636 1.00 98.69 379 GLN A C 1
ATOM 3030 O O . GLN A 1 379 ? 2.359 -0.318 4.698 1.00 98.69 379 GLN A O 1
ATOM 3035 N N . THR A 1 380 ? 1.804 -1.599 6.457 1.00 98.88 380 THR A N 1
ATOM 3036 C CA . THR A 1 380 ? 0.359 -1.406 6.424 1.00 98.88 380 THR A CA 1
ATOM 3037 C C . THR A 1 380 ? -0.128 -1.023 7.816 1.00 98.88 380 THR A C 1
ATOM 3039 O O . THR A 1 380 ? 0.405 -1.510 8.811 1.00 98.88 380 THR A O 1
ATOM 3042 N N . MET A 1 381 ? -1.132 -0.150 7.921 1.00 98.81 381 MET A N 1
ATOM 3043 C CA . MET A 1 381 ? -1.683 0.271 9.216 1.00 98.81 381 MET A CA 1
ATOM 3044 C C . MET A 1 381 ? -3.207 0.357 9.180 1.00 98.81 381 MET A C 1
ATOM 3046 O O . MET A 1 381 ? -3.792 1.043 8.347 1.00 98.81 381 MET A O 1
ATOM 3050 N N . ASP A 1 382 ? -3.848 -0.318 10.131 1.00 98.88 382 ASP A N 1
ATOM 3051 C CA . ASP A 1 382 ? -5.290 -0.264 10.358 1.00 98.88 382 ASP A CA 1
ATOM 3052 C C . ASP A 1 382 ? -5.583 0.838 11.384 1.00 98.88 382 ASP A C 1
ATOM 3054 O O . ASP A 1 382 ? -5.199 0.721 12.554 1.00 98.88 382 ASP A O 1
ATOM 3058 N N . ILE A 1 383 ? -6.263 1.910 10.956 1.00 98.81 383 ILE A N 1
ATOM 3059 C CA . ILE A 1 383 ? -6.611 3.052 11.815 1.00 98.81 383 ILE A CA 1
ATOM 3060 C C . ILE A 1 383 ? -8.126 3.267 11.911 1.00 98.81 383 ILE A C 1
ATOM 3062 O O . ILE A 1 383 ? -8.844 3.236 10.913 1.00 98.81 383 ILE A O 1
ATOM 3066 N N . LEU A 1 384 ? -8.625 3.539 13.116 1.00 98.94 384 LEU A N 1
ATOM 3067 C CA . LEU A 1 384 ? -9.997 3.991 13.340 1.00 98.94 384 LEU A CA 1
ATOM 3068 C C . LEU A 1 384 ? -10.052 5.522 13.361 1.00 98.94 384 LEU A C 1
ATOM 3070 O O . LEU A 1 384 ? -9.301 6.170 14.097 1.00 98.94 384 LEU A O 1
ATOM 3074 N N . VAL A 1 385 ? -10.972 6.086 12.579 1.00 98.75 385 VAL A N 1
ATOM 3075 C CA . VAL A 1 385 ? -11.237 7.526 12.465 1.00 98.75 385 VAL A CA 1
ATOM 3076 C C . VAL A 1 385 ? -12.715 7.774 12.758 1.00 98.75 385 VAL A C 1
ATOM 3078 O O . VAL A 1 385 ? -13.591 7.278 12.048 1.00 98.75 385 VAL A O 1
ATOM 3081 N N . THR A 1 386 ? -13.006 8.538 13.810 1.00 98.69 386 THR A N 1
ATOM 3082 C CA . THR A 1 386 ? -14.383 8.887 14.194 1.00 98.69 386 THR A CA 1
ATOM 3083 C C . THR A 1 386 ? -14.762 10.247 13.625 1.00 98.69 386 THR A C 1
ATOM 3085 O O . THR A 1 386 ? -14.088 11.242 13.883 1.00 98.69 386 THR A O 1
ATOM 3088 N N . ALA A 1 387 ? -15.865 10.294 12.883 1.00 98.44 387 ALA A N 1
ATOM 3089 C CA . ALA A 1 387 ? -16.390 11.475 12.212 1.00 98.44 387 ALA A CA 1
ATOM 3090 C C . ALA A 1 387 ? -17.103 12.423 13.202 1.00 98.44 387 ALA A C 1
ATOM 3092 O O . ALA A 1 387 ? -18.328 12.532 13.208 1.00 98.44 387 ALA A O 1
ATOM 3093 N N . ASN A 1 388 ? -16.344 13.060 14.096 1.00 97.94 388 ASN A N 1
ATOM 3094 C CA . ASN A 1 388 ? -16.857 13.897 15.190 1.00 97.94 388 ASN A CA 1
ATOM 3095 C C . ASN A 1 388 ? -16.653 15.415 15.001 1.00 97.94 388 ASN A C 1
ATOM 3097 O O . ASN A 1 388 ? -17.016 16.185 15.892 1.00 97.94 388 ASN A O 1
ATOM 3101 N N . GLN A 1 389 ? -16.098 15.843 13.867 1.00 97.06 389 GLN A N 1
ATOM 3102 C CA . GLN A 1 389 ? -15.851 17.251 13.541 1.00 97.06 389 GLN A CA 1
ATOM 3103 C C . GLN A 1 389 ? -17.101 17.936 12.952 1.00 97.06 389 GLN A C 1
ATOM 3105 O O . GLN A 1 389 ? -18.056 17.251 12.575 1.00 97.06 389 GLN A O 1
ATOM 3110 N N . PRO A 1 390 ? -17.144 19.283 12.882 1.00 95.69 390 PRO A N 1
ATOM 3111 C CA . PRO A 1 390 ? -18.206 20.007 12.184 1.00 95.69 390 PRO A CA 1
ATOM 3112 C C . PRO A 1 390 ? -18.410 19.533 10.736 1.00 95.69 390 PRO A C 1
ATOM 3114 O O . PRO A 1 390 ? -17.503 18.995 10.105 1.00 95.69 390 PRO A O 1
ATOM 3117 N N . LEU A 1 391 ? -19.604 19.766 10.180 1.00 95.94 391 LEU A N 1
ATOM 3118 C CA . LEU A 1 391 ? -19.876 19.433 8.780 1.00 95.94 391 LEU A CA 1
ATOM 3119 C C . LEU A 1 391 ? -18.976 20.279 7.864 1.00 95.94 391 LEU A C 1
ATOM 3121 O O . LEU A 1 391 ? -19.042 21.508 7.876 1.00 95.94 391 LEU A O 1
ATOM 3125 N N . GLY A 1 392 ? -18.116 19.613 7.097 1.00 96.38 392 GLY A N 1
ATOM 3126 C CA . GLY A 1 392 ? -17.044 20.248 6.342 1.00 96.38 392 GLY A CA 1
ATOM 3127 C C . GLY A 1 392 ? -16.279 19.261 5.462 1.00 96.38 392 GLY A C 1
ATOM 3128 O O . GLY A 1 392 ? -16.631 18.082 5.364 1.00 96.38 392 GLY A O 1
ATOM 3129 N N . TYR A 1 393 ? -15.229 19.764 4.814 1.00 97.56 393 TYR A N 1
ATOM 3130 C CA . TYR A 1 393 ? -14.284 18.975 4.023 1.00 97.56 393 TYR A CA 1
ATOM 3131 C C . TYR A 1 393 ? -12.911 19.001 4.696 1.00 97.56 393 TYR A C 1
ATOM 3133 O O . TYR A 1 393 ? -12.445 20.063 5.111 1.00 97.56 393 TYR A O 1
ATOM 3141 N N . TYR A 1 394 ? -12.261 17.845 4.789 1.00 98.38 394 TYR A N 1
ATOM 3142 C CA . TYR A 1 394 ? -11.029 17.655 5.554 1.00 98.38 394 TYR A CA 1
ATOM 3143 C C . TYR A 1 394 ? -10.016 16.871 4.726 1.00 98.38 394 TYR A C 1
ATOM 3145 O O . TYR A 1 394 ? -10.317 15.760 4.289 1.00 98.38 394 TYR A O 1
ATOM 3153 N N . TYR A 1 395 ? -8.819 17.419 4.518 1.00 98.75 395 TYR A N 1
ATOM 3154 C CA . TYR A 1 395 ? -7.758 16.688 3.834 1.00 98.75 395 TYR A CA 1
ATOM 3155 C C . TYR A 1 395 ? -7.243 15.535 4.699 1.00 98.75 395 TYR A C 1
ATOM 3157 O O . TYR A 1 395 ? -6.866 15.720 5.859 1.00 98.75 395 TYR A O 1
ATOM 3165 N N . MET A 1 396 ? -7.171 14.362 4.083 1.00 98.75 396 MET A N 1
ATOM 3166 C CA . MET A 1 396 ? -6.157 13.353 4.357 1.00 98.75 396 MET A CA 1
ATOM 3167 C C . MET A 1 396 ? -4.925 13.739 3.530 1.00 98.75 396 MET A C 1
ATOM 3169 O O . MET A 1 396 ? -5.065 14.023 2.339 1.00 98.75 396 MET A O 1
ATOM 3173 N N . ALA A 1 397 ? -3.744 13.780 4.140 1.00 98.75 397 ALA A N 1
ATOM 3174 C CA . ALA A 1 397 ? -2.514 14.192 3.467 1.00 98.75 397 ALA A CA 1
ATOM 3175 C C . ALA A 1 397 ? -1.348 13.270 3.830 1.00 98.75 397 ALA A C 1
ATOM 3177 O O . ALA A 1 397 ? -1.218 12.876 4.993 1.00 98.75 397 ALA A O 1
ATOM 3178 N N . VAL A 1 398 ? -0.495 12.982 2.843 1.00 98.12 398 VAL A N 1
ATOM 3179 C CA . VAL A 1 398 ? 0.831 12.381 3.043 1.00 98.12 398 VAL A CA 1
ATOM 3180 C C . VAL A 1 398 ? 1.950 13.349 2.680 1.00 98.12 398 VAL A C 1
ATOM 3182 O O . VAL A 1 398 ? 1.760 14.273 1.889 1.00 98.12 398 VAL A O 1
ATOM 3185 N N . ARG A 1 399 ? 3.123 13.107 3.265 1.00 96.56 399 ARG A N 1
ATOM 3186 C CA . ARG A 1 399 ? 4.379 13.820 3.019 1.00 96.56 399 ARG A CA 1
ATOM 3187 C C . ARG A 1 399 ? 5.552 12.868 3.255 1.00 96.56 399 ARG A C 1
ATOM 3189 O O . ARG A 1 399 ? 5.486 12.097 4.209 1.00 96.56 399 ARG A O 1
ATOM 3196 N N . GLN A 1 400 ? 6.617 12.949 2.457 1.00 95.19 400 GLN A N 1
ATOM 3197 C CA . GLN A 1 400 ? 7.874 12.249 2.747 1.00 95.19 400 GLN A CA 1
ATOM 3198 C C . GLN A 1 400 ? 8.442 12.675 4.111 1.00 95.19 400 GLN A C 1
ATOM 3200 O O . GLN A 1 400 ? 8.607 13.864 4.374 1.00 95.19 400 GLN A O 1
ATOM 3205 N N . PHE A 1 401 ? 8.750 11.704 4.969 1.00 94.31 401 PHE A N 1
ATOM 3206 C CA . PHE A 1 401 ? 9.741 11.890 6.022 1.00 94.31 401 PHE A CA 1
ATOM 3207 C C . PHE A 1 401 ? 11.124 11.721 5.395 1.00 94.31 401 PHE A C 1
ATOM 3209 O O . PHE A 1 401 ? 11.376 10.718 4.726 1.00 94.31 401 PHE A O 1
ATOM 3216 N N . ASP A 1 402 ? 12.012 12.681 5.630 1.00 89.12 402 ASP A N 1
ATOM 3217 C CA . ASP A 1 402 ? 13.405 12.602 5.223 1.00 89.12 402 ASP A CA 1
ATOM 3218 C C . ASP A 1 402 ? 14.350 12.751 6.426 1.00 89.12 402 ASP A C 1
ATOM 3220 O O . ASP A 1 402 ? 14.071 13.459 7.394 1.00 89.12 402 ASP A O 1
ATOM 3224 N N . SER A 1 403 ? 15.473 12.034 6.380 1.00 80.88 403 SER A N 1
ATOM 3225 C CA . SER A 1 403 ? 16.479 11.987 7.454 1.00 80.88 403 SER A CA 1
ATOM 3226 C C . SER A 1 403 ? 17.878 12.418 7.001 1.00 80.88 403 SER A C 1
ATOM 3228 O O . SER A 1 403 ? 18.842 12.326 7.769 1.00 80.88 403 SER A O 1
ATOM 3230 N N . VAL A 1 404 ? 18.001 12.888 5.758 1.00 69.88 404 VAL A N 1
ATOM 3231 C CA . VAL A 1 404 ? 19.208 13.502 5.212 1.00 69.88 404 VAL A CA 1
ATOM 3232 C C . VAL A 1 404 ? 19.343 14.921 5.798 1.00 69.88 404 VAL A C 1
ATOM 3234 O O . VAL A 1 404 ? 18.599 15.350 6.685 1.00 69.88 404 VAL A O 1
ATOM 3237 N N . ARG A 1 405 ? 20.401 15.637 5.428 1.00 62.38 405 ARG A N 1
ATOM 3238 C CA . ARG A 1 405 ? 20.680 16.967 5.968 1.00 62.38 405 ARG A CA 1
ATOM 3239 C C . ARG A 1 405 ? 19.722 18.014 5.376 1.00 62.38 405 ARG A C 1
ATOM 3241 O O . ARG A 1 405 ? 19.400 17.892 4.203 1.00 62.38 405 ARG A O 1
ATOM 3248 N N . PRO A 1 406 ? 19.400 19.109 6.093 1.00 62.94 406 PRO A N 1
ATOM 3249 C CA . PRO A 1 406 ? 18.561 20.193 5.561 1.00 62.94 406 PRO A CA 1
ATOM 3250 C C . PRO A 1 406 ? 19.136 20.982 4.365 1.00 62.94 406 PRO A C 1
ATOM 3252 O O . PRO A 1 406 ? 18.462 21.876 3.861 1.00 62.94 406 PRO A O 1
ATOM 3255 N N . ASP A 1 407 ? 20.385 20.730 3.952 1.00 66.94 407 ASP A N 1
ATOM 3256 C CA . ASP A 1 407 ? 20.968 21.231 2.697 1.00 66.94 407 ASP A CA 1
ATOM 3257 C C . ASP A 1 407 ? 20.727 20.305 1.489 1.00 66.94 407 ASP A C 1
ATOM 3259 O O . ASP A 1 407 ? 20.952 20.727 0.354 1.00 66.94 407 ASP A O 1
ATOM 3263 N N . ASP A 1 408 ? 20.237 19.082 1.711 1.00 70.12 408 ASP A N 1
ATOM 3264 C CA . ASP A 1 408 ? 19.812 18.163 0.658 1.00 70.12 408 ASP A CA 1
ATOM 3265 C C . ASP A 1 408 ? 18.304 18.309 0.407 1.00 70.12 408 ASP A C 1
ATOM 3267 O O . ASP A 1 408 ? 17.489 18.310 1.330 1.00 70.12 408 ASP A O 1
ATOM 3271 N N . THR A 1 409 ? 17.940 18.486 -0.858 1.00 70.94 409 THR A N 1
ATOM 3272 C CA . THR A 1 409 ? 16.557 18.719 -1.308 1.00 70.94 409 THR A CA 1
ATOM 3273 C C . THR A 1 409 ? 16.223 17.907 -2.560 1.00 70.94 409 THR A C 1
ATOM 3275 O O . THR A 1 409 ? 15.188 18.129 -3.185 1.00 70.94 409 THR A O 1
ATOM 3278 N N . ASP A 1 410 ? 17.088 16.954 -2.926 1.00 81.12 410 ASP A N 1
ATOM 3279 C CA . ASP A 1 410 ? 16.937 16.098 -4.102 1.00 81.12 410 ASP A CA 1
ATOM 3280 C C . ASP A 1 410 ? 16.014 14.905 -3.797 1.00 81.12 410 ASP A C 1
ATOM 3282 O O . ASP A 1 410 ? 16.429 13.744 -3.789 1.00 81.12 410 ASP A O 1
ATOM 3286 N N . TYR A 1 411 ? 14.752 15.201 -3.468 1.00 84.31 411 TYR A N 1
ATOM 3287 C CA . TYR A 1 411 ? 13.696 14.225 -3.191 1.00 84.31 411 TYR A CA 1
ATOM 3288 C C . TYR A 1 411 ? 12.296 14.767 -3.537 1.00 84.31 411 TYR A C 1
ATOM 3290 O O . TYR A 1 411 ? 12.111 15.958 -3.792 1.00 84.31 411 TYR A O 1
ATOM 3298 N N . ASP A 1 412 ? 11.290 13.888 -3.562 1.00 87.94 412 ASP A N 1
ATOM 3299 C CA . ASP A 1 412 ? 9.909 14.258 -3.892 1.00 87.94 412 ASP A CA 1
ATOM 3300 C C . ASP A 1 412 ? 9.268 15.043 -2.729 1.00 87.94 412 ASP A C 1
ATOM 3302 O O . ASP A 1 412 ? 8.907 14.499 -1.684 1.00 87.94 412 ASP A O 1
ATOM 3306 N N . MET A 1 413 ? 9.131 16.358 -2.908 1.00 90.12 413 MET A N 1
ATOM 3307 C CA . MET A 1 413 ? 8.504 17.263 -1.935 1.00 90.12 413 MET A CA 1
ATOM 3308 C C . MET A 1 413 ? 6.981 17.406 -2.113 1.00 90.12 413 MET A C 1
ATOM 3310 O O . MET A 1 413 ? 6.360 18.286 -1.506 1.00 90.12 413 MET A O 1
ATOM 3314 N N . THR A 1 414 ? 6.334 16.595 -2.955 1.00 92.75 414 THR A N 1
ATOM 3315 C CA . THR A 1 414 ? 4.881 16.693 -3.139 1.00 92.75 414 THR A CA 1
ATOM 3316 C C . THR A 1 414 ? 4.120 16.263 -1.882 1.00 92.75 414 THR A C 1
ATOM 3318 O O . THR A 1 414 ? 4.541 15.415 -1.096 1.00 92.75 414 THR A O 1
ATOM 3321 N N . ASN A 1 415 ? 2.958 16.884 -1.672 1.00 96.12 415 ASN A N 1
ATOM 3322 C CA . ASN A 1 415 ? 2.042 16.529 -0.591 1.00 96.12 415 ASN A CA 1
ATOM 3323 C C . ASN A 1 415 ? 0.800 15.912 -1.230 1.00 96.12 415 ASN A C 1
ATOM 3325 O O . ASN A 1 415 ? -0.098 16.645 -1.656 1.00 96.12 415 ASN A O 1
ATOM 3329 N N . ALA A 1 416 ? 0.758 14.583 -1.339 1.00 97.94 416 ALA A N 1
ATOM 3330 C CA . ALA A 1 416 ? -0.390 13.931 -1.953 1.00 97.94 416 ALA A CA 1
ATOM 3331 C C . ALA A 1 416 ? -1.607 13.966 -1.024 1.00 97.94 416 ALA A C 1
ATOM 3333 O O . ALA A 1 416 ? -1.483 13.836 0.199 1.00 97.94 416 ALA A O 1
ATOM 3334 N N . THR A 1 417 ? -2.789 14.195 -1.597 1.00 98.62 417 THR A N 1
ATOM 3335 C CA . THR A 1 417 ? -3.988 14.546 -0.821 1.00 98.62 417 THR A CA 1
ATOM 3336 C C . THR A 1 417 ? -5.272 13.897 -1.316 1.00 98.62 417 THR A C 1
ATOM 3338 O O . THR A 1 417 ? -5.469 13.628 -2.496 1.00 98.62 417 THR A O 1
ATOM 3341 N N . ALA A 1 418 ? -6.175 13.675 -0.367 1.00 98.69 418 ALA A N 1
ATOM 3342 C CA . ALA A 1 418 ? -7.521 13.157 -0.564 1.00 98.69 418 ALA A CA 1
ATOM 3343 C C . ALA A 1 418 ? -8.477 13.824 0.437 1.00 98.69 418 ALA A C 1
ATOM 3345 O O . ALA A 1 418 ? -8.033 14.398 1.429 1.00 98.69 418 ALA A O 1
ATOM 3346 N N . ILE A 1 419 ? -9.789 13.767 0.212 1.00 98.50 419 ILE A N 1
ATOM 3347 C CA . ILE A 1 419 ? -10.766 14.564 0.972 1.00 98.50 419 ILE A CA 1
ATOM 3348 C C . ILE A 1 419 ? -11.782 13.660 1.680 1.00 98.50 419 ILE A C 1
ATOM 3350 O O . ILE A 1 419 ? -12.526 12.919 1.036 1.00 98.50 419 ILE A O 1
ATOM 3354 N N . LEU A 1 420 ? -11.880 13.780 3.007 1.00 97.94 420 LEU A N 1
ATOM 3355 C CA . LEU A 1 420 ? -13.053 13.342 3.763 1.00 97.94 420 LEU A CA 1
ATOM 3356 C C . LEU A 1 420 ? -14.148 14.408 3.662 1.00 97.94 420 LEU A C 1
ATOM 3358 O O . LEU A 1 420 ? -13.918 15.576 3.982 1.00 97.94 420 LEU A O 1
ATOM 3362 N N . MET A 1 421 ? -15.345 14.005 3.239 1.00 97.44 421 MET A N 1
ATOM 3363 C CA . MET A 1 421 ? -16.500 14.889 3.065 1.00 97.44 421 MET A CA 1
ATOM 3364 C C . MET A 1 421 ? -17.633 14.464 3.994 1.00 97.44 421 MET A C 1
ATOM 3366 O O . MET A 1 421 ? -18.148 13.353 3.871 1.00 97.44 421 MET A O 1
ATOM 3370 N N . TYR A 1 422 ? -18.055 15.337 4.906 1.00 97.56 422 TYR A N 1
ATOM 3371 C CA . TYR A 1 422 ? -19.201 15.040 5.763 1.00 97.56 422 TYR A CA 1
ATOM 3372 C C . TYR A 1 422 ? -20.507 15.040 4.957 1.00 97.56 422 TYR A C 1
ATOM 3374 O O . TYR A 1 422 ? -20.773 15.952 4.178 1.00 97.56 422 TYR A O 1
ATOM 3382 N N . ARG A 1 423 ? -21.364 14.036 5.156 1.00 96.81 423 ARG A N 1
ATOM 3383 C CA . ARG A 1 423 ? -22.715 14.025 4.584 1.00 96.81 423 ARG A CA 1
ATOM 3384 C C . ARG A 1 423 ? -23.623 14.956 5.391 1.00 96.81 423 ARG A C 1
ATOM 3386 O O . ARG A 1 423 ? -23.780 14.785 6.596 1.00 96.81 423 ARG A O 1
ATOM 3393 N N . GLY A 1 424 ? -24.262 15.912 4.722 1.00 93.31 424 GLY A N 1
ATOM 3394 C CA . GLY A 1 424 ? -25.223 16.822 5.343 1.00 93.31 424 GLY A CA 1
ATOM 3395 C C . GLY A 1 424 ? -25.705 17.911 4.387 1.00 93.31 424 GLY A C 1
ATOM 3396 O O . GLY A 1 424 ? -25.361 17.907 3.210 1.00 93.31 424 GLY A O 1
ATOM 3397 N N . ASN A 1 425 ? -26.494 18.850 4.911 1.00 91.81 425 ASN A N 1
ATOM 3398 C CA . ASN A 1 425 ? -26.901 20.064 4.203 1.00 91.81 425 ASN A CA 1
ATOM 3399 C C . ASN A 1 425 ? -26.207 21.273 4.847 1.00 91.81 425 ASN A C 1
ATOM 3401 O O . ASN A 1 425 ? -26.584 21.693 5.940 1.00 91.81 425 ASN A O 1
ATOM 3405 N N . TYR A 1 426 ? -25.164 21.779 4.195 1.00 92.38 426 TYR A N 1
ATOM 3406 C CA . TYR A 1 426 ? -24.359 22.920 4.630 1.00 92.38 426 TYR A CA 1
ATOM 3407 C C . TYR A 1 426 ? -23.699 23.569 3.407 1.00 92.38 426 TYR A C 1
ATOM 3409 O O . TYR A 1 426 ? -23.521 22.915 2.380 1.00 92.38 426 TYR A O 1
ATOM 3417 N N . THR A 1 427 ? -23.316 24.843 3.509 1.00 89.88 427 THR A N 1
ATOM 3418 C CA . THR A 1 427 ? -22.484 25.493 2.486 1.00 89.88 427 THR A CA 1
ATOM 3419 C C . THR A 1 427 ? -21.063 24.929 2.574 1.00 89.88 427 THR A C 1
ATOM 3421 O O . THR A 1 427 ? -20.450 25.072 3.636 1.00 89.88 427 THR A O 1
ATOM 3424 N N . PRO A 1 428 ? -20.510 24.308 1.515 1.00 83.50 428 PRO A N 1
ATOM 3425 C CA . PRO A 1 428 ? -19.142 23.801 1.546 1.00 83.50 428 PRO A CA 1
ATOM 3426 C C . PRO A 1 428 ? -18.116 24.909 1.836 1.00 83.50 428 PRO A C 1
ATOM 3428 O O . PRO A 1 428 ? -18.314 26.045 1.394 1.00 83.50 428 PRO A O 1
ATOM 3431 N N . PRO A 1 429 ? -17.011 24.609 2.543 1.00 86.44 429 PRO A N 1
ATOM 3432 C CA . PRO A 1 429 ? -15.920 25.564 2.694 1.00 86.44 429 PRO A CA 1
ATOM 3433 C C . PRO A 1 429 ? -15.242 25.819 1.338 1.00 86.44 429 PRO A C 1
ATOM 3435 O O . PRO A 1 429 ? -15.238 24.952 0.465 1.00 86.44 429 PRO A O 1
ATOM 3438 N N . SER A 1 430 ? -14.630 26.996 1.171 1.00 86.38 430 SER A N 1
ATOM 3439 C CA . SER A 1 430 ? -13.916 27.382 -0.061 1.00 86.38 430 SER A CA 1
ATOM 3440 C C . SER A 1 430 ? -12.733 26.470 -0.404 1.00 86.38 430 SER A C 1
ATOM 3442 O O . SER A 1 430 ? -12.314 26.410 -1.555 1.00 86.38 430 SER A O 1
ATOM 3444 N N . SER A 1 431 ? -12.193 25.780 0.597 1.00 92.31 431 SER A N 1
ATOM 3445 C CA . SER A 1 431 ? -11.172 24.744 0.483 1.00 92.31 431 SER A CA 1
ATOM 3446 C C . SER A 1 431 ? -11.318 23.760 1.655 1.00 92.31 431 SER A C 1
ATOM 3448 O O . SER A 1 431 ? -11.808 24.154 2.720 1.00 92.31 431 SER A O 1
ATOM 3450 N N . PRO A 1 432 ? -10.917 22.484 1.509 1.00 96.25 432 PRO A N 1
ATOM 3451 C CA . PRO A 1 432 ? -10.839 21.564 2.639 1.00 96.25 432 PRO A CA 1
ATOM 3452 C C . PRO A 1 432 ? -9.813 22.032 3.681 1.00 96.25 432 PRO A C 1
ATOM 3454 O O . PRO A 1 432 ? -8.783 22.622 3.344 1.00 96.25 432 PRO A O 1
ATOM 3457 N N . PHE A 1 433 ? -10.063 21.741 4.958 1.00 97.62 433 PHE A N 1
ATOM 3458 C CA . PHE A 1 433 ? -9.091 22.004 6.021 1.00 97.62 433 PHE A CA 1
ATOM 3459 C C . PHE A 1 433 ? -7.850 21.120 5.834 1.00 97.62 433 PHE A C 1
ATOM 3461 O O . PHE A 1 433 ? -7.986 19.924 5.585 1.00 97.62 433 PHE A O 1
ATOM 3468 N N . PHE A 1 434 ? -6.648 21.681 5.989 1.00 97.88 434 PHE A N 1
ATOM 3469 C CA . PHE A 1 434 ? -5.377 20.944 5.920 1.00 97.88 434 PHE A CA 1
ATOM 3470 C C . PHE A 1 434 ? -4.907 20.503 7.322 1.00 97.88 434 PHE A C 1
ATOM 3472 O O . PHE A 1 434 ? -5.124 21.246 8.286 1.00 97.88 434 PHE A O 1
ATOM 3479 N N . PRO A 1 435 ? -4.274 19.322 7.490 1.00 97.75 435 PRO A N 1
ATOM 3480 C CA . PRO A 1 435 ? -3.754 18.892 8.785 1.00 97.75 435 PRO A CA 1
ATOM 3481 C C . PRO A 1 435 ? -2.554 19.733 9.240 1.00 97.75 435 PRO A C 1
ATOM 3483 O O . PRO A 1 435 ? -1.418 19.497 8.843 1.00 97.75 435 PRO A O 1
ATOM 3486 N N . SER A 1 436 ? -2.790 20.653 10.178 1.00 97.12 436 SER A N 1
ATOM 3487 C CA . SER A 1 436 ? -1.736 21.375 10.910 1.00 97.12 436 SER A CA 1
ATOM 3488 C C . SER A 1 436 ? -0.893 20.480 11.834 1.00 97.12 436 SER A C 1
ATOM 3490 O O . SER A 1 436 ? 0.020 20.967 12.492 1.00 97.12 436 SER A O 1
ATOM 3492 N N . THR A 1 437 ? -1.228 19.190 11.924 1.00 97.25 437 THR A N 1
ATOM 3493 C CA . THR A 1 437 ? -0.512 18.154 12.682 1.00 97.25 437 THR A CA 1
ATOM 3494 C C . THR A 1 437 ? 0.348 17.247 11.801 1.00 97.25 437 THR A C 1
ATOM 3496 O O . THR A 1 437 ? 0.971 16.335 12.337 1.00 97.25 437 THR A O 1
ATOM 3499 N N . LEU A 1 438 ? 0.385 17.470 10.480 1.00 98.19 438 LEU A N 1
ATOM 3500 C CA . LEU A 1 438 ? 1.308 16.794 9.566 1.00 98.19 438 LEU A CA 1
ATOM 3501 C C . LEU A 1 438 ? 2.730 17.353 9.787 1.00 98.19 438 LEU A C 1
ATOM 3503 O O . LEU A 1 438 ? 2.924 18.550 9.543 1.00 98.19 438 LEU A O 1
ATOM 3507 N N . PRO A 1 439 ? 3.709 16.549 10.246 1.00 97.12 439 PRO A N 1
ATOM 3508 C CA . PRO A 1 439 ? 5.049 17.048 10.560 1.00 97.12 439 PRO A CA 1
ATOM 3509 C C . PRO A 1 439 ? 5.791 17.627 9.339 1.00 97.12 439 PRO A C 1
ATOM 3511 O O . PRO A 1 439 ? 5.442 17.306 8.197 1.00 97.12 439 PRO A O 1
ATOM 3514 N N . PRO A 1 440 ? 6.812 18.483 9.542 1.00 94.38 440 PRO A N 1
ATOM 3515 C CA . PRO A 1 440 ? 7.820 18.805 8.524 1.00 94.38 440 PRO A CA 1
ATOM 3516 C C . PRO A 1 440 ? 8.486 17.548 7.943 1.00 94.38 440 PRO A C 1
ATOM 3518 O O . PRO A 1 440 ? 8.437 16.489 8.566 1.00 94.38 440 PRO A O 1
ATOM 3521 N N . TYR A 1 441 ? 9.128 17.668 6.778 1.00 92.62 441 TYR A N 1
ATOM 3522 C CA . TYR A 1 441 ? 9.821 16.540 6.141 1.00 92.62 441 TYR A CA 1
ATOM 3523 C C . TYR A 1 441 ? 10.935 16.003 7.053 1.00 92.62 441 TYR A C 1
ATOM 3525 O O . TYR A 1 441 ? 11.049 14.802 7.254 1.00 92.62 441 TYR A O 1
ATOM 3533 N N . GLU A 1 442 ? 11.682 16.898 7.699 1.00 91.56 442 GLU A N 1
ATOM 3534 C CA . GLU A 1 442 ? 12.900 16.614 8.46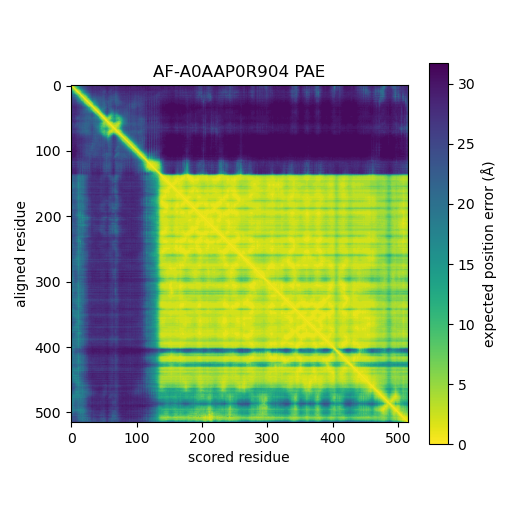4 1.00 91.56 442 GLU A CA 1
ATOM 3535 C C . GLU A 1 442 ? 12.644 16.317 9.959 1.00 91.56 442 GLU A C 1
ATOM 3537 O O . GLU A 1 442 ? 13.569 16.355 10.778 1.00 91.56 442 GLU A O 1
ATOM 3542 N N . ASP A 1 443 ? 11.393 16.063 10.375 1.00 93.56 443 ASP A N 1
ATOM 3543 C CA . ASP A 1 443 ? 11.044 15.882 11.795 1.00 93.56 443 ASP A CA 1
ATOM 3544 C C . ASP A 1 443 ? 11.373 14.470 12.317 1.00 93.56 443 ASP A C 1
ATOM 3546 O O . ASP A 1 443 ? 10.515 13.638 12.632 1.00 93.56 443 ASP A O 1
ATOM 3550 N N . VAL A 1 444 ? 12.676 14.223 12.464 1.00 93.12 444 VAL A N 1
ATOM 3551 C CA . VAL A 1 444 ? 13.250 13.001 13.048 1.00 93.12 444 VAL A CA 1
ATOM 3552 C C . VAL A 1 444 ? 12.700 12.731 14.458 1.00 93.12 444 VAL A C 1
ATOM 3554 O O . VAL A 1 444 ? 12.611 11.575 14.879 1.00 93.12 444 VAL A O 1
ATOM 3557 N N . LEU A 1 445 ? 12.285 13.763 15.206 1.00 95.25 445 LEU A N 1
ATOM 3558 C CA . LEU A 1 445 ? 11.688 13.582 16.529 1.00 95.25 445 LEU A CA 1
ATOM 3559 C C . LEU A 1 445 ? 10.251 13.062 16.432 1.00 95.25 445 LEU A C 1
ATOM 3561 O O . LEU A 1 445 ? 9.907 12.158 17.192 1.00 95.25 445 LEU A O 1
ATOM 3565 N N . ALA A 1 446 ? 9.430 13.554 15.503 1.00 96.44 446 ALA A N 1
ATOM 3566 C CA . ALA A 1 446 ? 8.100 13.006 15.230 1.00 96.44 446 ALA A CA 1
ATOM 3567 C C . ALA A 1 446 ? 8.173 11.536 14.782 1.00 96.44 446 ALA A C 1
ATOM 3569 O O . ALA A 1 446 ? 7.491 10.682 15.359 1.00 96.44 446 ALA A O 1
ATOM 3570 N N . ALA A 1 447 ? 9.065 11.224 13.836 1.00 95.56 447 ALA A N 1
ATOM 3571 C CA . ALA A 1 447 ? 9.326 9.865 13.354 1.00 95.56 447 ALA A CA 1
ATOM 3572 C C . ALA A 1 447 ? 9.692 8.896 14.499 1.00 95.56 447 ALA A C 1
ATOM 3574 O O . ALA A 1 447 ? 9.043 7.863 14.713 1.00 95.56 447 ALA A O 1
ATOM 3575 N N . ILE A 1 448 ? 10.690 9.269 15.309 1.00 95.12 448 ILE A N 1
ATOM 3576 C CA . ILE A 1 448 ? 11.147 8.479 16.460 1.00 95.12 448 ILE A CA 1
ATOM 3577 C C . ILE A 1 448 ? 10.059 8.359 17.537 1.00 95.12 448 ILE A C 1
ATOM 3579 O O . ILE A 1 448 ? 9.906 7.290 18.134 1.00 95.12 448 ILE A O 1
ATOM 3583 N N . ASN A 1 449 ? 9.315 9.431 17.819 1.00 96.75 449 ASN A N 1
ATOM 3584 C CA . ASN A 1 449 ? 8.289 9.431 18.861 1.00 96.75 449 ASN A CA 1
ATOM 3585 C C . ASN A 1 449 ? 7.097 8.548 18.489 1.00 96.75 449 ASN A C 1
ATOM 3587 O O . ASN A 1 449 ? 6.645 7.792 19.347 1.00 96.75 449 ASN A O 1
ATOM 3591 N N . PHE A 1 450 ? 6.630 8.579 17.236 1.00 97.38 450 PHE A N 1
ATOM 3592 C CA . PHE A 1 450 ? 5.570 7.682 16.775 1.00 97.38 450 PHE A CA 1
ATOM 3593 C C . PHE A 1 450 ? 6.012 6.214 16.828 1.00 97.38 450 PHE A C 1
ATOM 3595 O O . PHE A 1 450 ? 5.363 5.393 17.478 1.00 97.38 450 PHE A O 1
ATOM 3602 N N . THR A 1 451 ? 7.156 5.884 16.223 1.00 94.25 451 THR A N 1
ATOM 3603 C CA . THR A 1 451 ? 7.656 4.499 16.141 1.00 94.25 451 THR A CA 1
ATOM 3604 C C . THR A 1 451 ? 7.882 3.889 17.532 1.00 94.25 451 THR A C 1
ATOM 3606 O O . THR A 1 451 ? 7.574 2.719 17.773 1.00 94.25 451 THR A O 1
ATOM 3609 N N . LYS A 1 452 ? 8.302 4.699 18.515 1.00 96.62 452 LYS A N 1
ATOM 3610 C CA . LYS A 1 452 ? 8.425 4.285 19.924 1.00 96.62 452 LYS A CA 1
ATOM 3611 C C . LYS A 1 452 ? 7.108 3.888 20.600 1.00 96.62 452 LYS A C 1
ATOM 3613 O O . LYS A 1 452 ? 7.187 3.252 21.655 1.00 96.62 452 LYS A O 1
ATOM 3618 N N . LEU A 1 453 ? 5.932 4.192 20.044 1.00 96.88 453 LEU A N 1
ATOM 3619 C CA . LEU A 1 453 ? 4.621 3.806 20.596 1.00 96.88 453 LEU A CA 1
ATOM 3620 C C . LEU A 1 453 ? 4.168 2.397 20.177 1.00 96.88 453 LEU A C 1
ATOM 3622 O O . LEU A 1 453 ? 3.344 1.803 20.872 1.00 96.88 453 LEU A O 1
ATOM 3626 N N . LEU A 1 454 ? 4.710 1.841 19.087 1.00 96.19 454 LEU A N 1
ATOM 3627 C CA . LEU A 1 454 ? 4.269 0.569 18.501 1.00 96.19 454 LEU A CA 1
ATOM 3628 C C . LEU A 1 454 ? 4.429 -0.604 19.486 1.00 96.19 454 LEU A C 1
ATOM 3630 O O . LEU A 1 454 ? 5.541 -0.981 19.862 1.00 96.19 454 LEU A O 1
ATOM 3634 N N . ARG A 1 455 ? 3.316 -1.195 19.936 1.00 95.19 455 ARG A N 1
ATOM 3635 C CA . ARG A 1 455 ? 3.296 -2.362 20.838 1.00 95.19 455 ARG A CA 1
ATOM 3636 C C . ARG A 1 455 ? 2.231 -3.354 20.390 1.00 95.19 455 ARG A C 1
ATOM 3638 O O . ARG A 1 455 ? 1.077 -2.977 20.207 1.00 95.19 455 ARG A O 1
ATOM 3645 N N . SER A 1 456 ? 2.603 -4.626 20.289 1.00 93.56 456 SER A N 1
ATOM 3646 C CA . SER A 1 456 ? 1.668 -5.721 20.017 1.00 93.56 456 SER A CA 1
ATOM 3647 C C . SER A 1 456 ? 0.579 -5.821 21.091 1.00 93.56 456 SER A C 1
ATOM 3649 O O . SER A 1 456 ? 0.840 -5.577 22.275 1.00 93.56 456 SER A O 1
ATOM 3651 N N . LEU A 1 457 ? -0.643 -6.185 20.679 1.00 94.81 457 LEU A N 1
ATOM 3652 C CA . LEU A 1 457 ? -1.825 -6.217 21.551 1.00 94.81 457 LEU A CA 1
ATOM 3653 C C . LEU A 1 457 ? -1.597 -7.040 22.833 1.00 94.81 457 LEU A C 1
ATOM 3655 O O . LEU A 1 457 ? -1.857 -6.545 23.931 1.00 94.81 457 LEU A O 1
ATOM 3659 N N . ALA A 1 458 ? -1.036 -8.248 22.699 1.00 92.88 458 ALA A N 1
ATOM 3660 C CA . ALA A 1 458 ? -0.597 -9.104 23.807 1.00 92.88 458 ALA A CA 1
ATOM 3661 C C . ALA A 1 458 ? -1.675 -9.337 24.892 1.00 92.88 458 ALA A C 1
ATOM 3663 O O . ALA A 1 458 ? -1.405 -9.199 26.088 1.00 92.88 458 ALA A O 1
ATOM 3664 N N . SER A 1 459 ? -2.894 -9.675 24.462 1.00 92.12 459 SER A N 1
ATOM 3665 C CA . SER A 1 459 ? -4.009 -10.085 25.329 1.00 92.12 459 SER A CA 1
ATOM 3666 C C . SER A 1 459 ? -4.056 -11.620 25.493 1.00 92.12 459 SER A C 1
ATOM 3668 O O . SER A 1 459 ? -3.271 -12.321 24.848 1.00 92.12 459 SER A O 1
ATOM 3670 N N . PRO A 1 460 ? -4.947 -12.185 26.334 1.00 91.06 460 PRO A N 1
ATOM 3671 C CA . PRO A 1 460 ? -5.151 -13.636 26.410 1.00 91.06 460 PRO A CA 1
ATOM 3672 C C . PRO A 1 460 ? -5.600 -14.269 25.081 1.00 91.06 460 PRO A C 1
ATOM 3674 O O . PRO A 1 460 ? -5.228 -15.401 24.785 1.00 91.06 460 PRO A O 1
ATOM 3677 N N . GLU A 1 461 ? -6.371 -13.531 24.280 1.00 88.38 461 GLU A N 1
ATOM 3678 C CA . GLU A 1 461 ? -6.909 -13.944 22.976 1.00 88.38 461 GLU A CA 1
ATOM 3679 C C . GLU A 1 461 ? -5.875 -13.766 21.852 1.00 88.38 461 GLU A C 1
ATOM 3681 O O . GLU A 1 461 ? -5.832 -14.557 20.910 1.00 88.38 461 GLU A O 1
ATOM 3686 N N . TYR A 1 462 ? -4.999 -12.763 21.987 1.00 90.31 462 TYR A N 1
ATOM 3687 C CA . TYR A 1 462 ? -3.903 -12.457 21.064 1.00 90.31 462 TYR A CA 1
ATOM 3688 C C . TYR A 1 462 ? -2.539 -12.560 21.779 1.00 90.31 462 TYR A C 1
ATOM 3690 O O . TYR A 1 462 ? -1.854 -11.543 21.961 1.00 90.31 462 TYR A O 1
ATOM 3698 N N . PRO A 1 463 ? -2.132 -13.769 22.224 1.00 90.75 463 PRO A N 1
ATOM 3699 C CA . PRO A 1 463 ? -0.950 -13.961 23.055 1.00 90.75 463 PRO A CA 1
ATOM 3700 C C . PRO A 1 463 ? 0.349 -13.801 22.259 1.00 90.75 463 PRO A C 1
ATOM 3702 O O . PRO A 1 463 ? 0.529 -14.373 21.184 1.00 90.75 463 PRO A O 1
ATOM 3705 N N . ILE A 1 464 ? 1.304 -13.071 22.839 1.00 88.69 464 ILE A N 1
ATOM 3706 C CA . ILE A 1 464 ? 2.610 -12.785 22.236 1.00 88.69 464 ILE A CA 1
ATOM 3707 C C . ILE A 1 464 ? 3.714 -13.414 23.090 1.00 88.69 464 ILE A C 1
ATOM 3709 O O . ILE A 1 464 ? 3.955 -12.997 24.222 1.00 88.69 464 ILE A O 1
ATOM 3713 N N . ASN A 1 465 ? 4.400 -14.414 22.534 1.00 85.38 465 ASN A N 1
ATOM 3714 C CA . ASN A 1 465 ? 5.495 -15.131 23.189 1.00 85.38 465 ASN A CA 1
ATOM 3715 C C . ASN A 1 465 ? 6.823 -14.875 22.457 1.00 85.38 465 ASN A C 1
ATOM 3717 O O . ASN A 1 465 ? 7.202 -15.627 21.561 1.00 85.38 465 ASN A O 1
ATOM 3721 N N . VAL A 1 466 ? 7.512 -13.794 22.831 1.00 85.75 466 VAL A N 1
ATOM 3722 C CA . VAL A 1 466 ? 8.856 -13.461 22.330 1.00 85.75 466 VAL A CA 1
ATOM 3723 C C . VAL A 1 466 ? 9.912 -14.006 23.307 1.00 85.75 466 VAL A C 1
ATOM 3725 O O . VAL A 1 466 ? 9.859 -13.661 24.494 1.00 85.75 466 VAL A O 1
ATOM 3728 N N . PRO A 1 467 ? 10.884 -14.827 22.858 1.00 87.75 467 PRO A N 1
ATOM 3729 C CA . PRO A 1 467 ? 11.954 -15.330 23.717 1.00 87.75 467 PRO A CA 1
ATOM 3730 C C . PRO A 1 467 ? 12.809 -14.199 24.306 1.00 87.75 467 PRO A C 1
ATOM 3732 O O . PRO A 1 467 ? 13.556 -13.532 23.598 1.00 87.75 467 PRO A O 1
ATOM 3735 N N . ARG A 1 468 ? 12.746 -14.010 25.630 1.00 88.88 468 ARG A N 1
ATOM 3736 C CA . ARG A 1 468 ? 13.525 -12.972 26.341 1.00 88.88 468 ARG A CA 1
ATOM 3737 C C . ARG A 1 468 ? 15.010 -13.309 26.517 1.00 88.88 468 ARG A C 1
ATOM 3739 O O . ARG A 1 468 ? 15.786 -12.444 26.904 1.00 88.88 468 ARG A O 1
ATOM 3746 N N . HIS A 1 469 ? 15.404 -14.559 26.275 1.00 92.25 469 HIS A N 1
ATOM 3747 C CA . HIS A 1 469 ? 16.793 -15.005 26.351 1.00 92.25 469 HIS A CA 1
ATOM 3748 C C . HIS A 1 469 ? 17.327 -15.264 24.939 1.00 92.25 469 HIS A C 1
ATOM 3750 O O . HIS A 1 469 ? 17.045 -16.302 24.341 1.00 92.25 469 HIS A O 1
ATOM 3756 N N . ILE A 1 470 ? 18.117 -14.326 24.415 1.00 87.94 470 ILE A N 1
ATOM 3757 C CA . ILE A 1 470 ? 18.686 -14.392 23.064 1.00 87.94 470 ILE A CA 1
ATOM 3758 C C . ILE A 1 470 ? 19.778 -15.475 23.016 1.00 87.94 470 ILE A C 1
ATOM 3760 O O . ILE A 1 470 ? 20.891 -15.273 23.500 1.00 87.94 470 ILE A O 1
ATOM 3764 N N . THR A 1 471 ? 19.459 -16.637 22.439 1.00 92.75 471 THR A N 1
ATOM 3765 C CA . THR A 1 471 ? 20.394 -17.768 22.264 1.00 92.75 471 THR A CA 1
ATOM 3766 C C . THR A 1 471 ? 21.221 -17.687 20.983 1.00 92.75 471 THR A C 1
ATOM 3768 O O . THR A 1 471 ? 22.307 -18.258 20.921 1.00 92.75 471 THR A O 1
ATOM 3771 N N . THR A 1 472 ? 20.726 -16.979 19.968 1.00 89.06 472 THR A N 1
ATOM 3772 C CA . THR A 1 472 ? 21.348 -16.860 18.645 1.00 89.06 472 THR A CA 1
ATOM 3773 C C . THR A 1 472 ? 21.587 -15.389 18.339 1.00 89.06 472 THR A C 1
ATOM 3775 O O . THR A 1 472 ? 20.679 -14.575 18.478 1.00 89.06 472 THR A O 1
ATOM 3778 N N . ARG A 1 473 ? 22.804 -15.044 17.912 1.00 88.19 473 ARG A N 1
ATOM 3779 C CA . ARG A 1 473 ? 23.145 -13.709 17.409 1.00 88.19 473 ARG A CA 1
ATOM 3780 C C . ARG A 1 473 ? 23.440 -13.824 15.921 1.00 88.19 473 ARG A C 1
ATOM 3782 O O . ARG A 1 473 ? 24.351 -14.554 15.542 1.00 88.19 473 ARG A O 1
ATOM 3789 N N . MET A 1 474 ? 22.664 -13.126 15.103 1.00 87.88 474 MET A N 1
ATOM 3790 C CA . MET A 1 474 ? 22.960 -12.929 13.685 1.00 87.88 474 MET A CA 1
ATOM 3791 C C . MET A 1 474 ? 23.755 -11.632 13.525 1.00 87.88 474 MET A C 1
ATOM 3793 O O . MET A 1 474 ? 23.575 -10.695 14.302 1.00 87.88 474 MET A O 1
ATOM 3797 N N . TYR A 1 475 ? 24.633 -11.584 12.528 1.00 86.56 475 TYR A N 1
ATOM 3798 C CA . TYR A 1 475 ? 25.354 -10.377 12.137 1.00 86.56 475 TYR A CA 1
ATOM 3799 C C . TYR A 1 475 ? 25.176 -10.203 10.630 1.00 86.56 475 TYR A C 1
ATOM 3801 O O . TYR A 1 475 ? 25.468 -11.118 9.859 1.00 86.56 475 TYR A O 1
ATOM 3809 N N . ILE A 1 476 ? 24.618 -9.061 10.238 1.00 87.69 476 ILE A N 1
ATOM 3810 C CA . ILE A 1 476 ? 24.286 -8.729 8.854 1.00 87.69 476 ILE A CA 1
ATOM 3811 C C . ILE A 1 476 ? 24.817 -7.323 8.606 1.00 87.69 476 ILE A C 1
ATOM 3813 O O . ILE A 1 476 ? 24.375 -6.371 9.243 1.00 87.69 476 ILE A O 1
ATOM 3817 N N . VAL A 1 477 ? 25.772 -7.203 7.691 1.00 88.19 477 VAL A N 1
ATOM 3818 C CA . VAL A 1 477 ? 26.316 -5.926 7.229 1.00 88.19 477 VAL A CA 1
ATOM 3819 C C . VAL A 1 477 ? 25.754 -5.658 5.845 1.00 88.19 477 VAL A C 1
ATOM 3821 O O . VAL A 1 477 ? 26.212 -6.263 4.880 1.00 88.19 477 VAL A O 1
ATOM 3824 N N . ALA A 1 478 ? 24.785 -4.755 5.738 1.00 88.00 478 ALA A N 1
ATOM 3825 C CA . ALA A 1 478 ? 24.515 -4.085 4.473 1.00 88.00 478 ALA A CA 1
ATOM 3826 C C . ALA A 1 478 ? 25.538 -2.952 4.306 1.00 88.00 478 ALA A C 1
ATOM 3828 O O . ALA A 1 478 ? 25.785 -2.199 5.249 1.00 88.00 478 ALA A O 1
ATOM 3829 N N . SER A 1 479 ? 26.147 -2.832 3.130 1.00 84.25 479 SER A N 1
ATOM 3830 C CA . SER A 1 479 ? 27.049 -1.727 2.803 1.00 84.25 479 SER A CA 1
ATOM 3831 C C . SER A 1 479 ? 26.763 -1.175 1.414 1.00 84.25 479 SER A C 1
ATOM 3833 O O . SER A 1 479 ? 26.445 -1.922 0.489 1.00 84.25 479 SER A O 1
ATOM 3835 N N . MET A 1 480 ? 26.911 0.142 1.280 1.00 81.31 480 MET A N 1
ATOM 3836 C CA . MET A 1 480 ? 26.999 0.846 0.004 1.00 81.31 480 MET A CA 1
ATOM 3837 C C . MET A 1 480 ? 28.405 1.429 -0.099 1.00 81.31 480 MET A C 1
ATOM 3839 O O . MET A 1 480 ? 28.880 2.079 0.832 1.00 81.31 480 MET A O 1
ATOM 3843 N N . ASN A 1 481 ? 29.069 1.172 -1.216 1.00 78.75 481 ASN A N 1
ATOM 3844 C CA . ASN A 1 481 ? 30.409 1.642 -1.537 1.00 78.75 481 ASN A CA 1
ATOM 3845 C C . ASN A 1 481 ? 30.407 2.284 -2.927 1.00 78.75 481 ASN A C 1
ATOM 3847 O O . ASN A 1 481 ? 29.435 2.181 -3.675 1.00 78.75 481 ASN A O 1
ATOM 3851 N N . GLN A 1 482 ? 31.526 2.907 -3.283 1.00 81.00 482 GLN A N 1
ATOM 3852 C CA . GLN A 1 482 ? 31.827 3.293 -4.656 1.00 81.00 482 GLN A CA 1
ATOM 3853 C C . GLN A 1 482 ? 32.936 2.394 -5.210 1.00 81.00 482 GLN A C 1
ATOM 3855 O O . GLN A 1 482 ? 33.957 2.189 -4.553 1.00 81.00 482 GLN A O 1
ATOM 3860 N N . ILE A 1 483 ? 32.730 1.855 -6.411 1.00 81.06 483 ILE A N 1
ATOM 3861 C CA . ILE A 1 483 ? 33.728 1.093 -7.169 1.00 81.06 483 ILE A CA 1
ATOM 3862 C C . ILE A 1 483 ? 34.230 1.979 -8.307 1.00 81.06 483 ILE A C 1
ATOM 3864 O O . ILE A 1 483 ? 33.434 2.576 -9.028 1.00 81.06 483 ILE A O 1
ATOM 3868 N N . ILE A 1 484 ? 35.552 2.049 -8.469 1.00 82.31 484 ILE A N 1
ATOM 3869 C CA . ILE A 1 484 ? 36.202 2.743 -9.584 1.00 82.31 484 ILE A CA 1
ATOM 3870 C C . ILE A 1 484 ? 36.543 1.700 -10.650 1.00 82.31 484 ILE A C 1
ATOM 3872 O O . ILE A 1 484 ? 37.311 0.769 -10.397 1.00 82.31 484 ILE A O 1
ATOM 3876 N N . PHE A 1 485 ? 35.966 1.850 -11.837 1.00 79.25 485 PHE A N 1
ATOM 3877 C CA . PHE A 1 485 ? 36.226 0.996 -12.991 1.00 79.25 485 PHE A CA 1
ATOM 3878 C C . PHE A 1 485 ? 37.529 1.393 -13.721 1.00 79.25 485 PHE A C 1
ATOM 3880 O O . PHE A 1 485 ? 38.000 2.524 -13.585 1.00 79.25 485 PHE A O 1
ATOM 3887 N N . PRO A 1 486 ? 38.121 0.506 -14.552 1.00 82.38 486 PRO A N 1
ATOM 3888 C CA . PRO A 1 486 ? 39.376 0.784 -15.272 1.00 82.38 486 PRO A CA 1
ATOM 3889 C C . PRO A 1 486 ? 39.342 1.966 -16.260 1.00 82.38 486 PRO A C 1
ATOM 3891 O O . PRO A 1 486 ? 40.390 2.386 -16.742 1.00 82.38 486 PRO A O 1
ATOM 3894 N N . ASN A 1 487 ? 38.158 2.496 -16.576 1.00 84.81 487 ASN A N 1
ATOM 3895 C CA . ASN A 1 487 ? 37.937 3.710 -17.371 1.00 84.81 487 ASN A CA 1
ATOM 3896 C C . ASN A 1 487 ? 37.893 5.002 -16.516 1.00 84.81 487 ASN A C 1
ATOM 3898 O O . ASN A 1 487 ? 37.552 6.056 -17.045 1.00 84.81 487 ASN A O 1
ATOM 3902 N N . ASN A 1 488 ? 38.209 4.926 -15.215 1.00 80.75 488 ASN A N 1
ATOM 3903 C CA . ASN A 1 488 ? 38.021 5.975 -14.200 1.00 80.75 488 ASN A CA 1
ATOM 3904 C C . ASN A 1 488 ? 36.557 6.413 -13.968 1.00 80.75 488 ASN A C 1
ATOM 3906 O O . ASN A 1 488 ? 36.325 7.445 -13.340 1.00 80.75 488 ASN A O 1
ATOM 3910 N N . GLN A 1 489 ? 35.564 5.640 -14.420 1.00 80.50 489 GLN A N 1
ATOM 3911 C CA . GLN A 1 489 ? 34.168 5.836 -14.018 1.00 80.50 489 GLN A CA 1
ATOM 3912 C C . GLN A 1 489 ? 33.966 5.290 -12.602 1.00 80.50 489 GLN A C 1
ATOM 3914 O O . GLN A 1 489 ? 34.404 4.182 -12.286 1.00 80.50 489 GLN A O 1
ATOM 3919 N N . THR A 1 490 ? 33.278 6.054 -11.761 1.00 79.69 490 THR A N 1
ATOM 3920 C CA . THR A 1 490 ? 32.863 5.616 -10.425 1.00 79.69 490 THR A CA 1
ATOM 3921 C C . THR A 1 490 ? 31.399 5.201 -10.475 1.00 79.69 490 THR A C 1
ATOM 3923 O O . THR A 1 490 ? 30.579 5.969 -10.964 1.00 79.69 490 THR A O 1
ATOM 3926 N N . SER A 1 491 ? 31.068 4.029 -9.937 1.00 77.25 491 SER A N 1
ATOM 3927 C CA . SER A 1 491 ? 29.686 3.568 -9.752 1.00 77.25 491 SER A CA 1
ATOM 3928 C C . SER A 1 491 ? 29.403 3.297 -8.283 1.00 77.25 491 SER A C 1
ATOM 3930 O O . SER A 1 491 ? 30.293 2.867 -7.543 1.00 77.25 491 SER A O 1
ATOM 3932 N N . LEU A 1 492 ? 28.151 3.482 -7.866 1.00 78.81 492 LEU A N 1
ATOM 3933 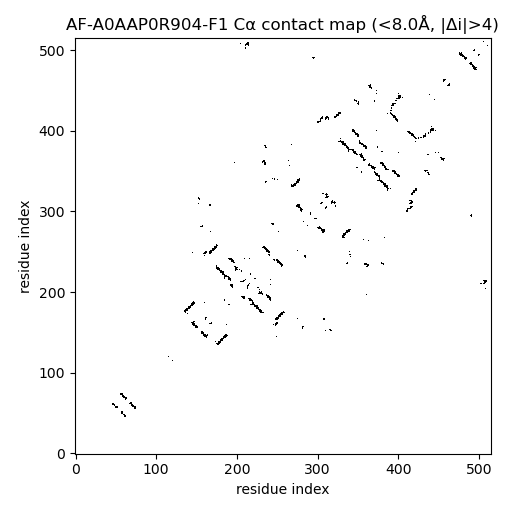C CA . LEU A 1 492 ? 27.649 2.884 -6.632 1.00 78.81 492 LEU A CA 1
ATOM 3934 C C . LEU A 1 492 ? 27.684 1.349 -6.733 1.00 78.81 492 LEU A C 1
ATOM 3936 O O . LEU A 1 492 ? 27.553 0.776 -7.815 1.00 78.81 492 LEU A O 1
ATOM 3940 N N . ALA A 1 493 ? 27.875 0.687 -5.593 1.00 78.94 493 ALA A N 1
ATOM 3941 C CA . ALA A 1 493 ? 27.781 -0.761 -5.459 1.00 78.94 493 ALA A CA 1
ATOM 3942 C C . ALA A 1 493 ? 27.326 -1.144 -4.046 1.00 78.94 493 ALA A C 1
ATOM 3944 O O . ALA A 1 493 ? 27.846 -0.624 -3.055 1.00 78.94 493 ALA A O 1
ATOM 3945 N N . SER A 1 494 ? 26.393 -2.090 -3.942 1.00 84.06 494 SER A N 1
ATOM 3946 C CA . SER A 1 494 ? 25.911 -2.624 -2.665 1.00 84.06 494 SER A CA 1
ATOM 3947 C C . SER A 1 494 ? 26.417 -4.041 -2.394 1.00 84.06 494 SER A C 1
ATOM 3949 O O . SER A 1 494 ? 26.612 -4.838 -3.316 1.00 84.06 494 SER A O 1
ATOM 3951 N N . SER A 1 495 ? 26.576 -4.395 -1.119 1.00 86.44 495 SER A N 1
ATOM 3952 C CA . SER A 1 495 ? 26.834 -5.776 -0.698 1.00 86.44 495 SER A CA 1
ATOM 3953 C C . SER A 1 495 ? 26.146 -6.107 0.627 1.00 86.44 495 SER A C 1
ATOM 3955 O O . SER A 1 495 ? 25.933 -5.226 1.462 1.00 86.44 495 SER A O 1
ATOM 3957 N N . MET A 1 496 ? 25.846 -7.388 0.840 1.00 89.12 496 MET A N 1
ATOM 3958 C CA . MET A 1 496 ? 25.429 -7.934 2.127 1.00 89.12 496 MET A CA 1
ATOM 3959 C C . MET A 1 496 ? 26.492 -8.925 2.606 1.00 89.12 496 MET A C 1
ATOM 3961 O O . MET A 1 496 ? 26.832 -9.866 1.897 1.00 89.12 496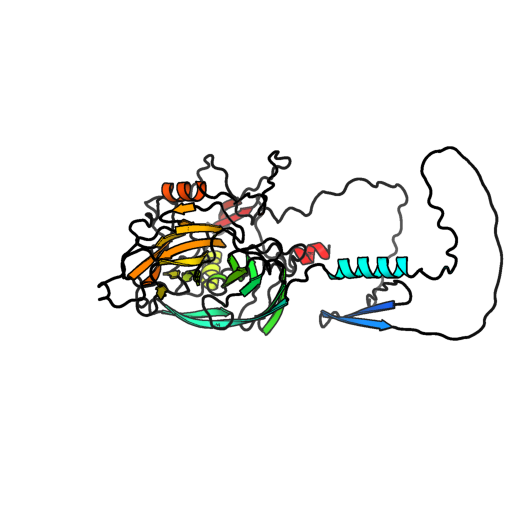 MET A O 1
ATOM 3965 N N . ASN A 1 497 ? 27.065 -8.702 3.790 1.00 87.94 497 ASN A N 1
ATOM 3966 C CA . ASN A 1 497 ? 28.192 -9.477 4.328 1.00 87.94 497 ASN A CA 1
ATOM 3967 C C . ASN A 1 497 ? 29.388 -9.587 3.352 1.00 87.94 497 ASN A C 1
ATOM 3969 O O . ASN A 1 497 ? 30.054 -10.618 3.290 1.00 87.94 497 ASN A O 1
ATOM 3973 N N . ASN A 1 498 ? 29.666 -8.511 2.601 1.00 84.62 498 ASN A N 1
ATOM 3974 C CA . ASN A 1 498 ? 30.690 -8.448 1.546 1.00 84.62 498 ASN A CA 1
ATOM 3975 C C . ASN A 1 498 ? 30.438 -9.416 0.363 1.00 84.62 498 ASN A C 1
ATOM 3977 O O . ASN A 1 498 ? 31.371 -9.832 -0.324 1.00 84.62 498 ASN A O 1
ATOM 3981 N N . ILE A 1 499 ? 29.172 -9.763 0.115 1.00 84.31 499 ILE A N 1
ATOM 3982 C CA . ILE A 1 499 ? 28.702 -10.488 -1.070 1.00 84.31 499 ILE A CA 1
ATOM 3983 C C . ILE A 1 499 ? 27.722 -9.577 -1.819 1.00 84.31 499 ILE A C 1
ATOM 3985 O O . ILE A 1 499 ? 26.760 -9.082 -1.232 1.00 84.31 499 ILE A O 1
ATOM 3989 N N . SER A 1 500 ? 27.963 -9.335 -3.105 1.00 82.12 500 SER A N 1
ATOM 3990 C CA . SER A 1 500 ? 27.009 -8.657 -3.994 1.00 82.12 500 SER A CA 1
ATOM 3991 C C . SER A 1 500 ? 26.148 -9.690 -4.719 1.00 82.12 500 SER A C 1
ATOM 3993 O O . SER A 1 500 ? 26.598 -10.809 -4.973 1.00 82.12 500 SER A O 1
ATOM 3995 N N . TRP A 1 501 ? 24.907 -9.325 -5.033 1.00 82.19 501 TRP A N 1
ATOM 3996 C CA . TRP A 1 501 ? 23.991 -10.179 -5.788 1.00 82.19 501 TRP A CA 1
ATOM 3997 C C . TRP A 1 501 ? 24.291 -10.129 -7.294 1.00 82.19 501 TRP A C 1
ATOM 3999 O O . TRP A 1 501 ? 24.792 -9.127 -7.802 1.00 82.19 501 TRP A O 1
ATOM 4009 N N . GLY A 1 502 ? 23.959 -11.206 -8.004 1.00 81.56 502 GLY A N 1
ATOM 4010 C CA . GLY A 1 502 ? 23.947 -11.275 -9.462 1.00 81.56 502 GLY A CA 1
ATOM 4011 C C . GLY A 1 502 ? 22.967 -12.358 -9.902 1.00 81.56 502 GLY A C 1
ATOM 4012 O O . GLY A 1 502 ? 22.954 -13.439 -9.310 1.00 81.56 502 GLY A O 1
ATOM 4013 N N . ASN A 1 503 ? 22.126 -12.062 -10.895 1.00 82.25 503 ASN A N 1
ATOM 4014 C CA . ASN A 1 503 ? 20.981 -12.912 -11.227 1.00 82.25 503 ASN A CA 1
ATOM 4015 C C . ASN A 1 503 ? 21.430 -14.299 -11.748 1.00 82.25 503 ASN A C 1
ATOM 4017 O O . ASN A 1 503 ? 22.189 -14.375 -12.719 1.00 82.25 503 ASN A O 1
ATOM 4021 N N . PRO A 1 504 ? 20.994 -15.404 -11.114 1.00 85.31 504 PRO A N 1
ATOM 4022 C CA . PRO A 1 504 ? 21.333 -16.761 -11.526 1.00 85.31 504 PRO A CA 1
ATOM 4023 C C . PRO A 1 504 ? 20.482 -17.239 -12.714 1.00 85.31 504 PRO A C 1
ATOM 4025 O O . PRO A 1 504 ? 19.368 -16.783 -12.940 1.00 85.31 504 PRO A O 1
ATOM 4028 N N . THR A 1 505 ? 20.963 -18.255 -13.433 1.00 86.31 505 THR A N 1
ATOM 4029 C CA . THR A 1 505 ? 20.250 -18.891 -14.565 1.00 86.31 505 THR A CA 1
ATOM 4030 C C . THR A 1 505 ? 19.135 -19.867 -14.146 1.00 86.31 505 THR A C 1
ATOM 4032 O O . THR A 1 505 ? 18.610 -20.626 -14.961 1.00 86.31 505 THR A O 1
ATOM 4035 N N . THR A 1 506 ? 18.817 -19.922 -12.855 1.00 87.12 506 THR A N 1
ATOM 4036 C CA . THR A 1 506 ? 17.797 -20.759 -12.205 1.00 87.12 506 THR A CA 1
ATOM 4037 C C . THR A 1 506 ? 17.602 -20.193 -10.803 1.00 87.12 506 THR A C 1
ATOM 4039 O O . THR A 1 506 ? 18.588 -19.825 -10.166 1.00 87.12 506 THR A O 1
ATOM 4042 N N . ASP A 1 507 ? 16.365 -20.120 -10.317 1.00 88.69 507 ASP A N 1
ATOM 4043 C CA . ASP A 1 507 ? 16.078 -19.568 -8.995 1.00 88.69 507 ASP A CA 1
ATOM 4044 C C . ASP A 1 507 ? 16.704 -20.385 -7.846 1.00 88.69 507 ASP A C 1
ATOM 4046 O O . ASP A 1 507 ? 16.937 -21.593 -7.955 1.00 88.69 507 ASP A O 1
ATOM 4050 N N . VAL A 1 508 ? 17.005 -19.714 -6.729 1.00 90.75 508 VAL A N 1
ATOM 4051 C CA . VAL A 1 508 ? 17.722 -20.301 -5.583 1.00 90.75 508 VAL A CA 1
ATOM 4052 C C . VAL A 1 508 ? 16.964 -21.482 -4.974 1.00 90.75 508 VAL A C 1
ATOM 4054 O O . VAL A 1 508 ? 17.589 -22.474 -4.595 1.00 90.75 508 VAL A O 1
ATOM 4057 N N . LEU A 1 509 ? 15.633 -21.417 -4.911 1.00 91.75 509 LEU A N 1
ATOM 4058 C CA . LEU A 1 509 ? 14.787 -22.497 -4.411 1.00 91.75 509 LEU A CA 1
ATOM 4059 C C . LEU A 1 509 ? 14.898 -23.747 -5.300 1.00 91.75 509 LEU A C 1
ATOM 4061 O O . LEU A 1 509 ? 15.185 -24.839 -4.804 1.00 91.75 509 LEU A O 1
ATOM 4065 N N . LEU A 1 510 ? 14.748 -23.602 -6.617 1.00 87.62 510 LEU A N 1
ATOM 4066 C CA . LEU A 1 510 ? 14.877 -24.694 -7.579 1.00 87.62 510 LEU A CA 1
ATOM 4067 C C . LEU A 1 510 ? 16.308 -25.240 -7.662 1.00 87.62 510 LEU A C 1
ATOM 4069 O O . LEU A 1 510 ? 16.484 -26.447 -7.843 1.00 87.62 510 LEU A O 1
ATOM 4073 N N . ALA A 1 511 ? 17.324 -24.391 -7.489 1.00 86.88 511 ALA A N 1
ATOM 4074 C CA . ALA A 1 511 ? 18.712 -24.819 -7.353 1.00 86.88 511 ALA A CA 1
ATOM 4075 C C . ALA A 1 511 ? 18.906 -25.678 -6.090 1.00 86.88 511 ALA A C 1
ATOM 4077 O O . ALA A 1 511 ? 19.429 -26.787 -6.186 1.00 86.88 511 ALA A O 1
ATOM 4078 N N . TYR A 1 512 ? 18.403 -25.227 -4.935 1.00 88.50 512 TYR A N 1
ATOM 4079 C CA . TYR A 1 512 ? 18.477 -25.950 -3.659 1.00 88.50 512 TYR A CA 1
ATOM 4080 C C . TYR A 1 512 ? 17.778 -27.325 -3.680 1.00 88.50 512 TYR A C 1
ATOM 4082 O O . TYR A 1 512 ? 18.188 -28.241 -2.975 1.00 88.50 512 TYR A O 1
ATOM 4090 N N . TYR A 1 513 ? 16.742 -27.507 -4.505 1.00 84.19 513 TYR A N 1
ATOM 4091 C CA . TYR A 1 513 ? 16.085 -28.811 -4.684 1.00 84.19 513 TYR A CA 1
ATOM 4092 C C . TYR A 1 513 ? 16.728 -29.713 -5.755 1.00 84.19 513 TYR A C 1
ATOM 4094 O O . TYR A 1 513 ? 16.308 -30.865 -5.903 1.00 84.19 513 TYR A O 1
ATOM 4102 N N . ARG A 1 514 ? 17.718 -29.223 -6.517 1.00 83.44 514 ARG A N 1
ATOM 4103 C CA . ARG A 1 514 ? 18.373 -29.960 -7.618 1.00 83.44 514 ARG A CA 1
ATOM 4104 C C . ARG A 1 514 ? 19.832 -30.351 -7.349 1.00 83.44 514 ARG A C 1
ATOM 4106 O O . ARG A 1 514 ? 20.336 -31.196 -8.093 1.00 83.44 514 ARG A O 1
ATOM 4113 N N . TYR A 1 515 ? 20.478 -29.775 -6.333 1.00 69.25 515 TYR A N 1
ATOM 4114 C CA . TYR A 1 515 ? 21.905 -29.940 -6.015 1.00 69.25 515 TYR A CA 1
ATOM 4115 C C . TYR A 1 515 ? 22.143 -30.244 -4.530 1.00 69.25 515 TYR A C 1
ATOM 4117 O O . TYR A 1 515 ? 23.012 -31.106 -4.266 1.00 69.25 515 TYR A O 1
#

InterPro domains:
  IPR001117 Multicopper oxidase, second cupredoxin domain [PF00394] (274-425)
  IPR008972 Cupredoxin [G3DSA:2.60.40.420] (125-258)
  IPR008972 Cupredoxin [G3DSA:2.60.40.420] (268-459)
  IPR008972 Cupredoxin [SSF49503] (137-282)
  IPR008972 Cupredoxin [SSF49503] (266-451)
  IPR011707 Multicopper oxidase-like, N-terminal [PF07732] (146-259)
  IPR034285 Laccase, second cupredoxin domain [cd13875] (275-422)
  IPR034288 Laccase, first cupredoxin domain [cd13849] (142-258)
  IPR045087 Multicopper oxidase [PTHR11709] (135-513)

Solvent-accessible surface area (backbone atoms only — not comparable to full-atom values): 31065 Å² total; per-residue (Å²): 140,82,90,80,91,69,99,64,89,77,80,69,76,78,76,81,64,71,89,72,77,90,73,91,90,83,82,86,87,89,76,90,79,88,84,91,88,88,81,85,91,83,94,75,90,81,80,76,75,56,81,56,76,64,86,88,43,48,47,48,43,50,75,43,92,90,74,78,48,78,50,78,50,81,54,87,81,85,89,83,89,85,90,85,89,83,89,80,91,86,89,89,87,91,87,87,88,88,91,86,82,92,75,91,79,81,75,85,64,83,82,69,92,68,74,79,47,70,70,56,50,51,49,51,51,49,53,52,49,58,63,67,62,56,85,77,45,59,79,45,81,46,81,38,46,31,23,70,40,78,50,77,54,67,82,44,72,41,68,44,50,17,28,72,86,27,63,53,20,71,71,47,77,48,39,38,40,21,36,38,38,40,37,38,34,28,62,38,90,62,56,41,28,59,24,51,51,82,58,76,33,88,92,37,56,80,39,41,22,46,51,45,48,38,32,69,59,36,43,54,78,36,66,50,73,34,61,45,47,43,73,82,45,33,41,38,40,35,34,30,36,39,33,89,60,48,29,58,38,23,27,26,46,30,40,27,38,56,34,92,93,60,69,70,100,54,83,83,57,80,43,74,48,79,42,40,32,31,42,39,58,88,65,58,63,56,59,52,48,51,51,25,67,73,68,32,56,76,81,84,69,43,78,31,40,18,35,60,66,20,34,1,70,84,38,61,80,18,52,87,67,29,40,73,47,80,42,53,72,79,36,37,33,35,43,36,36,34,29,52,26,79,90,50,33,28,35,37,20,36,27,94,39,59,40,32,36,40,28,42,64,19,33,54,31,49,75,42,78,36,49,50,50,68,48,44,53,79,41,24,39,31,26,41,38,60,37,75,66,78,89,43,42,25,23,35,40,37,34,45,46,46,86,74,58,94,86,64,74,96,61,55,82,46,56,15,21,31,35,42,32,48,64,78,93,74,84,76,62,99,61,60,43,67,37,89,56,50,74,64,43,69,42,59,64,61,50,53,56,50,62,72,65,75,42,69,46,58,42,94,91,51,69,73,88,75,80,87,70,83,87,76,86,86,89,83,46,78,47,80,48,76,47,74,44,100,85,74,49,62,25,68,48,62,27,51,71,88,43,62,88,74,92,62,102,56,14,51,46,62,47,67,77,73,111

Mean predicted aligned error: 14.43 Å

Sequence (515 aa):
MSMLSHEGEIILNSYTAYCLTVLCSFHLLRNRHGFMGIVGAWETLFKLDLLIKRGHHILIATFDKKTCNIFCYTKFNLPRVFLGRLGDRVKKHLKPMSVFRNLPYFFINRVDEKRMGFSELVRFVLLSGMLLSVAEGNVHYYDFVVKETNFTKLCNTKSMLTVNDSFPGPVIRAHKGDTIFVNVHNQGDYGITIHWHGVKQPRNPWSDGPEYITQCPIEPGSNFTYEVILSKEEGTLWWHAHSDWTRAGVHGAIVVYPAAGTTYPFPKPDGEEIIVFGSWYFGDVNKMVEEDLITGSDTPRSDAYTINGEPGDFCNCSSETTFRRVIDYGKTYLLRLVNAVMNAELFFAIAQHNLTVVGMDGAYLKPIVTSYIMISPGQTMDILVTANQPLGYYYMAVRQFDSVRPDDTDYDMTNATAILMYRGNYTPPSSPFFPSTLPPYEDVLAAINFTKLLRSLASPEYPINVPRHITTRMYIVASMNQIIFPNNQTSLASSMNNISWGNPTTDVLLAYYRY

Foldseek 3Di:
DDDDDDDDDPPPPPPPPPVPPPDDDDDDDDDDDDDDDDDDDDDDDDFDFDFDDDPQKTWTWTADPVPRDIDIDIDDDDDDDDDDDDDDDDDDDDDDDDDDDDDDDDPPPDDDPPPQDPVNVVVVVVVVVVVVPPPQFAEAEEEWEWEWEWDAALNFIDIATETPNFFPHDEAEGAAFHKYKYKYFYQYDAFWWKAFQLQPCVPNLCQRTADLANFHTQGHRGIDIHIGGGHQFAAKAKMAINPALSRLHYIDIYHHHYHVPDHAPDPDFPEEDEWEKHFAASDDQRVQVVVCQVQQHDHDAGPAIAISNAQEDQGHPGPVVAAEAEDEAQGKYKYKYAYSYDAFKKKKFKAPWWKFWQDKSRAGWDTDTGRIAIGDHRMITIIITHRHDPQEKMKTWMATADADDPVDDPHHGRIGIHIYGYDDDDDYDPDHGYHPRRDDNDPPVRHVVRVVRTGGPCDPVRHDDDDPDDPDDDDKDWDWDWDQDPVRRIHIAIDIVPHGDDRDPTRPNVVVVVD

Radius of gyration: 30.48 Å; Cα contacts (8 Å, |Δi|>4): 985; chains: 1; bounding box: 66×104×56 Å

Nearest PDB structures (foldseek):
  6klg-assembly1_A  TM=9.694E-01  e=5.701E-52  Zea mays
  2ih9-assembly1_A  TM=8.130E-01  e=9.926E-27  Melanocarpus albomyces
  2q9o-assembly1_A  TM=8.224E-01  e=8.647E-26  Melanocarpus albomyces
  3dkh-assembly1_A  TM=8.015E-01  e=6.597E-26  Melanocarpus albomyces
  1a65-assembly1_A  TM=7.704E-01  e=1.301E-26  Coprinopsis cinerea

pLDDT: mean 77.9, std 28.63, range [20.33, 98.94]

Secondary structure (DSSP, 8-state):
------SS-----SSSSTTS-SS----------------------------EEETTEEEEEEE-TTT--EEEEEE------------------------------------------HHHHHHHHHHHHHHHTS--PPEEEEEEEEEEEEEEETTEEEEEEEETTBSSPPPEEEETT-EEEEEEEE-SSS-B-EE-TT---TT-GGGT--BTTTB--B-TT-EEEEEEE-SS--EEEEEEE-STTGGGTSEEEEEEEPPTT---SSPPPSEEEEEEEEEE-SS-HHHHHHHHHHHT-PPPPPSEEEETTB--TTSTTTTTT--EEEE-TT-EEEEEEEE--SS-EEEEEETTB-EEEEEETTEEEEEEEES-EEE-TT-EEEEEEE--SPSSEEEEEEEEE--S-TT---S-----EEEEEE-SSSPPPSSPBP-TTS--TT-HHHHHHHHTT--B---SSS-----SS--------EEEEEEE-TTS-EEEEEEETTB-----SS-HHHHHTT-